Protein 1X3L (pdb70)

B-factor: mean 39.68, std 12.06, range [19.77, 78.97]

Foldseek 3Di:
DDDDAVVVLVVVLVVLLLQLQFLLNLLPVQWDDDPQWIAGVRDIDGQQDAEEEEAAEACQQSNVQNCVVHHPHPEYEGFHAPPSDDDDDHYHYFHADPPAGDVSLQVSQVRLLVVLVPDAQNYEYEYEFEHSLQRRHWDFAPPADSVLLVQLLVLCVVLPHDPVLSLLLSQLGTCQAQQNSVVSHNYAYEYEYEDQDQVPDCCPGSNHSRDHDQHWLVSNCCRCVVSPCLVVRDPSSVVSSVCRVVVVDDIRHHDDDPRHDHDYRHAQVSSQVSSQVVCVVVPAHEEEPEAADEEALLVLLVVVLVQLLCCQPPQPPHHPQHKYKYHHAYFHDDDDDFADFARQLNSQLSSQVSQAPASKKKGKFWSQQDGGPDRFRHWIDHNPLVVVLVVVVHDSVVNVVRNHSVVSRVNRVTTHGPGGSNGGNTMMMMMGHHHD

Nearest PDB structures (foldseek):
  1x3l-assembly1_A  TM=1.002E+00  e=5.441E-95  Pyrococcus horikoshii OT3
  2b8n-assembly2_B  TM=9.222E-01  e=1.715E-51  Thermotoga maritima MSB8
  8x8i-assembly1_B  TM=4.655E-01  e=5.846E-01  Acinetobacter baumannii
  6prw-assembly1_A  TM=2.084E-01  e=1.195E+00  Mycobacterium tuberculosis
  6p7u-assembly2_C  TM=2.061E-01  e=3.287E+00  Mycobacterium tuberculosis H37Rv

Secondary structure (DSSP, 8-state):
-----HHHHHHHHHHHHHHHT-HHHHHHHHEEE-SSEEEETTEEEE--S-EEEEEESTTHHHHHHHHHHHS--SEEEEEEETT-----SSSEEEEE-SSS--HHHHHHHHHHHHHHHH--TTSEEEEEE-TTHHHHS--B-TT--HHHHHHHHHHHHHT---HHHHHHHHHTTBSSTTTHHHHT-SSEEEEEEE--STT--TTTGGG-TTS-----HHHHHHHHHHTT-TTTS-HHHHHHHHHHHHTSSPPSP-S--TTEEEEEEE-HHHHHHHHHHHHHHTT-EEEEEEEEE-SBHHHHHHHHHHHHHHHHHH--SSPSSEEEEEEE--B---SSS--S--HHHHHHHHHTTTTTTSEEEEEEEETTS--SSSS--EEEEETTHHHHHHHTT--HHHHHHTT-HHHHHHHTT-EE-----S----EEEEEEEEE-

GO terms:
  GO:0043798 glycerate 2-kinase activity (F, IDA)

Solvent-accessible surface area: 18915 Å² total; per-residue (Å²): 233,133,100,49,113,37,78,86,13,0,78,113,0,7,23,49,0,32,102,14,0,30,3,45,125,1,0,49,94,7,3,110,53,72,140,60,62,0,52,0,98,62,102,95,17,78,37,125,34,106,7,3,0,0,0,1,0,86,12,0,2,36,0,0,90,0,0,23,66,50,18,140,4,41,49,2,1,0,0,0,38,113,73,86,17,104,167,30,166,134,7,117,45,11,51,0,5,49,106,108,20,39,114,94,0,22,76,0,0,112,45,0,27,66,11,2,101,116,0,100,116,73,10,5,0,0,0,0,2,4,19,20,1,35,9,0,2,4,14,10,19,73,70,12,53,14,95,26,14,57,88,0,30,68,34,0,115,178,44,54,18,134,130,111,20,15,22,5,0,40,7,1,1,2,81,0,5,0,0,20,0,0,81,66,9,81,3,38,0,0,0,0,4,10,1,54,47,44,51,33,82,48,68,34,10,10,0,2,3,4,17,79,1,86,32,43,7,88,40,0,52,134,16,0,81,119,47,108,6,25,134,134,3,25,132,24,0,48,98,3,0,45,69,9,69,140,61,91,28,125,46,2,12,70,129,106,49,121,52,14,46,56,22,44,5,0,2,8,33,46,0,0,75,9,0,11,142,12,0,104,194,53,57,16,135,13,81,68,69,40,37,67,41,122,40,52,0,69,48,8,0,59,133,5,0,42,47,0,67,56,0,8,125,135,7,125,81,44,106,21,63,0,0,0,0,13,0,3,56,7,80,31,94,83,174,62,208,41,36,78,9,6,30,2,0,3,2,0,0,4,0,0,137,68,0,23,94,42,104,2,0,0,0,0,0,12,0,54,3,66,1,38,117,11,110,0,0,0,0,4,0,20,5,70,6,25,115,107,0,117,152,123,64,16,55,3,80,109,16,6,171,87,34,39,0,26,45,3,0,106,106,25,51,1,26,15,108,43,33,140,20,60,20,49,0,13,6,0,2,0,0,0,0,44,53,130

Organism: Pyrococcus horikoshii (strain ATCC 700860 / DSM 12428 / JCM 9974 / NBRC 100139 / OT-3) (NCBI:txid70601)

InterPro domains:
  IPR007835 MOFRL domain [PF05161] (322-426)
  IPR025286 MOFRL-associated domain [PF13660] (13-241)
  IPR037035 Glycerate kinase-like, C-terminal domain superfamily [G3DSA:3.40.1480.10] (267-430)
  IPR038614 Glycerate kinase, N-terminal domain superfamily [G3DSA:3.40.50.10180] (40-266)
  IPR039760 MOFRL domain-containing protein [PTHR12227] (4-434)

CATH classification: 3.40.1480.10 (+1 more: 3.40.50.10180)

Radius of gyration: 24.02 Å; Cα contacts (8 Å, |Δi|>4): 1044; chains: 1; bounding box: 70×51×42 Å

Sequence (436 aa):
MIAMDIREIGLRLVGEAIKAADPYRAVLNAVKVSDDKIIVQGKEFEIKGKVYVIALGKAACEMARAIEDILDVEDGVAVTKYGYGKELKRIKVIEAGHPIPDEKSILGAKEALSILNRARENDIVFILISGGGSALFELPEEGISLEDLKLTTDLLLKSGAKIHEINTVRKHISKVKGGKLAKMIKGTGIVLIISDVVGDNLEAIASGPTVKDPTTFEDAKRILELYDIWEKVPESVRLHIERGLRGEVEETLKEDLPNVHNFLIASNSISCEAIAREAQRLGFKAYIMTTTLEGEAKDAGLFIGSIVQEIAERGRPFEPPVVLVFGGETTVTIEGKGGKGGPNQEIALSATRKISDLEALIVAFDTDGTDGPTDAAGGIVDGTTYKKLREKGIDVEKVLKEHNSYEALKKVGGLLFTGPTGTNVNSIVIAIVTSK

Structure (mmCIF, N/CA/C/O backbone):
data_1X3L
#
_entry.id   1X3L
#
_cell.length_a   190.908
_cell.length_b   52.895
_cell.length_c   52.683
_cell.angle_alpha   90.00
_cell.angle_beta   91.31
_cell.angle_gamma   90.00
#
_symmetry.space_group_name_H-M   'C 1 2 1'
#
loop_
_entity.id
_entity.type
_entity.pdbx_description
1 polymer 'hypothetical protein PH0495'
2 non-polymer 'SULFATE ION'
3 non-polymer 1,2-ETHANEDIOL
4 water water
#
loop_
_atom_site.group_PDB
_atom_site.id
_atom_site.type_symbol
_atom_site.label_atom_id
_atom_site.label_alt_id
_atom_site.label_comp_id
_atom_site.label_asym_id
_atom_site.label_entity_id
_atom_site.label_seq_id
_atom_site.pdbx_PDB_ins_code
_atom_site.Cartn_x
_atom_site.Cartn_y
_atom_site.Cartn_z
_atom_site.occupancy
_atom_site.B_iso_or_equiv
_atom_site.auth_seq_id
_atom_site.auth_comp_id
_atom_site.auth_asym_id
_atom_site.auth_atom_id
_atom_site.pdbx_PDB_model_num
ATOM 1 N N . MET A 1 1 ? -3.768 13.542 22.267 1.00 56.97 1 MET A N 1
ATOM 2 C CA . MET A 1 1 ? -3.258 13.955 23.606 1.00 56.36 1 MET A CA 1
ATOM 3 C C . MET A 1 1 ? -4.246 14.943 24.220 1.00 53.72 1 MET A C 1
ATOM 4 O O . MET A 1 1 ? -5.397 15.026 23.782 1.00 52.12 1 MET A O 1
ATOM 9 N N . ILE A 1 2 ? -3.804 15.695 25.225 1.00 50.00 2 ILE A N 1
ATOM 10 C CA . ILE A 1 2 ? -4.685 16.660 25.880 1.00 47.20 2 ILE A CA 1
ATOM 11 C C . ILE A 1 2 ? -5.206 17.707 24.902 1.00 45.10 2 ILE A C 1
ATOM 12 O O . ILE A 1 2 ? -4.550 18.041 23.910 1.00 43.92 2 ILE A O 1
ATOM 17 N N . ALA A 1 3 ? -6.393 18.221 25.198 1.00 41.48 3 ALA A N 1
ATOM 18 C CA . ALA A 1 3 ? -7.017 19.243 24.372 1.00 40.58 3 ALA A CA 1
ATOM 19 C C . ALA A 1 3 ? -6.419 20.618 24.689 1.00 38.82 3 ALA A C 1
ATOM 20 O O . ALA A 1 3 ? -5.930 20.858 25.797 1.00 35.88 3 ALA A O 1
ATOM 22 N N . MET A 1 4 ? -6.459 21.510 23.704 1.00 37.84 4 MET A N 1
ATOM 23 C CA . MET A 1 4 ? -5.942 22.868 23.851 1.00 37.57 4 MET A CA 1
ATOM 24 C C . MET A 1 4 ? -6.800 23.827 23.038 1.00 37.60 4 MET A C 1
ATOM 25 O O . MET A 1 4 ? -7.226 23.492 21.933 1.00 37.92 4 MET A O 1
ATOM 30 N N . ASP A 1 5 ? -7.058 25.012 23.580 1.00 37.89 5 ASP A N 1
ATOM 31 C CA . ASP A 1 5 ? -7.812 26.013 22.836 1.00 38.11 5 ASP A CA 1
ATOM 32 C C . ASP A 1 5 ? -6.869 26.413 21.703 1.00 35.53 5 ASP A C 1
ATOM 33 O O . ASP A 1 5 ? -5.660 26.199 21.797 1.00 33.42 5 ASP A O 1
ATOM 38 N N . ILE A 1 6 ? -7.408 26.999 20.642 1.00 31.90 6 ILE A N 1
ATOM 39 C CA . ILE A 1 6 ? -6.569 27.396 19.525 1.00 31.54 6 ILE A CA 1
ATOM 40 C C . ILE A 1 6 ? -5.528 28.442 19.963 1.00 30.31 6 ILE A C 1
ATOM 41 O O . ILE A 1 6 ? -4.430 28.496 19.412 1.00 30.90 6 ILE A O 1
ATOM 46 N N . ARG A 1 7 ? -5.863 29.247 20.969 1.00 28.55 7 ARG A N 1
ATOM 47 C CA . ARG A 1 7 ? -4.945 30.274 21.463 1.00 28.18 7 ARG A CA 1
ATOM 48 C C . ARG A 1 7 ? -3.729 29.703 22.188 1.00 27.40 7 ARG A C 1
ATOM 49 O O . ARG A 1 7 ? -2.616 30.207 22.021 1.00 23.14 7 ARG A O 1
ATOM 57 N N . GLU A 1 8 ? -3.934 28.666 22.999 1.00 25.89 8 GLU A N 1
ATOM 58 C CA . GLU A 1 8 ? -2.814 28.046 23.699 1.00 26.31 8 GLU A CA 1
ATOM 59 C C . GLU A 1 8 ? -1.883 27.448 22.646 1.00 24.62 8 GLU A C 1
ATOM 60 O O . GLU A 1 8 ? -0.668 27.508 22.778 1.00 24.88 8 GLU A O 1
ATOM 66 N N . ILE A 1 9 ? -2.460 26.879 21.593 1.00 23.93 9 ILE A N 1
ATOM 67 C CA . ILE A 1 9 ? -1.650 26.292 20.532 1.00 25.01 9 ILE A CA 1
ATOM 68 C C . ILE A 1 9 ? -0.814 27.380 19.868 1.00 26.08 9 ILE A C 1
ATOM 69 O O . ILE A 1 9 ? 0.404 27.240 19.715 1.00 26.09 9 ILE A O 1
ATOM 74 N N . GLY A 1 10 ? -1.471 28.472 19.490 1.00 26.78 10 GLY A N 1
ATOM 75 C CA . GLY A 1 10 ? -0.763 29.568 18.853 1.00 26.66 10 GLY A CA 1
ATOM 76 C C . GLY A 1 10 ? 0.383 30.100 19.701 1.00 26.65 10 GLY A C 1
ATOM 77 O O . GLY A 1 10 ? 1.497 30.277 19.207 1.00 25.67 10 GLY A O 1
ATOM 78 N N . LEU A 1 11 ? 0.118 30.360 20.978 1.00 26.20 11 LEU A N 1
ATOM 79 C CA . LEU A 1 11 ? 1.158 30.881 21.864 1.00 27.29 11 LEU A CA 1
ATOM 80 C C . LEU A 1 11 ? 2.277 29.861 22.082 1.00 26.74 11 LEU A C 1
ATOM 81 O O . LEU A 1 11 ? 3.444 30.226 22.254 1.00 25.15 11 LEU A O 1
ATOM 86 N N . ARG A 1 12 ? 1.919 28.581 22.059 1.00 25.55 12 ARG A N 1
ATOM 87 C CA . ARG A 1 12 ? 2.901 27.512 22.218 1.00 26.05 12 ARG A CA 1
ATOM 88 C C . ARG A 1 12 ? 3.868 27.520 21.025 1.00 24.92 12 ARG A C 1
ATOM 89 O O . ARG A 1 12 ? 5.075 27.345 21.184 1.00 26.06 12 ARG A O 1
ATOM 97 N N . LEU A 1 13 ? 3.329 27.732 19.832 1.00 24.29 13 LEU A N 1
ATOM 98 C CA . LEU A 1 13 ? 4.130 27.764 18.613 1.00 23.99 13 LEU A CA 1
ATOM 99 C C . LEU A 1 13 ? 4.996 29.027 18.556 1.00 24.22 13 LEU A C 1
ATOM 100 O O . LEU A 1 13 ? 6.096 29.005 18.009 1.00 22.42 13 LEU A O 1
ATOM 105 N N . VAL A 1 14 ? 4.498 30.128 19.116 1.00 24.59 14 VAL A N 1
ATOM 106 C CA . VAL A 1 14 ? 5.278 31.360 19.147 1.00 24.55 14 VAL A CA 1
ATOM 107 C C . VAL A 1 14 ? 6.503 31.108 20.036 1.00 25.39 14 VAL A C 1
ATOM 108 O O . VAL A 1 14 ? 7.624 31.493 19.696 1.00 25.30 14 VAL A O 1
ATOM 112 N N . GLY A 1 15 ? 6.276 30.464 21.176 1.00 24.13 15 GLY A N 1
ATOM 113 C CA . GLY A 1 15 ? 7.363 30.160 22.091 1.00 25.02 15 GLY A CA 1
ATOM 114 C C . GLY A 1 15 ? 8.444 29.312 21.436 1.00 25.77 15 GLY A C 1
ATOM 115 O O . GLY A 1 15 ? 9.637 29.516 21.681 1.00 25.20 15 GLY A O 1
ATOM 116 N N . GLU A 1 16 ? 8.033 28.360 20.601 1.00 25.94 16 GLU A N 1
ATOM 117 C CA . GLU A 1 16 ? 8.984 27.490 19.908 1.00 27.01 16 GLU A CA 1
ATOM 118 C C . GLU A 1 16 ? 9.872 28.276 18.945 1.00 26.06 16 GLU A C 1
ATOM 119 O O . GLU A 1 16 ? 11.072 28.030 18.855 1.00 26.58 16 GLU A O 1
ATOM 125 N N . ALA A 1 17 ? 9.274 29.218 18.226 1.00 25.14 17 ALA A N 1
ATOM 126 C CA . ALA A 1 17 ? 10.023 30.026 17.270 1.00 25.48 17 ALA A CA 1
ATOM 127 C C . ALA A 1 17 ? 11.069 30.857 17.997 1.00 25.04 17 ALA A C 1
ATOM 128 O O . ALA A 1 17 ? 12.206 30.968 17.549 1.00 22.70 17 ALA A O 1
ATOM 130 N N . ILE A 1 18 ? 10.678 31.443 19.124 1.00 24.62 18 ILE A N 1
ATOM 131 C CA . ILE A 1 18 ? 11.594 32.270 19.889 1.00 27.61 18 ILE A CA 1
ATOM 132 C C . ILE A 1 18 ? 12.738 31.445 20.476 1.00 28.51 18 ILE A C 1
ATOM 133 O O . ILE A 1 18 ? 13.887 31.869 20.435 1.00 28.68 18 ILE A O 1
ATOM 138 N N . LYS A 1 19 ? 12.426 30.263 21.003 1.00 30.03 19 LYS A N 1
ATOM 139 C CA . LYS A 1 19 ? 13.452 29.392 21.581 1.00 32.21 19 LYS A CA 1
ATOM 140 C C . LYS A 1 19 ? 14.461 28.940 20.525 1.00 30.71 19 LYS A C 1
ATOM 141 O O . LYS A 1 19 ? 15.660 28.882 20.787 1.00 31.70 19 LYS A O 1
ATOM 147 N N . ALA A 1 20 ? 13.973 28.621 19.333 1.00 29.20 20 ALA A N 1
ATOM 148 C CA . ALA A 1 20 ? 14.848 28.173 18.250 1.00 28.75 20 ALA A CA 1
ATOM 149 C C . ALA A 1 20 ? 15.765 29.303 17.775 1.00 28.49 20 ALA A C 1
ATOM 150 O O . ALA A 1 20 ? 16.758 29.058 17.086 1.00 27.15 20 ALA A O 1
ATOM 152 N N . ALA A 1 21 ? 15.423 30.539 18.139 1.00 26.20 21 ALA A N 1
ATOM 153 C CA . ALA A 1 21 ? 16.223 31.695 17.747 1.00 24.80 21 ALA A CA 1
ATOM 154 C C . ALA A 1 21 ? 17.093 32.214 18.891 1.00 26.04 21 ALA A C 1
ATOM 155 O O . ALA A 1 21 ? 17.874 33.147 18.705 1.00 27.58 21 ALA A O 1
ATOM 157 N N . ASP A 1 22 ? 16.958 31.618 20.072 1.00 26.16 22 ASP A N 1
ATOM 158 C CA . ASP A 1 22 ? 17.761 32.030 21.219 1.00 28.27 22 ASP A CA 1
ATOM 159 C C . ASP A 1 22 ? 19.224 31.719 20.920 1.00 27.61 22 ASP A C 1
ATOM 160 O O . ASP A 1 22 ? 19.571 30.571 20.627 1.00 29.32 22 ASP A O 1
ATOM 165 N N . PRO A 1 23 ? 20.105 32.732 20.997 1.00 28.41 23 PRO A N 1
ATOM 166 C CA . PRO A 1 23 ? 21.529 32.518 20.714 1.00 28.86 23 PRO A CA 1
ATOM 167 C C . PRO A 1 23 ? 22.148 31.354 21.485 1.00 30.03 23 PRO A C 1
ATOM 168 O O . PRO A 1 23 ? 22.807 30.497 20.898 1.00 26.90 23 PRO A O 1
ATOM 172 N N . TYR A 1 24 ? 21.930 31.322 22.796 1.00 29.73 24 TYR A N 1
ATOM 173 C CA . TYR A 1 24 ? 22.468 30.251 23.624 1.00 31.69 24 TYR A CA 1
ATOM 174 C C . TYR A 1 24 ? 21.915 28.886 23.187 1.00 32.66 24 TYR A C 1
ATOM 175 O O . TYR A 1 24 ? 22.679 27.964 22.895 1.00 31.68 24 TYR A O 1
ATOM 184 N N . ARG A 1 25 ? 20.591 28.758 23.140 1.00 32.61 25 ARG A N 1
ATOM 185 C CA . ARG A 1 25 ? 19.964 27.501 22.734 1.00 34.08 25 ARG A CA 1
ATOM 186 C C . ARG A 1 25 ? 20.322 27.112 21.303 1.00 33.13 25 ARG A C 1
ATOM 187 O O . ARG A 1 25 ? 20.556 25.941 21.016 1.00 32.78 25 ARG A O 1
ATOM 195 N N . ALA A 1 26 ? 20.352 28.093 20.405 1.00 32.22 26 ALA A N 1
ATOM 196 C CA . ALA A 1 26 ? 20.671 27.823 19.005 1.00 31.14 26 ALA A CA 1
ATOM 197 C C . ALA A 1 26 ? 22.030 27.143 18.863 1.00 31.87 26 ALA A C 1
ATOM 198 O O . ALA A 1 26 ? 22.186 26.216 18.061 1.00 30.82 26 ALA A O 1
ATOM 200 N N . VAL A 1 27 ? 23.014 27.600 19.637 1.00 31.20 27 VAL A N 1
ATOM 201 C CA . VAL A 1 27 ? 24.343 27.000 19.571 1.00 31.14 27 VAL A CA 1
ATOM 202 C C . VAL A 1 27 ? 24.297 25.548 20.035 1.00 32.66 27 VAL A C 1
ATOM 203 O O . VAL A 1 27 ? 24.870 24.671 19.390 1.00 32.91 27 VAL A O 1
ATOM 207 N N . LEU A 1 28 ? 23.613 25.289 21.146 1.00 33.98 28 LEU A N 1
ATOM 208 C CA . LEU A 1 28 ? 23.521 23.924 21.660 1.00 35.33 28 LEU A CA 1
ATOM 209 C C . LEU A 1 28 ? 22.729 23.008 20.727 1.00 36.17 28 LEU A C 1
ATOM 210 O O . LEU A 1 28 ? 23.036 21.822 20.619 1.00 35.07 28 LEU A O 1
ATOM 215 N N . ASN A 1 29 ? 21.714 23.550 20.050 1.00 37.02 29 ASN A N 1
ATOM 216 C CA . ASN A 1 29 ? 20.931 22.740 19.116 1.00 36.61 29 ASN A CA 1
ATOM 217 C C . ASN A 1 29 ? 21.802 22.324 17.934 1.00 36.75 29 ASN A C 1
ATOM 218 O O . ASN A 1 29 ? 21.659 21.224 17.397 1.00 37.20 29 ASN A O 1
ATOM 223 N N . ALA A 1 30 ? 22.705 23.215 17.536 1.00 35.56 30 ALA A N 1
ATOM 224 C CA . ALA A 1 30 ? 23.578 22.978 16.390 1.00 36.83 30 ALA A CA 1
ATOM 225 C C . ALA A 1 30 ? 24.867 22.229 16.687 1.00 36.04 30 ALA A C 1
ATOM 226 O O . ALA A 1 30 ? 25.309 21.409 15.885 1.00 36.32 30 ALA A O 1
ATOM 228 N N . VAL A 1 31 ? 25.467 22.523 17.833 1.00 36.93 31 VAL A N 1
ATOM 229 C CA . VAL A 1 31 ? 26.736 21.923 18.221 1.00 38.83 31 VAL A CA 1
ATOM 230 C C . VAL A 1 31 ? 26.605 20.840 19.283 1.00 40.76 31 VAL A C 1
ATOM 231 O O . VAL A 1 31 ? 26.224 21.118 20.420 1.00 40.05 31 VAL A O 1
ATOM 235 N N . LYS A 1 32 ? 26.926 19.608 18.899 1.00 42.91 32 LYS A N 1
ATOM 236 C CA . LYS A 1 32 ? 26.881 18.472 19.813 1.00 45.40 32 LYS A CA 1
ATOM 237 C C . LYS A 1 32 ? 28.321 18.017 20.036 1.00 47.88 32 LYS A C 1
ATOM 238 O O . LYS A 1 32 ? 29.137 18.053 19.114 1.00 47.30 32 LYS A O 1
ATOM 244 N N . VAL A 1 33 ? 28.642 17.600 21.254 1.00 50.96 33 VAL A N 1
ATOM 245 C CA . VAL A 1 33 ? 29.999 17.159 21.547 1.00 55.12 33 VAL A CA 1
ATOM 246 C C . VAL A 1 33 ? 30.028 15.730 22.069 1.00 58.79 33 VAL A C 1
ATOM 247 O O . VAL A 1 33 ? 29.237 15.359 22.937 1.00 58.35 33 VAL A O 1
ATOM 251 N N . SER A 1 34 ? 30.945 14.935 21.524 1.00 62.70 34 SER A N 1
ATOM 252 C CA . SER A 1 34 ? 31.113 13.549 21.942 1.00 67.07 34 SER A CA 1
ATOM 253 C C . SER A 1 34 ? 32.149 13.488 23.056 1.00 69.24 34 SER A C 1
ATOM 254 O O . SER A 1 34 ? 31.921 13.993 24.155 1.00 70.67 34 SER A O 1
ATOM 257 N N . ASP A 1 35 ? 33.289 12.873 22.770 1.00 71.21 35 ASP A N 1
ATOM 258 C CA . ASP A 1 35 ? 34.353 12.775 23.755 1.00 72.65 35 ASP A CA 1
ATOM 259 C C . ASP A 1 35 ? 35.578 13.359 23.077 1.00 72.70 35 ASP A C 1
ATOM 260 O O . ASP A 1 35 ? 36.471 13.909 23.727 1.00 73.69 35 ASP A O 1
ATOM 265 N N . ASP A 1 36 ? 35.605 13.246 21.756 1.00 71.71 36 ASP A N 1
ATOM 266 C CA . ASP A 1 36 ? 36.720 13.753 20.977 1.00 70.62 36 ASP A CA 1
ATOM 267 C C . ASP A 1 36 ? 36.197 14.352 19.677 1.00 67.79 36 ASP A C 1
ATOM 268 O O . ASP A 1 36 ? 36.957 14.909 18.887 1.00 67.70 36 ASP A O 1
ATOM 273 N N . LYS A 1 37 ? 34.889 14.243 19.467 1.00 64.24 37 LYS A N 1
ATOM 274 C CA . LYS A 1 37 ? 34.274 14.752 18.251 1.00 60.42 37 LYS A CA 1
ATOM 275 C C . LYS A 1 37 ? 33.289 15.891 18.501 1.00 56.93 37 LYS A C 1
ATOM 276 O O . LYS A 1 37 ? 32.592 15.918 19.518 1.00 55.33 37 LYS A O 1
ATOM 282 N N . ILE A 1 38 ? 33.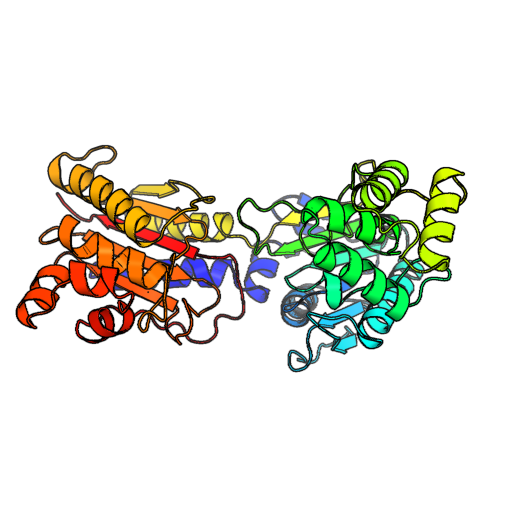249 16.831 17.563 1.00 52.39 38 ILE A N 1
ATOM 283 C CA . ILE A 1 38 ? 32.333 17.964 17.622 1.00 48.84 38 ILE A CA 1
ATOM 284 C C . ILE A 1 38 ? 31.447 17.825 16.391 1.00 45.94 38 ILE A C 1
ATOM 285 O O . ILE A 1 38 ? 31.946 17.805 15.271 1.00 45.84 38 ILE A O 1
ATOM 290 N N . ILE A 1 39 ? 30.140 17.713 16.594 1.00 43.54 39 ILE A N 1
ATOM 291 C CA . ILE A 1 39 ? 29.222 17.553 15.472 1.00 42.13 39 ILE A CA 1
ATOM 292 C C . ILE A 1 39 ? 28.323 18.775 15.299 1.00 39.67 39 ILE A C 1
ATOM 293 O O . ILE A 1 39 ? 27.433 19.036 16.114 1.00 37.53 39 ILE A O 1
ATOM 298 N N . VAL A 1 40 ? 28.566 19.516 14.221 1.00 37.85 40 VAL A N 1
ATOM 299 C CA . VAL A 1 40 ? 27.816 20.728 13.921 1.00 37.57 40 VAL A CA 1
ATOM 300 C C . VAL A 1 40 ? 26.828 20.501 12.784 1.00 37.94 40 VAL A C 1
ATOM 301 O O . VAL A 1 40 ? 27.218 20.333 11.625 1.00 37.38 40 VAL A O 1
ATOM 305 N N . GLN A 1 41 ? 25.544 20.507 13.126 1.00 38.63 41 GLN A N 1
ATOM 306 C CA . GLN A 1 41 ? 24.485 20.279 12.151 1.00 40.45 41 GLN A CA 1
ATOM 307 C C . GLN A 1 41 ? 24.826 19.057 11.295 1.00 41.92 41 GLN A C 1
ATOM 308 O O . GLN A 1 41 ? 24.665 19.073 10.077 1.00 42.56 41 GLN A O 1
ATOM 314 N N . GLY A 1 42 ? 25.315 18.003 11.942 1.00 43.91 42 GLY A N 1
ATOM 315 C CA . GLY A 1 42 ? 25.656 16.788 11.220 1.00 45.40 42 GLY A CA 1
ATOM 316 C C . GLY A 1 42 ? 27.110 16.631 10.808 1.00 46.55 42 GLY A C 1
ATOM 317 O O . GLY A 1 42 ? 27.606 15.508 10.716 1.00 47.20 42 GLY A O 1
ATOM 318 N N . LYS A 1 43 ? 27.794 17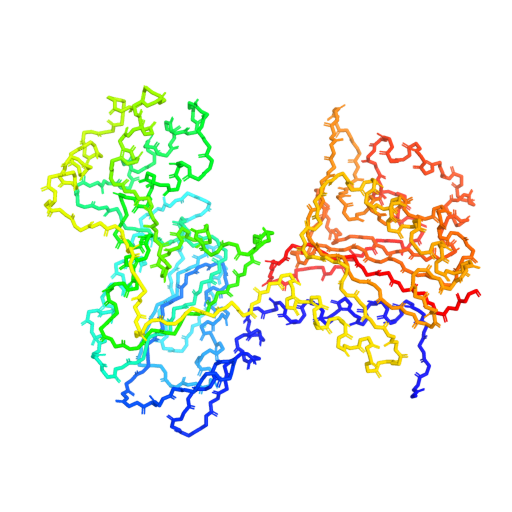.743 10.550 1.00 46.91 43 LYS A N 1
ATOM 319 C CA . LYS A 1 43 ? 29.197 17.713 10.139 1.00 46.72 43 LYS A CA 1
ATOM 320 C C . LYS A 1 43 ? 30.072 17.388 11.346 1.00 46.61 43 LYS A C 1
ATOM 321 O O . LYS A 1 43 ? 30.070 18.115 12.341 1.00 44.50 43 LYS A O 1
ATOM 327 N N . GLU A 1 44 ? 30.827 16.297 11.252 1.00 47.20 44 GLU A N 1
ATOM 328 C CA . GLU A 1 44 ? 31.684 15.865 12.352 1.00 47.86 44 GLU A CA 1
ATOM 329 C C . GLU A 1 44 ? 33.118 16.379 12.254 1.00 46.91 44 GLU A C 1
ATOM 330 O O . GLU A 1 44 ? 33.719 16.377 11.181 1.00 46.60 44 GLU A O 1
ATOM 336 N N . PHE A 1 45 ? 33.657 16.825 13.385 1.00 47.11 45 PHE A N 1
ATOM 337 C CA . PHE A 1 45 ? 35.026 17.327 13.450 1.00 48.09 45 PHE A CA 1
ATOM 338 C C . PHE A 1 45 ? 35.745 16.656 14.608 1.00 49.44 45 PHE A C 1
ATOM 339 O O . PHE A 1 45 ? 35.199 16.549 15.707 1.00 49.16 45 PHE A O 1
ATOM 347 N N . GLU A 1 46 ? 36.972 16.212 14.363 1.00 51.23 46 GLU A N 1
ATOM 348 C CA . GLU A 1 46 ? 37.760 15.561 15.401 1.00 53.50 46 GLU A CA 1
ATOM 349 C C . GLU A 1 46 ? 38.569 16.604 16.158 1.00 52.71 46 GLU A C 1
ATOM 350 O O . GLU A 1 46 ? 39.174 17.487 15.553 1.00 52.34 46 GLU A O 1
ATOM 356 N N . ILE A 1 47 ? 38.571 16.501 17.483 1.00 52.57 47 ILE A N 1
ATOM 357 C CA . ILE A 1 47 ? 39.309 17.434 18.327 1.00 52.60 47 ILE A CA 1
ATOM 358 C C . ILE A 1 47 ? 40.745 16.943 18.485 1.00 53.77 47 ILE A C 1
ATOM 359 O O . ILE A 1 47 ? 41.021 16.057 19.291 1.00 54.01 47 ILE A O 1
ATOM 364 N N . LYS A 1 48 ? 41.660 17.514 17.712 1.00 53.88 48 LYS A N 1
ATOM 365 C CA . LYS A 1 48 ? 43.054 17.107 17.793 1.00 54.83 48 LYS A CA 1
ATOM 366 C C . LYS A 1 48 ? 43.963 18.247 18.229 1.00 53.73 48 LYS A C 1
ATOM 367 O O . LYS A 1 48 ? 45.105 18.351 17.787 1.00 54.15 48 LYS A O 1
ATOM 373 N N . GLY A 1 49 ? 43.446 19.093 19.114 1.00 51.91 49 GLY A N 1
ATOM 374 C CA . GLY A 1 49 ? 44.218 20.217 19.611 1.00 49.58 49 GLY A CA 1
ATOM 375 C C . GLY A 1 49 ? 43.413 20.991 20.633 1.00 48.67 49 GLY A C 1
ATOM 376 O O . GLY A 1 49 ? 42.606 20.410 21.359 1.00 49.72 49 GLY A O 1
ATOM 377 N N . LYS A 1 50 ? 43.627 22.299 20.694 1.00 46.42 50 LYS A N 1
ATOM 378 C CA . LYS A 1 50 ? 42.897 23.141 21.631 1.00 45.78 50 LYS A CA 1
ATOM 379 C C . LYS A 1 50 ? 41.730 23.826 20.926 1.00 45.19 50 LYS A C 1
ATOM 380 O O . LYS A 1 50 ? 41.629 23.796 19.697 1.00 43.43 50 LYS A O 1
ATOM 386 N N . VAL A 1 51 ? 40.848 24.439 21.709 1.00 44.26 51 VAL A N 1
ATOM 387 C CA . VAL A 1 51 ? 39.689 25.135 21.162 1.00 43.50 51 VAL A CA 1
ATOM 388 C C . VAL A 1 51 ? 39.704 26.608 21.555 1.00 43.28 51 VAL A C 1
ATOM 389 O O . VAL A 1 51 ? 39.840 26.947 22.731 1.00 44.97 51 VAL A O 1
ATOM 393 N N . TYR A 1 52 ? 39.564 27.476 20.561 1.00 41.01 52 TYR A N 1
ATOM 394 C CA . TYR A 1 52 ? 39.558 28.914 20.786 1.00 40.54 52 TYR A CA 1
ATOM 395 C C . TYR A 1 52 ? 38.207 29.488 20.372 1.00 39.93 52 TYR A C 1
ATOM 396 O O . TYR A 1 52 ? 37.476 28.879 19.589 1.00 38.55 52 TYR A O 1
ATOM 405 N N . VAL A 1 53 ? 37.876 30.661 20.898 1.00 37.35 53 VAL A N 1
ATOM 406 C CA . VAL A 1 53 ? 36.609 31.295 20.564 1.00 35.77 53 VAL A CA 1
ATOM 407 C C . VAL A 1 53 ? 36.759 32.769 20.230 1.00 35.01 53 VAL A C 1
ATOM 408 O O . VAL A 1 53 ? 37.377 33.526 20.973 1.00 35.63 53 VAL A O 1
ATOM 412 N N . ILE A 1 54 ? 36.191 33.166 19.099 1.00 33.47 54 ILE A N 1
ATOM 413 C CA . ILE A 1 54 ? 36.197 34.557 18.677 1.00 32.03 54 ILE A CA 1
ATOM 414 C C . ILE A 1 54 ? 34.739 34.895 18.375 1.00 33.28 54 ILE A C 1
ATOM 415 O O . ILE A 1 54 ? 34.181 34.433 17.375 1.00 32.34 54 ILE A O 1
ATOM 420 N N . ALA A 1 55 ? 34.127 35.686 19.252 1.00 32.28 55 ALA A N 1
ATOM 421 C CA . ALA A 1 55 ? 32.730 36.071 19.100 1.00 32.72 55 ALA A CA 1
ATOM 422 C C . ALA A 1 55 ? 32.570 37.564 18.851 1.00 32.59 55 ALA A C 1
ATOM 423 O O . ALA A 1 55 ? 33.256 38.385 19.460 1.00 32.43 55 ALA A O 1
ATOM 425 N N . LEU A 1 56 ? 31.653 37.904 17.952 1.00 31.27 56 LEU A N 1
ATOM 426 C CA . LEU A 1 56 ? 31.383 39.291 17.602 1.00 31.55 56 LEU A CA 1
ATOM 427 C C . LEU A 1 56 ? 29.906 39.490 17.277 1.00 33.77 56 LEU A C 1
ATOM 428 O O . LEU A 1 56 ? 29.323 38.754 16.473 1.00 32.33 56 LEU A O 1
ATOM 433 N N . GLY A 1 57 ? 29.309 40.501 17.900 1.00 33.41 57 GLY A N 1
ATOM 434 C CA . GLY A 1 57 ? 27.909 40.784 17.673 1.00 33.35 57 GLY A CA 1
ATOM 435 C C . GLY A 1 57 ? 27.203 40.993 18.992 1.00 34.37 57 GLY A C 1
ATOM 436 O O . GLY A 1 57 ? 27.796 40.829 20.055 1.00 33.61 57 GLY A O 1
ATOM 437 N N . LYS A 1 58 ? 25.926 41.347 18.921 1.00 35.91 58 LYS A N 1
ATOM 438 C CA . LYS A 1 58 ? 25.131 41.593 20.113 1.00 37.37 58 LYS A CA 1
ATOM 439 C C . LYS A 1 58 ? 24.936 40.362 20.997 1.00 37.60 58 LYS A C 1
ATOM 440 O O . LYS A 1 58 ? 24.681 40.496 22.191 1.00 38.13 58 LYS A O 1
ATOM 446 N N . ALA A 1 59 ? 25.064 39.168 20.422 1.00 36.43 59 ALA A N 1
ATOM 447 C CA . ALA A 1 59 ? 24.894 37.935 21.193 1.00 34.94 59 ALA A CA 1
ATOM 448 C C . ALA A 1 59 ? 26.219 37.200 21.406 1.00 34.24 59 ALA A C 1
ATOM 449 O O . ALA A 1 59 ? 26.235 36.015 21.744 1.00 33.93 59 ALA A O 1
ATOM 451 N N . ALA A 1 60 ? 27.325 37.909 21.212 1.00 32.80 60 ALA A N 1
ATOM 452 C CA . ALA A 1 60 ? 28.651 37.327 21.371 1.00 32.72 60 ALA A CA 1
ATOM 453 C C . ALA A 1 60 ? 28.824 36.555 22.682 1.00 33.53 60 ALA A C 1
ATOM 454 O O . ALA A 1 60 ? 29.272 35.405 22.682 1.00 33.14 60 ALA A O 1
ATOM 456 N N . CYS A 1 61 ? 28.471 37.185 23.800 1.00 34.95 61 CYS A N 1
ATOM 457 C CA . CYS A 1 61 ? 28.607 36.543 25.104 1.00 35.32 61 CYS A CA 1
ATOM 458 C C . CYS A 1 61 ? 27.687 35.346 25.282 1.00 34.19 61 CYS A C 1
ATOM 459 O O . CYS A 1 61 ? 28.101 34.317 25.816 1.00 33.36 61 CYS A O 1
ATOM 462 N N . GLU A 1 62 ? 26.439 35.470 24.845 1.00 32.83 62 GLU A N 1
ATOM 463 C CA . GLU A 1 62 ? 25.518 34.350 24.978 1.00 34.14 62 GLU A CA 1
ATOM 464 C C . GLU A 1 62 ? 25.985 33.158 24.141 1.00 32.78 62 GLU A C 1
ATOM 465 O O . GLU A 1 62 ? 25.964 32.021 24.608 1.00 34.80 62 GLU A O 1
ATOM 471 N N . MET A 1 63 ? 26.425 33.411 22.913 1.00 31.98 63 MET A N 1
ATOM 472 C CA . MET A 1 63 ? 26.899 32.324 22.062 1.00 32.19 63 MET A CA 1
ATOM 473 C C . MET A 1 63 ? 28.164 31.703 22.652 1.00 31.81 63 MET A C 1
ATOM 474 O O . MET A 1 63 ? 28.306 30.482 22.688 1.00 29.51 63 MET A O 1
ATOM 479 N N . ALA A 1 64 ? 29.068 32.552 23.130 1.00 32.61 64 ALA A N 1
ATOM 480 C CA . ALA A 1 64 ? 30.318 32.095 23.736 1.00 34.48 64 ALA A CA 1
ATOM 481 C C . ALA A 1 64 ? 30.053 31.234 24.967 1.00 35.85 64 ALA A C 1
ATOM 482 O O . ALA A 1 64 ? 30.730 30.234 25.195 1.00 37.53 64 ALA A O 1
ATOM 484 N N . ARG A 1 65 ? 29.068 31.634 25.764 1.00 36.15 65 ARG A N 1
ATOM 485 C CA . ARG A 1 65 ? 28.715 30.901 26.974 1.00 37.56 65 ARG A CA 1
ATOM 486 C C . ARG A 1 65 ? 28.294 29.468 26.639 1.00 37.86 65 ARG A C 1
ATOM 487 O O . ARG A 1 65 ? 28.625 28.528 27.367 1.00 36.79 65 ARG A O 1
ATOM 495 N N . ALA A 1 66 ? 27.576 29.301 25.532 1.00 36.99 66 ALA A N 1
ATOM 496 C CA . ALA A 1 66 ? 27.129 27.976 25.110 1.00 36.91 66 ALA A CA 1
ATOM 497 C C . ALA A 1 66 ? 28.327 27.085 24.780 1.00 37.82 66 ALA A C 1
ATOM 498 O O . ALA A 1 66 ? 28.367 25.909 25.154 1.00 38.60 66 ALA A O 1
ATOM 500 N N . ILE A 1 67 ? 29.303 27.641 24.072 1.00 38.54 67 ILE A N 1
ATOM 501 C CA . ILE A 1 67 ? 30.488 26.874 23.711 1.00 39.13 67 ILE A CA 1
ATOM 502 C C . ILE A 1 67 ? 31.266 26.437 24.955 1.00 40.66 67 ILE A C 1
ATOM 503 O O . ILE A 1 67 ? 31.713 25.291 25.040 1.00 39.79 67 ILE A O 1
ATOM 508 N N . GLU A 1 68 ? 31.424 27.344 25.917 1.00 41.39 68 GLU A N 1
ATOM 509 C CA . GLU A 1 68 ? 32.146 27.021 27.149 1.00 45.15 68 GLU A CA 1
ATOM 510 C C . GLU A 1 68 ? 31.423 25.960 27.976 1.00 45.34 68 GLU A C 1
ATOM 511 O O . GLU A 1 68 ? 32.055 25.235 28.741 1.00 45.53 68 GLU A O 1
ATOM 517 N N . ASP A 1 69 ? 30.103 25.870 27.832 1.00 46.49 69 ASP A N 1
ATOM 518 C CA . ASP A 1 69 ? 29.345 24.887 28.599 1.00 47.53 69 ASP A CA 1
ATOM 519 C C . ASP A 1 69 ? 29.461 23.473 28.045 1.00 47.71 69 ASP A C 1
ATOM 520 O O . ASP A 1 69 ? 29.103 22.509 28.724 1.00 48.00 69 ASP A O 1
ATOM 525 N N . ILE A 1 70 ? 29.960 23.339 26.821 1.00 45.78 70 ILE A N 1
ATOM 526 C CA . ILE A 1 70 ? 30.101 22.014 26.229 1.00 45.74 70 ILE A CA 1
ATOM 527 C C . ILE A 1 70 ? 31.526 21.691 25.804 1.00 46.02 70 ILE A C 1
ATOM 528 O O . ILE A 1 70 ? 31.811 20.567 25.398 1.00 47.14 70 ILE A O 1
ATOM 533 N N . LEU A 1 71 ? 32.418 22.671 25.901 1.00 46.69 71 LEU A N 1
ATOM 534 C CA . LEU A 1 71 ? 33.811 22.472 25.512 1.00 48.15 71 LEU A CA 1
ATOM 535 C C . LEU A 1 71 ? 34.764 23.310 26.356 1.00 48.54 71 LEU A C 1
ATOM 536 O O . LEU A 1 71 ? 34.429 24.421 26.771 1.00 47.79 71 LEU A O 1
ATOM 541 N N . ASP A 1 72 ? 35.954 22.772 26.612 1.00 49.01 72 ASP A N 1
ATOM 542 C CA . ASP A 1 72 ? 36.956 23.496 27.383 1.00 49.03 72 ASP A CA 1
ATOM 543 C C . ASP A 1 72 ? 37.660 24.434 26.417 1.00 48.82 72 ASP A C 1
ATOM 544 O O . ASP A 1 72 ? 38.295 23.990 25.462 1.00 50.14 72 ASP A O 1
ATOM 549 N N . VAL A 1 73 ? 37.536 25.734 26.659 1.00 47.89 73 VAL A N 1
ATOM 550 C CA . VAL A 1 73 ? 38.145 26.725 25.783 1.00 47.23 73 VAL A CA 1
ATOM 551 C C . VAL A 1 73 ? 39.476 27.248 26.310 1.00 47.45 73 VAL A C 1
ATOM 552 O O . VAL A 1 73 ? 39.553 27.798 27.408 1.00 46.31 73 VAL A O 1
ATOM 556 N N . GLU A 1 74 ? 40.522 27.070 25.511 1.00 47.25 74 GLU A N 1
ATOM 557 C CA . GLU A 1 74 ? 41.856 27.519 25.877 1.00 48.14 74 GLU A CA 1
ATOM 558 C C . GLU A 1 74 ? 41.854 29.020 26.113 1.00 47.71 74 GLU A C 1
ATOM 559 O O . GLU A 1 74 ? 42.405 29.503 27.101 1.00 48.38 74 GLU A O 1
ATOM 565 N N . ASP A 1 75 ? 41.228 29.751 25.197 1.00 46.40 75 ASP A N 1
ATOM 566 C CA . ASP A 1 75 ? 41.152 31.200 25.298 1.00 46.77 75 ASP A CA 1
ATOM 567 C C . ASP A 1 75 ? 40.308 31.762 24.158 1.00 46.28 75 ASP A C 1
ATOM 568 O O . ASP A 1 75 ? 39.950 31.041 23.222 1.00 47.10 75 ASP A O 1
ATOM 573 N N . GLY A 1 76 ? 39.984 33.047 24.247 1.00 43.88 76 GLY A N 1
ATOM 574 C CA . GLY A 1 76 ? 39.186 33.679 23.216 1.00 42.67 76 GLY A CA 1
ATOM 575 C C . GLY A 1 76 ? 38.764 35.085 23.588 1.00 40.98 76 GLY A C 1
ATOM 576 O O . GLY A 1 76 ? 39.180 35.621 24.617 1.00 39.66 76 GLY A O 1
ATOM 577 N N . VAL A 1 77 ? 37.940 35.689 22.742 1.00 38.53 77 VAL A N 1
ATOM 578 C CA . VAL A 1 77 ? 37.448 37.037 22.989 1.00 38.06 77 VAL A CA 1
ATOM 579 C C . VAL A 1 77 ? 36.020 37.180 22.466 1.00 38.03 77 VAL A C 1
ATOM 580 O O . VAL A 1 77 ? 35.654 36.582 21.453 1.00 36.94 77 VAL A O 1
ATOM 584 N N . ALA A 1 78 ? 35.220 37.963 23.178 1.00 36.21 78 ALA A N 1
ATOM 585 C CA . ALA A 1 78 ? 33.838 38.211 22.803 1.00 37.78 78 ALA A CA 1
ATOM 586 C C . ALA A 1 78 ? 33.653 39.720 22.743 1.00 37.70 78 ALA A C 1
ATOM 587 O O . ALA A 1 78 ? 33.821 40.413 23.748 1.00 38.45 78 ALA A O 1
ATOM 589 N N . VAL A 1 79 ? 33.327 40.228 21.559 1.00 37.79 79 VAL A N 1
ATOM 590 C CA . VAL A 1 79 ? 33.134 41.663 21.363 1.00 36.84 79 VAL A CA 1
ATOM 591 C C . VAL A 1 79 ? 31.649 41.956 21.188 1.00 38.29 79 VAL A C 1
ATOM 592 O O . VAL A 1 79 ? 31.020 41.470 20.244 1.00 37.61 79 VAL A O 1
ATOM 596 N N . THR A 1 80 ? 31.090 42.747 22.102 1.00 38.85 80 THR A N 1
ATOM 597 C CA . THR A 1 80 ? 29.670 43.072 22.056 1.00 40.31 80 THR A CA 1
ATOM 598 C C . THR A 1 80 ? 29.404 44.538 22.400 1.00 41.84 80 THR A C 1
ATOM 599 O O . THR A 1 80 ? 30.325 45.287 22.718 1.00 41.40 80 THR A O 1
ATOM 603 N N . LYS A 1 81 ? 28.138 44.939 22.327 1.00 43.20 81 LYS A N 1
ATOM 604 C CA . LYS A 1 81 ? 27.740 46.313 22.619 1.00 44.63 81 LYS A CA 1
ATOM 605 C C . LYS A 1 81 ? 27.889 46.689 24.090 1.00 45.88 81 LYS A C 1
ATOM 606 O O . LYS A 1 81 ? 27.939 45.824 24.967 1.00 45.08 81 LYS A O 1
ATOM 612 N N . TYR A 1 82 ? 27.964 47.991 24.349 1.00 46.40 82 TYR A N 1
ATOM 613 C CA . TYR A 1 82 ? 28.087 48.493 25.711 1.00 48.26 82 TYR A CA 1
ATOM 614 C C . TYR A 1 82 ? 26.831 48.107 26.483 1.00 48.80 82 TYR A C 1
ATOM 615 O O . TYR A 1 82 ? 25.714 48.352 26.026 1.00 49.91 82 TYR A O 1
ATOM 624 N N . GLY A 1 83 ? 27.022 47.493 27.647 1.00 49.98 83 GLY A N 1
ATOM 625 C CA . GLY A 1 83 ? 25.892 47.075 28.457 1.00 52.38 83 GLY A CA 1
ATOM 626 C C . GLY A 1 83 ? 25.576 45.596 28.308 1.00 54.87 83 GLY A C 1
ATOM 627 O O . GLY A 1 83 ? 24.996 44.987 29.208 1.00 55.36 83 GLY A O 1
ATOM 628 N N . TYR A 1 84 ? 25.959 45.012 27.174 1.00 55.31 84 TYR A N 1
ATOM 629 C CA . TYR A 1 84 ? 25.703 43.598 26.911 1.00 56.40 84 TYR A CA 1
ATOM 630 C C . TYR A 1 84 ? 26.663 42.693 27.680 1.00 56.84 84 TYR A C 1
ATOM 631 O O . TYR A 1 84 ? 26.543 41.473 27.641 1.00 55.80 84 TYR A O 1
ATOM 640 N N . GLY A 1 85 ? 27.604 43.318 28.381 1.00 58.40 85 GLY A N 1
ATOM 641 C CA . GLY A 1 85 ? 28.603 42.612 29.171 1.00 59.94 85 GLY A CA 1
ATOM 642 C C . GLY A 1 85 ? 28.505 41.112 29.387 1.00 60.46 85 GLY A C 1
ATOM 643 O O . GLY A 1 85 ? 28.815 40.334 28.491 1.00 61.54 85 GLY A O 1
ATOM 644 N N . LYS A 1 86 ? 28.095 40.701 30.583 1.00 61.03 86 LYS A N 1
ATOM 645 C CA . LYS A 1 86 ? 27.986 39.280 30.917 1.00 61.55 86 LYS A CA 1
ATOM 646 C C . LYS A 1 86 ? 29.340 38.568 30.859 1.00 61.52 86 LYS A C 1
ATOM 647 O O . LYS A 1 86 ? 29.840 38.236 29.786 1.00 61.28 86 LYS A O 1
ATOM 653 N N . GLU A 1 87 ? 29.923 38.341 32.033 1.00 61.15 87 GLU A N 1
ATOM 654 C CA . GLU A 1 87 ? 31.224 37.691 32.167 1.00 60.37 87 GLU A CA 1
ATOM 655 C C . GLU A 1 87 ? 31.280 36.240 31.698 1.00 58.51 87 GLU A C 1
ATOM 656 O O . GLU A 1 87 ? 30.276 35.526 31.719 1.00 58.57 87 GLU A O 1
ATOM 662 N N . LEU A 1 88 ? 32.473 35.814 31.286 1.00 55.67 88 LEU A N 1
ATOM 663 C CA . LEU A 1 88 ? 32.704 34.452 30.813 1.00 53.82 88 LEU A CA 1
ATOM 664 C C . LEU A 1 88 ? 33.828 33.788 31.610 1.00 53.22 88 LEU A C 1
ATOM 665 O O . LEU A 1 88 ? 34.624 34.463 32.261 1.00 51.99 88 LEU A O 1
ATOM 670 N N . LYS A 1 89 ? 33.891 32.463 31.547 1.00 52.77 89 LYS A N 1
ATOM 671 C CA . LYS A 1 89 ? 34.896 31.704 32.281 1.00 53.27 89 LYS A CA 1
ATOM 672 C C . LYS A 1 89 ? 36.318 31.811 31.746 1.00 53.29 89 LYS A C 1
ATOM 673 O O . LYS A 1 89 ? 37.246 32.079 32.508 1.00 52.73 89 LYS A O 1
ATOM 679 N N . ARG A 1 90 ? 36.500 31.607 30.446 1.00 52.87 90 ARG A N 1
ATOM 680 C CA . ARG A 1 90 ? 37.837 31.684 29.870 1.00 52.37 90 ARG A CA 1
ATOM 681 C C . ARG A 1 90 ? 37.917 32.581 28.642 1.00 51.28 90 ARG A C 1
ATOM 682 O O . ARG A 1 90 ? 38.926 32.596 27.939 1.00 50.65 90 ARG A O 1
ATOM 690 N N . ILE A 1 91 ? 36.853 33.333 28.393 1.00 49.91 91 ILE A N 1
ATOM 691 C CA . ILE A 1 91 ? 36.812 34.226 27.246 1.00 47.67 91 ILE A CA 1
ATOM 692 C C . ILE A 1 91 ? 36.749 35.677 27.705 1.00 47.27 91 ILE A C 1
ATOM 693 O O . ILE A 1 91 ? 35.869 36.062 28.477 1.00 45.29 91 ILE A O 1
ATOM 698 N N . LYS A 1 92 ? 37.698 36.475 27.225 1.00 46.71 92 LYS A N 1
ATOM 699 C CA . LYS A 1 92 ? 37.769 37.884 27.582 1.00 46.96 92 LYS A CA 1
ATOM 700 C C . LYS A 1 92 ? 36.626 38.625 26.908 1.00 46.02 92 LYS A C 1
ATOM 701 O O . LYS A 1 92 ? 36.309 38.362 25.746 1.00 44.85 92 LYS A O 1
ATOM 707 N N . VAL A 1 93 ? 36.011 39.552 27.635 1.00 44.41 93 VAL A N 1
ATOM 708 C CA . VAL A 1 93 ? 34.900 40.320 27.091 1.00 43.62 93 VAL A CA 1
ATOM 709 C C . VAL A 1 93 ? 35.237 41.787 26.859 1.00 43.54 93 VAL A C 1
ATOM 710 O O . VAL A 1 93 ? 35.793 42.459 27.730 1.00 44.36 93 VAL A O 1
ATOM 714 N N . ILE A 1 94 ? 34.884 42.277 25.676 1.00 42.38 94 ILE A N 1
ATOM 715 C CA . ILE A 1 94 ? 35.121 43.665 25.307 1.00 40.93 94 ILE A CA 1
ATOM 716 C C . ILE A 1 94 ? 33.843 44.278 24.748 1.00 42.15 94 ILE A C 1
ATOM 717 O O . ILE A 1 94 ? 33.213 43.701 23.860 1.00 41.94 94 ILE A O 1
ATOM 722 N N . GLU A 1 95 ? 33.454 45.437 25.272 1.00 41.42 95 GLU A N 1
ATOM 723 C CA . GLU A 1 95 ? 32.259 46.118 24.783 1.00 41.91 95 GLU A CA 1
ATOM 724 C C . GLU A 1 95 ? 32.735 47.220 23.849 1.00 41.41 95 GLU A C 1
ATOM 725 O O . GLU A 1 95 ? 33.605 48.009 24.212 1.00 42.19 95 GLU A O 1
ATOM 731 N N . ALA A 1 96 ? 32.177 47.272 22.644 1.00 41.08 96 ALA A N 1
ATOM 732 C CA . ALA A 1 96 ? 32.602 48.267 21.671 1.00 40.96 96 ALA A CA 1
ATOM 733 C C . ALA A 1 96 ? 31.475 49.102 21.088 1.00 40.96 96 ALA A C 1
ATOM 734 O O . ALA A 1 96 ? 30.306 48.890 21.392 1.00 41.48 96 ALA A O 1
ATOM 736 N N . GLY A 1 97 ? 31.842 50.047 20.231 1.00 41.97 97 GLY A N 1
ATOM 737 C CA . GLY A 1 97 ? 30.861 50.925 19.622 1.00 43.05 97 GLY A CA 1
ATOM 738 C C . GLY A 1 97 ? 29.972 50.321 18.549 1.00 44.45 97 GLY A C 1
ATOM 739 O O . GLY A 1 97 ? 30.389 49.450 17.776 1.00 43.23 97 GLY A O 1
ATOM 740 N N . HIS A 1 98 ? 28.734 50.805 18.514 1.00 42.91 98 HIS A N 1
ATOM 741 C CA . HIS A 1 98 ? 27.725 50.381 17.551 1.00 43.52 98 HIS A CA 1
ATOM 742 C C . HIS A 1 98 ? 26.550 51.349 17.667 1.00 43.73 98 HIS A C 1
ATOM 743 O O . HIS A 1 98 ? 26.137 51.697 18.774 1.00 43.07 98 HIS A O 1
ATOM 750 N N . PRO A 1 99 ? 25.975 51.777 16.531 1.00 44.04 99 PRO A N 1
ATOM 751 C CA . PRO A 1 99 ? 26.302 51.448 15.139 1.00 44.58 99 PRO A CA 1
ATOM 752 C C . PRO A 1 99 ? 27.573 52.088 14.580 1.00 44.70 99 PRO A C 1
ATOM 753 O O . PRO A 1 99 ? 27.937 51.845 13.432 1.00 47.03 99 PRO A O 1
ATOM 757 N N . ILE A 1 100 ? 28.240 52.914 15.377 1.00 45.55 100 ILE A N 1
ATOM 758 C CA . ILE A 1 100 ? 29.466 53.560 14.920 1.00 44.34 100 ILE A CA 1
ATOM 759 C C . ILE A 1 100 ? 30.644 52.964 15.667 1.00 42.65 100 ILE A C 1
ATOM 760 O O . ILE A 1 100 ? 30.679 52.970 16.897 1.00 41.48 100 ILE A O 1
ATOM 765 N N . PRO A 1 101 ? 31.631 52.440 14.927 1.00 41.41 101 PRO A N 1
ATOM 766 C CA . PRO A 1 101 ? 32.813 51.832 15.540 1.00 40.96 101 PRO A CA 1
ATOM 767 C C . PRO A 1 101 ? 33.676 52.825 16.313 1.00 42.48 101 PRO A C 1
ATOM 768 O O . PRO A 1 101 ? 33.755 54.003 15.957 1.00 41.95 101 PRO A O 1
ATOM 772 N N . ASP A 1 102 ? 34.301 52.346 17.383 1.00 43.53 102 ASP A N 1
ATOM 773 C CA . ASP A 1 102 ? 35.194 53.182 18.177 1.00 45.55 102 ASP A CA 1
ATOM 774 C C . ASP A 1 102 ? 36.479 52.406 18.440 1.00 45.98 102 ASP A C 1
ATOM 775 O O . ASP A 1 102 ? 36.675 51.315 17.890 1.00 45.55 102 ASP A O 1
ATOM 780 N N . GLU A 1 103 ? 37.353 52.956 19.276 1.00 46.23 103 GLU A N 1
ATOM 781 C CA . GLU A 1 103 ? 38.624 52.299 19.563 1.00 47.05 103 GLU A CA 1
ATOM 782 C C . GLU A 1 103 ? 38.492 50.906 20.166 1.00 45.63 103 GLU A C 1
ATOM 783 O O . GLU A 1 103 ? 39.382 50.074 20.001 1.00 45.68 103 GLU A O 1
ATOM 789 N N . LYS A 1 104 ? 37.391 50.644 20.862 1.00 43.83 104 LYS A N 1
ATOM 790 C CA . LYS A 1 104 ? 37.192 49.326 21.452 1.00 43.11 104 LYS A CA 1
ATOM 791 C C . LYS A 1 104 ? 36.931 48.290 20.357 1.00 41.83 104 LYS A C 1
ATOM 792 O O . LYS A 1 104 ? 37.283 47.122 20.505 1.00 41.98 104 LYS A O 1
ATOM 798 N N . SER A 1 105 ? 36.321 48.726 19.257 1.00 39.87 105 SER A N 1
ATOM 799 C CA . SER A 1 105 ? 36.038 47.839 18.132 1.00 40.91 105 SER A CA 1
ATOM 800 C C . SER A 1 105 ? 37.366 47.345 17.588 1.00 40.61 105 SER A C 1
ATOM 801 O O . SER A 1 105 ? 37.528 46.167 17.274 1.00 40.37 105 SER A O 1
ATOM 804 N N . ILE A 1 106 ? 38.313 48.270 17.472 1.00 41.18 106 ILE A N 1
ATOM 805 C CA . ILE A 1 106 ? 39.639 47.954 16.974 1.00 41.34 106 ILE A CA 1
ATOM 806 C C . ILE A 1 106 ? 40.338 47.042 17.963 1.00 41.36 106 ILE A C 1
ATOM 807 O O . ILE A 1 106 ? 40.962 46.055 17.573 1.00 41.94 106 ILE A O 1
ATOM 812 N N . LEU A 1 107 ? 40.221 47.373 19.245 1.00 41.54 107 LEU A N 1
ATOM 813 C CA . LEU A 1 107 ? 40.835 46.572 20.295 1.00 42.57 107 LEU A CA 1
ATOM 814 C C . LEU A 1 107 ? 40.321 45.138 20.204 1.00 42.28 107 LEU A C 1
ATOM 815 O O . LEU A 1 107 ? 41.079 44.181 20.377 1.00 42.04 107 LEU A O 1
ATOM 820 N N . GLY A 1 108 ? 39.027 44.998 19.934 1.00 41.56 108 GLY A N 1
ATOM 821 C CA . GLY A 1 108 ? 38.441 43.675 19.814 1.00 39.84 108 GLY A CA 1
ATOM 822 C C . GLY A 1 108 ? 39.027 42.913 18.640 1.00 37.64 108 GLY A C 1
ATOM 823 O O . GLY A 1 108 ? 39.412 41.753 18.777 1.00 37.25 108 GLY A O 1
ATOM 824 N N . ALA A 1 109 ? 39.096 43.566 17.484 1.00 37.66 109 ALA A N 1
ATOM 825 C CA . ALA A 1 109 ? 39.649 42.944 16.285 1.00 38.22 109 ALA A CA 1
ATOM 826 C C . ALA A 1 109 ? 41.108 42.544 16.517 1.00 39.45 109 ALA A C 1
ATOM 827 O O . ALA A 1 109 ? 41.527 41.445 16.140 1.00 39.19 109 ALA A O 1
ATOM 829 N N . LYS A 1 110 ? 41.879 43.433 17.138 1.00 40.46 110 LYS A N 1
ATOM 830 C CA . LYS A 1 110 ? 43.284 43.144 17.421 1.00 42.58 110 LYS A CA 1
ATOM 831 C C . LYS A 1 110 ? 43.390 41.937 18.341 1.00 42.99 110 LYS A C 1
ATOM 832 O O . LYS A 1 110 ? 44.271 41.092 18.169 1.00 44.00 110 LYS A O 1
ATOM 838 N N . GLU A 1 111 ? 42.494 41.861 19.321 1.00 42.99 111 GLU A N 1
ATOM 839 C CA . GLU A 1 111 ? 42.476 40.737 20.250 1.00 43.63 111 GLU A CA 1
ATOM 840 C C . GLU A 1 111 ? 42.212 39.446 19.482 1.00 42.58 111 GLU A C 1
ATOM 841 O O . GLU A 1 111 ? 42.809 38.408 19.771 1.00 42.06 111 GLU A O 1
ATOM 847 N N . ALA A 1 112 ? 41.312 39.515 18.505 1.00 40.51 112 ALA A N 1
ATOM 848 C CA . ALA A 1 112 ? 40.979 38.345 17.700 1.00 39.93 112 ALA A CA 1
ATOM 849 C C . ALA A 1 112 ? 42.172 37.892 16.854 1.00 38.23 112 ALA A C 1
ATOM 850 O O . ALA A 1 112 ? 42.438 36.698 16.744 1.00 35.34 112 ALA A O 1
ATOM 852 N N . LEU A 1 113 ? 42.889 38.840 16.256 1.00 40.04 113 LEU A N 1
ATOM 853 C CA . LEU A 1 113 ? 44.045 38.483 15.435 1.00 42.33 113 LEU A CA 1
ATOM 854 C C . LEU A 1 113 ? 45.114 37.824 16.302 1.00 43.91 113 LEU A C 1
ATOM 855 O O . LEU A 1 113 ? 45.778 36.875 15.882 1.00 42.97 113 LEU A O 1
ATOM 860 N N . SER A 1 114 ? 45.273 38.339 17.517 1.00 44.92 114 SER A N 1
ATOM 861 C CA . SER A 1 114 ? 46.245 37.801 18.455 1.00 46.22 114 SER A CA 1
ATOM 862 C C . SER A 1 114 ? 45.948 36.326 18.706 1.00 46.25 114 SER A C 1
ATOM 863 O O . SER A 1 114 ? 46.851 35.489 18.714 1.00 46.85 114 SER A O 1
ATOM 866 N N . ILE A 1 115 ? 44.671 36.016 18.904 1.00 44.45 115 ILE A N 1
ATOM 867 C CA . ILE A 1 115 ? 44.240 34.647 19.148 1.00 43.36 115 ILE A CA 1
ATOM 868 C C . ILE A 1 115 ? 44.502 33.751 17.939 1.00 43.69 115 ILE A C 1
ATOM 869 O O . ILE A 1 115 ? 44.928 32.605 18.089 1.00 42.63 115 ILE A O 1
ATOM 874 N N . LEU A 1 116 ? 44.248 34.274 16.744 1.00 42.99 116 LEU A N 1
ATOM 875 C CA . LEU A 1 116 ? 44.458 33.508 15.520 1.00 44.88 116 LEU A CA 1
ATOM 876 C C . LEU A 1 116 ? 45.944 33.327 15.221 1.00 47.14 116 LEU A C 1
ATOM 877 O O . LEU A 1 116 ? 46.339 32.414 14.494 1.00 49.33 116 LEU A O 1
ATOM 882 N N . ASN A 1 117 ? 46.769 34.200 15.780 1.00 48.15 117 ASN A N 1
ATOM 883 C CA . ASN A 1 117 ? 48.202 34.089 15.570 1.00 50.19 117 ASN A CA 1
ATOM 884 C C . ASN A 1 117 ? 48.710 32.923 16.412 1.00 49.77 117 ASN A C 1
ATOM 885 O O . ASN A 1 117 ? 49.620 32.202 16.012 1.00 49.47 117 ASN A O 1
ATOM 890 N N . ARG A 1 118 ? 48.089 32.734 17.573 1.00 50.21 118 ARG A N 1
ATOM 891 C CA . ARG A 1 118 ? 48.458 31.668 18.497 1.00 50.09 118 ARG A CA 1
ATOM 892 C C . ARG A 1 118 ? 47.872 30.300 18.135 1.00 49.16 118 ARG A C 1
ATOM 893 O O . ARG A 1 118 ? 48.484 29.272 18.413 1.00 47.96 118 ARG A O 1
ATOM 901 N N . ALA A 1 119 ? 46.689 30.280 17.527 1.00 48.02 119 ALA A N 1
ATOM 902 C CA . ALA A 1 119 ? 46.063 29.013 17.149 1.00 48.24 119 ALA A CA 1
ATOM 903 C C . ALA A 1 119 ? 46.890 28.302 16.075 1.00 47.56 119 ALA A C 1
ATOM 904 O O . ALA A 1 119 ? 47.331 28.924 15.109 1.00 47.33 119 ALA A O 1
ATOM 906 N N . ARG A 1 120 ? 47.088 26.997 16.247 1.00 47.38 120 ARG A N 1
ATOM 907 C CA . ARG A 1 120 ? 47.881 26.201 15.309 1.00 48.79 120 ARG A CA 1
ATOM 908 C C . ARG A 1 120 ? 47.042 25.446 14.280 1.00 47.03 120 ARG A C 1
ATOM 909 O O . ARG A 1 120 ? 45.821 25.367 14.394 1.00 47.21 120 ARG A O 1
ATOM 917 N N . GLU A 1 121 ? 47.709 24.879 13.279 1.00 44.81 121 GLU A N 1
ATOM 918 C CA . GLU A 1 121 ? 47.024 24.138 12.226 1.00 42.83 121 GLU A CA 1
ATOM 919 C C . GLU A 1 121 ? 46.212 22.957 12.754 1.00 42.70 121 GLU A C 1
ATOM 920 O O . GLU A 1 121 ? 45.386 22.399 12.035 1.00 41.24 121 GLU A O 1
ATOM 926 N N . ASN A 1 122 ? 46.444 22.572 14.005 1.00 42.51 122 ASN A N 1
ATOM 927 C CA . ASN A 1 122 ? 45.720 21.442 14.578 1.00 43.44 122 ASN A CA 1
ATOM 928 C C . ASN A 1 122 ? 44.681 21.861 15.620 1.00 42.73 122 ASN A C 1
ATOM 929 O O . ASN A 1 122 ? 44.055 21.011 16.254 1.00 42.37 122 ASN A O 1
ATOM 934 N N . ASP A 1 123 ? 44.502 23.167 15.799 1.00 41.82 123 ASP A N 1
ATOM 935 C CA . ASP A 1 123 ? 43.519 23.671 16.754 1.00 42.16 123 ASP A CA 1
ATOM 936 C C . ASP A 1 123 ? 42.215 24.031 16.045 1.00 41.85 123 ASP A C 1
ATOM 937 O O . ASP A 1 123 ? 42.180 24.200 14.823 1.00 41.48 123 ASP A O 1
ATOM 942 N N . ILE A 1 124 ? 41.147 24.151 16.824 1.00 40.87 124 ILE A N 1
ATOM 943 C CA . ILE A 1 1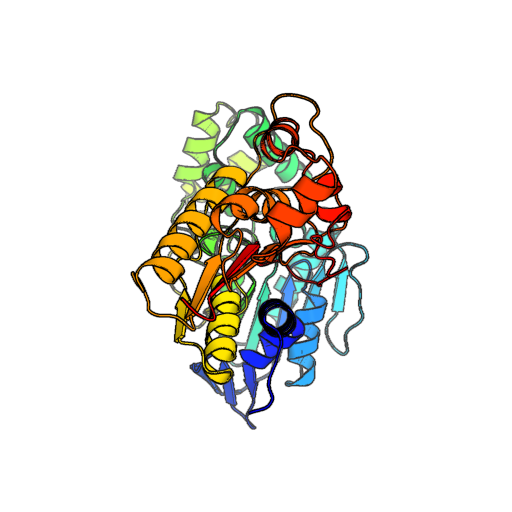24 ? 39.840 24.510 16.293 1.00 40.07 124 ILE A CA 1
ATOM 944 C C . ILE A 1 124 ? 39.497 25.915 16.779 1.00 39.62 124 ILE A C 1
ATOM 945 O O . ILE A 1 124 ? 39.698 26.239 17.953 1.00 39.88 124 ILE A O 1
ATOM 950 N N . VAL A 1 125 ? 38.997 26.750 15.875 1.00 37.26 125 VAL A N 1
ATOM 951 C CA . VAL A 1 125 ? 38.625 28.115 16.230 1.00 35.94 125 VAL A CA 1
ATOM 952 C C . VAL A 1 125 ? 37.166 28.395 15.890 1.00 35.63 125 VAL A C 1
ATOM 953 O O . VAL A 1 125 ? 36.787 28.414 14.719 1.00 35.48 125 VAL A O 1
ATOM 957 N N . PHE A 1 126 ? 36.352 28.608 16.919 1.00 35.61 126 PHE A N 1
ATOM 958 C CA . PHE A 1 126 ? 34.939 28.920 16.731 1.00 34.63 126 PHE A CA 1
ATOM 959 C C . PHE A 1 126 ? 34.797 30.413 16.457 1.00 35.34 126 PHE A C 1
ATOM 960 O O . PHE A 1 126 ? 35.341 31.238 17.191 1.00 36.06 126 PHE A O 1
ATOM 968 N N . ILE A 1 127 ? 34.081 30.759 15.394 1.00 33.82 127 ILE A N 1
ATOM 969 C CA . ILE A 1 127 ? 33.835 32.161 15.065 1.00 32.73 127 ILE A CA 1
ATOM 970 C C . ILE A 1 127 ? 32.327 32.304 15.259 1.00 32.86 127 ILE A C 1
ATOM 971 O O . ILE A 1 127 ? 31.548 31.707 14.519 1.00 33.14 127 ILE A O 1
ATOM 976 N N . LEU A 1 128 ? 31.922 33.071 16.268 1.00 32.28 128 LEU A N 1
ATOM 977 C CA . LEU A 1 128 ? 30.509 33.256 16.583 1.00 30.90 128 LEU A CA 1
ATOM 978 C C . LEU A 1 128 ? 30.041 34.635 16.116 1.00 30.62 128 LEU A C 1
ATOM 979 O O . LEU A 1 128 ? 30.454 35.665 16.651 1.00 31.31 128 LEU A O 1
ATOM 984 N N . ILE A 1 129 ? 29.167 34.645 15.116 1.00 30.94 129 ILE A N 1
ATOM 985 C CA . ILE A 1 129 ? 28.690 35.892 14.537 1.00 31.12 129 ILE A CA 1
ATOM 986 C C . ILE A 1 129 ? 27.202 36.196 14.739 1.00 31.33 129 ILE A C 1
ATOM 987 O O . ILE A 1 129 ? 26.338 35.339 14.542 1.00 30.18 129 ILE A O 1
ATOM 992 N N . SER A 1 130 ? 26.919 37.433 15.136 1.00 33.56 130 SER A N 1
ATOM 993 C CA . SER A 1 130 ? 25.550 37.895 15.342 1.00 34.34 130 SER A CA 1
ATOM 994 C C . SER A 1 130 ? 25.439 39.344 14.874 1.00 35.10 130 SER A C 1
ATOM 995 O O . SER A 1 130 ? 26.403 39.905 14.350 1.00 35.22 130 SER A O 1
ATOM 998 N N . GLY A 1 131 ? 24.263 39.940 15.056 1.00 35.45 131 GLY A N 1
ATOM 999 C CA . GLY A 1 131 ? 24.038 41.306 14.615 1.00 34.11 131 GLY A CA 1
ATOM 1000 C C . GLY A 1 131 ? 24.950 42.364 15.204 1.00 32.42 131 GLY A C 1
ATOM 1001 O O . GLY A 1 131 ? 25.356 42.272 16.362 1.00 32.51 131 GLY A O 1
ATOM 1002 N N . GLY A 1 132 ? 25.273 43.370 14.394 1.00 33.28 132 GLY A N 1
ATOM 1003 C CA . GLY A 1 132 ? 26.131 44.455 14.845 1.00 35.05 132 GLY A CA 1
ATOM 1004 C C . GLY A 1 132 ? 27.627 44.214 14.711 1.00 35.96 132 GLY A C 1
ATOM 1005 O O . GLY A 1 132 ? 28.438 45.064 15.090 1.00 36.03 132 GLY A O 1
ATOM 1006 N N . GLY A 1 133 ? 27.998 43.060 14.165 1.00 35.61 133 GLY A N 1
ATOM 1007 C CA . GLY A 1 133 ? 29.403 42.734 14.004 1.00 34.20 133 GLY A CA 1
ATOM 1008 C C . GLY A 1 133 ? 30.248 43.679 13.163 1.00 34.83 133 GLY A C 1
ATOM 1009 O O . GLY A 1 133 ? 31.464 43.735 13.346 1.00 34.46 133 GLY A O 1
ATOM 1010 N N . SER A 1 134 ? 29.634 44.422 12.247 1.00 34.72 134 SER A N 1
ATOM 1011 C CA . SER A 1 134 ? 30.396 45.338 11.397 1.00 35.54 134 SER A CA 1
ATOM 1012 C C . SER A 1 134 ? 31.045 46.490 12.157 1.00 36.22 134 SER A C 1
ATOM 1013 O O . SER A 1 134 ? 32.215 46.801 11.933 1.00 36.02 134 SER A O 1
ATOM 1016 N N . ALA A 1 135 ? 30.284 47.122 13.046 1.00 36.64 135 ALA A N 1
ATOM 1017 C CA . ALA A 1 135 ? 30.790 48.246 13.828 1.00 36.94 135 ALA A CA 1
ATOM 1018 C C . ALA A 1 135 ? 31.539 47.790 15.078 1.00 37.31 135 ALA A C 1
ATOM 1019 O O . ALA A 1 135 ? 32.544 48.388 15.467 1.00 37.16 135 ALA A O 1
ATOM 1021 N N . LEU A 1 136 ? 31.047 46.724 15.700 1.00 36.67 136 LEU A N 1
ATOM 1022 C CA . LEU A 1 136 ? 31.650 46.188 16.915 1.00 35.44 136 LEU A CA 1
ATOM 1023 C C . LEU A 1 136 ? 32.993 45.509 16.696 1.00 37.13 136 LEU A C 1
ATOM 1024 O O . LEU A 1 136 ? 33.815 45.436 17.609 1.00 37.84 136 LEU A O 1
ATOM 1029 N N . PHE A 1 137 ? 33.210 45.008 15.486 1.00 35.87 137 PHE A N 1
ATOM 1030 C CA . PHE A 1 137 ? 34.429 44.281 15.168 1.00 36.18 137 PHE A CA 1
ATOM 1031 C C . PHE A 1 137 ? 35.052 44.833 13.893 1.00 36.75 137 PHE A C 1
ATOM 1032 O O . PHE A 1 137 ? 34.666 44.448 12.788 1.00 37.01 137 PHE A O 1
ATOM 1040 N N . GLU A 1 138 ? 36.017 45.733 14.047 1.00 37.93 138 GLU A N 1
ATOM 1041 C CA . GLU A 1 138 ? 36.660 46.333 12.889 1.00 39.10 138 GLU A CA 1
ATOM 1042 C C . GLU A 1 138 ? 38.110 46.738 13.115 1.00 38.61 138 GLU A C 1
ATOM 1043 O O . GLU A 1 138 ? 38.502 47.152 14.206 1.00 38.42 138 GLU A O 1
ATOM 1049 N N . LEU A 1 139 ? 38.898 46.600 12.055 1.00 38.83 139 LEU A N 1
ATOM 1050 C CA . LEU A 1 139 ? 40.309 46.948 12.057 1.00 39.7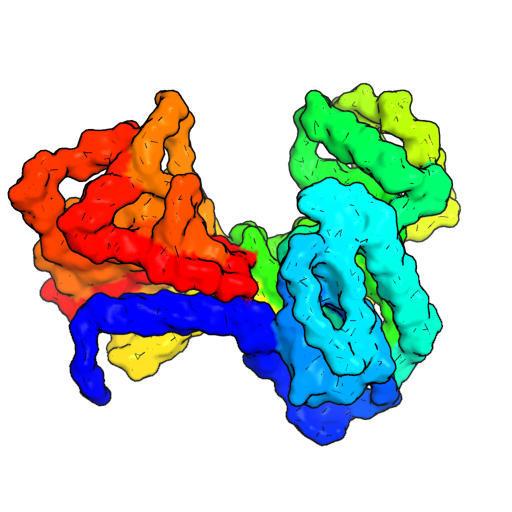9 139 LEU A CA 1
ATOM 1051 C C . LEU A 1 139 ? 40.651 47.412 10.642 1.00 39.46 139 LEU A C 1
ATOM 1052 O O . LEU A 1 139 ? 40.763 46.602 9.725 1.00 39.41 139 LEU A O 1
ATOM 1057 N N . PRO A 1 140 ? 40.798 48.730 10.444 1.00 39.71 140 PRO A N 1
ATOM 1058 C CA . PRO A 1 140 ? 41.124 49.302 9.132 1.00 39.65 140 PRO A CA 1
ATOM 1059 C C . PRO A 1 140 ? 42.455 48.799 8.566 1.00 38.65 140 PRO A C 1
ATOM 1060 O O . PRO A 1 140 ? 43.334 48.381 9.315 1.00 38.09 140 PRO A O 1
ATOM 1064 N N . GLU A 1 141 ? 42.588 48.833 7.243 1.00 38.45 141 GLU A N 1
ATOM 1065 C CA . GLU A 1 141 ? 43.814 48.401 6.581 1.00 39.40 141 GLU A CA 1
ATOM 1066 C C . GLU A 1 141 ? 44.955 49.363 6.925 1.00 39.62 141 GLU A C 1
ATOM 1067 O O . GLU A 1 141 ? 44.732 50.396 7.559 1.00 39.46 141 GLU A O 1
ATOM 1073 N N . GLU A 1 142 ? 46.170 49.037 6.493 1.00 40.62 142 GLU A N 1
ATOM 1074 C CA . GLU A 1 142 ? 47.329 49.868 6.815 1.00 41.49 142 GLU A CA 1
ATOM 1075 C C . GLU A 1 142 ? 47.207 51.345 6.433 1.00 40.54 142 GLU A C 1
ATOM 1076 O O . GLU A 1 142 ? 46.747 51.691 5.345 1.00 39.55 142 GLU A O 1
ATOM 1082 N N . GLY A 1 143 ? 47.611 52.208 7.360 1.00 40.79 143 GLY A N 1
ATOM 1083 C CA . GLY A 1 143 ? 47.564 53.640 7.131 1.00 42.41 143 GLY A CA 1
ATOM 1084 C C . GLY A 1 143 ? 46.192 54.263 7.284 1.00 43.31 143 GLY A C 1
ATOM 1085 O O . GLY A 1 143 ? 46.063 55.485 7.337 1.00 44.00 143 GLY A O 1
ATOM 1086 N N . ILE A 1 144 ? 45.160 53.431 7.364 1.00 44.24 144 ILE A N 1
ATOM 1087 C CA . ILE A 1 144 ? 43.801 53.936 7.494 1.00 43.30 144 ILE A CA 1
ATOM 1088 C C . ILE A 1 144 ? 43.353 53.985 8.949 1.00 44.07 144 ILE A C 1
ATOM 1089 O O . ILE A 1 144 ? 43.387 52.979 9.658 1.00 44.46 144 ILE A O 1
ATOM 1094 N N . SER A 1 145 ? 42.935 55.164 9.391 1.00 45.03 145 SER A N 1
ATOM 1095 C CA . SER A 1 145 ? 42.481 55.344 10.762 1.00 47.00 145 SER A CA 1
ATOM 1096 C C . SER A 1 145 ? 40.975 55.139 10.859 1.00 48.45 145 SER A C 1
ATOM 1097 O O . SER A 1 145 ? 40.255 55.217 9.860 1.00 48.08 145 SER A O 1
ATOM 1100 N N . LEU A 1 146 ? 40.500 54.880 12.070 1.00 50.18 146 LEU A N 1
ATOM 1101 C CA . LEU A 1 146 ? 39.079 54.687 12.287 1.00 52.39 146 LEU A CA 1
ATOM 1102 C C . LEU A 1 146 ? 38.342 55.923 11.797 1.00 52.92 146 LEU A C 1
ATOM 1103 O O . LEU A 1 146 ? 37.219 55.838 11.301 1.00 52.78 146 LEU A O 1
ATOM 1108 N N . GLU A 1 147 ? 38.988 57.077 11.925 1.00 54.56 147 GLU A N 1
ATOM 1109 C CA . GLU A 1 147 ? 38.376 58.322 11.490 1.00 55.44 147 GLU A CA 1
ATOM 1110 C C . GLU A 1 147 ? 38.333 58.399 9.967 1.00 54.62 147 GLU A C 1
ATOM 1111 O O . GLU A 1 147 ? 37.422 59.003 9.398 1.00 54.58 147 GLU A O 1
ATOM 1117 N N . ASP A 1 148 ? 39.317 57.792 9.306 1.00 53.67 148 ASP A N 1
ATOM 1118 C CA . ASP A 1 148 ? 39.337 57.789 7.846 1.00 53.13 148 ASP A CA 1
ATOM 1119 C C . ASP A 1 148 ? 38.170 56.933 7.376 1.00 52.43 148 ASP A C 1
ATOM 1120 O O . ASP A 1 148 ? 37.512 57.246 6.385 1.00 51.96 148 ASP A O 1
ATOM 1125 N N . LEU A 1 149 ? 37.926 55.844 8.098 1.00 52.91 149 LEU A N 1
ATOM 1126 C CA . LEU A 1 149 ? 36.834 54.937 7.772 1.00 54.87 149 LEU A CA 1
ATOM 1127 C C . LEU A 1 149 ? 35.504 55.674 7.872 1.00 54.85 149 LEU A C 1
ATOM 1128 O O . LEU A 1 149 ? 34.683 55.616 6.956 1.00 55.13 149 LEU A O 1
ATOM 1133 N N . LYS A 1 150 ? 35.305 56.380 8.982 1.00 55.87 150 LYS A N 1
ATOM 1134 C CA . LYS A 1 150 ? 34.072 57.131 9.195 1.00 55.89 150 LYS A CA 1
ATOM 1135 C C . LYS A 1 150 ? 33.815 58.124 8.068 1.00 55.83 150 LYS A C 1
ATOM 1136 O O . LYS A 1 150 ? 32.719 58.176 7.517 1.00 55.88 150 LYS A O 1
ATOM 1142 N N . LEU A 1 151 ? 34.826 58.914 7.724 1.00 56.05 151 LEU A N 1
ATOM 1143 C CA . LEU A 1 151 ? 34.673 59.895 6.658 1.00 57.50 151 LEU A CA 1
ATOM 1144 C C . LEU A 1 151 ? 34.309 59.227 5.335 1.00 57.21 151 LEU A C 1
ATOM 1145 O O . LEU A 1 151 ? 33.481 59.736 4.577 1.00 56.48 151 LEU A O 1
ATOM 1150 N N . THR A 1 152 ? 34.930 58.086 5.059 1.00 56.95 152 THR A N 1
ATOM 1151 C CA . THR A 1 152 ? 34.660 57.365 3.822 1.00 57.25 152 THR A CA 1
ATOM 1152 C C . THR A 1 152 ? 33.217 56.870 3.812 1.00 57.53 152 THR A C 1
ATOM 1153 O O . THR A 1 152 ? 32.473 57.118 2.865 1.00 56.26 152 THR A O 1
ATOM 1157 N N . THR A 1 153 ? 32.825 56.173 4.873 1.00 58.79 153 THR A N 1
ATOM 1158 C CA . THR A 1 153 ? 31.466 55.654 4.974 1.00 61.11 153 THR A CA 1
ATOM 1159 C C . THR A 1 153 ? 30.441 56.783 4.888 1.00 62.38 153 THR A C 1
ATOM 1160 O O . THR A 1 153 ? 29.350 56.597 4.347 1.00 61.66 153 THR A O 1
ATOM 1164 N N . ASP A 1 154 ? 30.796 57.954 5.413 1.00 64.22 154 ASP A N 1
ATOM 1165 C CA . ASP A 1 154 ? 29.895 59.105 5.387 1.00 65.89 154 ASP A CA 1
ATOM 1166 C C . ASP A 1 154 ? 29.707 59.676 3.992 1.00 65.64 154 ASP A C 1
ATOM 1167 O O . ASP A 1 154 ? 28.603 60.079 3.625 1.00 66.15 154 ASP A O 1
ATOM 1172 N N . LEU A 1 155 ? 30.786 59.722 3.218 1.00 65.19 155 LEU A N 1
ATOM 1173 C CA . LEU A 1 155 ? 30.715 60.247 1.861 1.00 64.93 155 LEU A CA 1
ATOM 1174 C C . LEU A 1 155 ? 29.927 59.289 0.974 1.00 65.52 155 LEU A C 1
ATOM 1175 O O . LEU A 1 155 ? 29.332 59.697 -0.024 1.00 64.64 155 LEU A O 1
ATOM 1180 N N . LEU A 1 156 ? 29.927 58.013 1.345 1.00 65.74 156 LEU A N 1
ATOM 1181 C CA . LEU A 1 156 ? 29.200 57.008 0.583 1.00 66.65 156 LEU A CA 1
ATOM 1182 C C . LEU A 1 156 ? 27.702 57.232 0.758 1.00 66.85 156 LEU A C 1
ATOM 1183 O O . LEU A 1 156 ? 26.938 57.188 -0.207 1.00 66.61 156 LEU A O 1
ATOM 1188 N N . LEU A 1 157 ? 27.293 57.484 1.996 1.00 67.82 157 LEU A N 1
ATOM 1189 C CA . LEU A 1 157 ? 25.890 57.729 2.307 1.00 68.67 157 LEU A CA 1
ATOM 1190 C C . LEU A 1 157 ? 25.466 59.099 1.783 1.00 69.62 157 LEU A C 1
ATOM 1191 O O . LEU A 1 157 ? 24.462 59.223 1.083 1.00 70.05 157 LEU A O 1
ATOM 1196 N N . LYS A 1 158 ? 26.240 60.125 2.122 1.00 71.21 158 LYS A N 1
ATOM 1197 C CA . LYS A 1 158 ? 25.948 61.485 1.684 1.00 72.39 158 LYS A CA 1
ATOM 1198 C C . LYS A 1 158 ? 25.655 61.584 0.191 1.00 72.67 158 LYS A C 1
ATOM 1199 O O . LYS A 1 158 ? 24.829 62.391 -0.233 1.00 73.06 158 LYS A O 1
ATOM 1205 N N . SER A 1 159 ? 26.334 60.768 -0.608 1.00 73.06 159 SER A N 1
ATOM 1206 C CA . SER A 1 159 ? 26.141 60.801 -2.054 1.00 73.03 159 SER A CA 1
ATOM 1207 C C . SER A 1 159 ? 25.130 59.768 -2.534 1.00 72.77 159 SER A C 1
ATOM 1208 O O . SER A 1 159 ? 24.981 59.546 -3.737 1.00 72.78 159 SER A O 1
ATOM 1211 N N . GLY A 1 160 ? 24.434 59.142 -1.591 1.00 72.37 160 GLY A N 1
ATOM 1212 C CA . GLY A 1 160 ? 23.448 58.141 -1.951 1.00 72.33 160 GLY A CA 1
ATOM 1213 C C . GLY A 1 160 ? 24.067 56.983 -2.704 1.00 72.21 160 GLY A C 1
ATOM 1214 O O . GLY A 1 160 ? 24.081 56.963 -3.935 1.00 72.59 160 GLY A O 1
ATOM 1215 N N . ALA A 1 161 ? 24.586 56.013 -1.960 1.00 71.37 161 ALA A N 1
ATOM 1216 C CA . ALA A 1 161 ? 25.211 54.845 -2.565 1.00 70.33 161 ALA A CA 1
ATOM 1217 C C . ALA A 1 161 ? 24.464 53.582 -2.163 1.00 69.45 161 ALA A C 1
ATOM 1218 O O . ALA A 1 161 ? 24.017 53.456 -1.022 1.00 69.55 161 ALA A O 1
ATOM 1220 N N . LYS A 1 162 ? 24.325 52.649 -3.100 1.00 68.37 162 LYS A N 1
ATOM 1221 C CA . LYS A 1 162 ? 23.632 51.401 -2.811 1.00 67.94 162 LYS A CA 1
ATOM 1222 C C . LYS A 1 162 ? 24.372 50.669 -1.694 1.00 67.72 162 LYS A C 1
ATOM 1223 O O . LYS A 1 162 ? 25.600 50.715 -1.618 1.00 68.73 162 LYS A O 1
ATOM 1229 N N . ILE A 1 163 ? 23.620 50.001 -0.826 1.00 66.98 163 ILE A N 1
ATOM 1230 C CA . ILE A 1 163 ? 24.197 49.289 0.311 1.00 66.49 163 ILE A CA 1
ATOM 1231 C C . ILE A 1 163 ? 25.274 48.249 -0.016 1.00 65.37 163 ILE A C 1
ATOM 1232 O O . ILE A 1 163 ? 26.237 48.092 0.738 1.00 64.72 163 ILE A O 1
ATOM 1237 N N . HIS A 1 164 ? 25.128 47.538 -1.127 1.00 64.37 164 HIS A N 1
ATOM 1238 C CA . HIS A 1 164 ? 26.121 46.529 -1.475 1.00 63.72 164 HIS A CA 1
ATOM 1239 C C . HIS A 1 164 ? 27.393 47.171 -2.030 1.00 61.90 164 HIS A C 1
ATOM 1240 O O . HIS A 1 164 ? 28.476 46.587 -1.951 1.00 61.32 164 HIS A O 1
ATOM 1247 N N . GLU A 1 165 ? 27.257 48.373 -2.586 1.00 59.81 165 GLU A N 1
ATOM 1248 C CA . GLU A 1 165 ? 28.401 49.096 -3.136 1.00 58.51 165 GLU A CA 1
ATOM 1249 C C . GLU A 1 165 ? 29.217 49.667 -1.985 1.00 56.70 165 GLU A C 1
ATOM 1250 O O . GLU A 1 165 ? 30.427 49.848 -2.100 1.00 56.00 165 GLU A O 1
ATOM 1256 N N . ILE A 1 166 ? 28.537 49.953 -0.880 1.00 54.67 166 ILE A N 1
ATOM 1257 C CA . ILE A 1 166 ? 29.179 50.495 0.308 1.00 54.20 166 ILE A CA 1
ATOM 1258 C C . ILE A 1 166 ? 29.924 49.373 1.013 1.00 53.15 166 ILE A C 1
ATOM 1259 O O . ILE A 1 166 ? 30.986 49.591 1.596 1.00 52.34 166 ILE A O 1
ATOM 1264 N N . ASN A 1 167 ? 29.354 48.172 0.951 1.00 51.79 167 ASN A N 1
ATOM 1265 C CA . ASN A 1 167 ? 29.957 46.992 1.558 1.00 50.13 167 ASN A CA 1
ATOM 1266 C C . ASN A 1 167 ? 31.214 46.626 0.777 1.00 47.50 167 ASN A C 1
ATOM 1267 O O . ASN A 1 167 ? 32.193 46.151 1.344 1.00 47.10 167 ASN A O 1
ATOM 1272 N N . THR A 1 168 ? 31.172 46.842 -0.532 1.00 44.92 168 THR A N 1
ATOM 1273 C CA . THR A 1 168 ? 32.310 46.543 -1.393 1.00 44.82 168 THR A CA 1
ATOM 1274 C C . THR A 1 168 ? 33.497 47.418 -1.017 1.00 43.50 168 THR A C 1
ATOM 1275 O O . THR A 1 168 ? 34.625 46.935 -0.891 1.00 42.20 168 THR A O 1
ATOM 1279 N N . VAL A 1 169 ? 33.236 48.708 -0.840 1.00 41.65 169 VAL A N 1
ATOM 1280 C CA . VAL A 1 169 ? 34.287 49.636 -0.471 1.00 40.77 169 VAL A CA 1
ATOM 1281 C C . VAL A 1 169 ? 34.786 49.325 0.935 1.00 40.16 169 VAL A C 1
ATOM 1282 O O . VAL A 1 169 ? 35.988 49.209 1.147 1.00 38.37 169 VAL A O 1
ATOM 1286 N N . ARG A 1 170 ? 33.867 49.166 1.888 1.00 39.72 170 ARG A N 1
ATOM 1287 C CA . ARG A 1 170 ? 34.253 48.879 3.270 1.00 39.60 170 ARG A CA 1
ATOM 1288 C C . ARG A 1 170 ? 35.027 47.569 3.408 1.00 39.19 170 ARG A C 1
ATOM 1289 O O . ARG A 1 170 ? 35.992 47.487 4.177 1.00 37.65 170 ARG A O 1
ATOM 1297 N N . LYS A 1 171 ? 34.613 46.545 2.667 1.00 36.88 171 LYS A N 1
ATOM 1298 C CA . LYS A 1 171 ? 35.305 45.262 2.725 1.00 36.82 171 LYS A CA 1
ATOM 1299 C C . LYS A 1 171 ? 36.751 45.382 2.241 1.00 36.68 171 LYS A C 1
ATOM 1300 O O . LYS A 1 171 ? 37.622 44.629 2.685 1.00 35.52 171 LYS A O 1
ATOM 1306 N N . HIS A 1 172 ? 37.009 46.330 1.343 1.00 35.25 172 HIS A N 1
ATOM 1307 C CA . HIS A 1 172 ? 38.359 46.507 0.813 1.00 35.60 172 HIS A CA 1
ATOM 1308 C C . HIS A 1 172 ? 39.270 47.469 1.574 1.00 36.05 172 HIS A C 1
ATOM 1309 O O . HIS A 1 172 ? 40.339 47.826 1.083 1.00 36.93 172 HIS A O 1
ATOM 1316 N N . ILE A 1 173 ? 38.852 47.893 2.764 1.00 36.23 173 ILE A N 1
ATOM 1317 C CA . ILE A 1 173 ? 39.680 48.770 3.593 1.00 36.62 173 ILE A CA 1
ATOM 1318 C C . ILE A 1 173 ? 39.633 48.277 5.029 1.00 36.83 173 ILE A C 1
ATOM 1319 O O . ILE A 1 173 ? 39.912 49.020 5.971 1.00 36.82 173 ILE A O 1
ATOM 1324 N N . SER A 1 174 ? 39.284 47.003 5.175 1.00 34.82 174 SER A N 1
ATOM 1325 C CA . SER A 1 174 ? 39.203 46.356 6.472 1.00 35.55 174 SER A CA 1
ATOM 1326 C C . SER A 1 174 ? 40.082 45.111 6.469 1.00 35.35 174 SER A C 1
ATOM 1327 O O . SER A 1 174 ? 40.106 44.366 5.496 1.00 36.22 174 SER A O 1
ATOM 1330 N N . LYS A 1 175 ? 40.789 44.876 7.567 1.00 35.31 175 LYS A N 1
ATOM 1331 C CA . LYS A 1 175 ? 41.662 43.716 7.662 1.00 34.97 175 LYS A CA 1
ATOM 1332 C C . LYS A 1 175 ? 40.943 42.440 8.092 1.00 33.71 175 LYS A C 1
ATOM 1333 O O . LYS A 1 175 ? 41.534 41.360 8.072 1.00 33.23 175 LYS A O 1
ATOM 1339 N N . VAL A 1 176 ? 39.670 42.546 8.466 1.00 32.14 176 VAL A N 1
ATOM 1340 C CA . VAL A 1 176 ? 38.935 41.359 8.903 1.00 32.10 176 VAL A CA 1
ATOM 1341 C C . VAL A 1 176 ? 37.662 41.035 8.113 1.00 31.39 176 VAL A C 1
ATOM 1342 O O . VAL A 1 176 ? 37.179 39.900 8.133 1.00 30.55 176 VAL A O 1
ATOM 1346 N N . LYS A 1 177 ? 37.122 42.025 7.417 1.00 29.47 177 LYS A N 1
ATOM 1347 C CA . LYS A 1 177 ? 35.909 41.819 6.638 1.00 29.85 177 LYS A CA 1
ATOM 1348 C C . LYS A 1 177 ? 36.224 41.214 5.272 1.00 29.71 177 LYS A C 1
ATOM 1349 O O . LYS A 1 177 ? 37.387 41.098 4.894 1.00 28.86 177 LYS A O 1
ATOM 1355 N N . GLY A 1 178 ? 35.185 40.819 4.539 1.00 30.42 178 GLY A N 1
ATOM 1356 C CA . GLY A 1 178 ? 35.392 40.240 3.222 1.00 28.50 178 GLY A CA 1
ATOM 1357 C C . GLY A 1 178 ? 36.156 38.931 3.250 1.00 28.41 178 GLY A C 1
ATOM 1358 O O . GLY A 1 178 ? 37.017 38.687 2.401 1.00 29.53 178 GLY A O 1
ATOM 1359 N N . GLY A 1 179 ? 35.844 38.090 4.231 1.00 27.28 179 GLY A N 1
ATOM 1360 C CA . GLY A 1 179 ? 36.499 36.799 4.356 1.00 28.49 179 GLY A CA 1
ATOM 1361 C C . GLY A 1 179 ? 37.928 36.828 4.885 1.00 30.65 179 GLY A C 1
ATOM 1362 O O . GLY A 1 179 ? 38.555 35.777 5.055 1.00 28.18 179 GLY A O 1
ATOM 1363 N N . LYS A 1 180 ? 38.445 38.019 5.169 1.00 30.96 180 LYS A N 1
ATOM 1364 C CA . LYS A 1 180 ? 39.817 38.135 5.646 1.00 31.82 180 LYS A CA 1
ATOM 1365 C C . LYS A 1 180 ? 40.076 37.510 7.009 1.00 33.47 180 LYS A C 1
ATOM 1366 O O . LYS A 1 180 ? 41.179 37.030 7.266 1.00 35.35 180 LYS A O 1
ATOM 1372 N N . LEU A 1 181 ? 39.074 37.500 7.885 1.00 32.76 181 LEU A N 1
ATOM 1373 C CA . LEU A 1 181 ? 39.258 36.892 9.197 1.00 32.79 181 LEU A CA 1
ATOM 1374 C C . LEU A 1 181 ? 39.472 35.390 8.992 1.00 32.34 181 LEU A C 1
ATOM 1375 O O . LEU A 1 181 ? 40.362 34.790 9.594 1.00 32.78 181 LEU A O 1
ATOM 1380 N N . ALA A 1 182 ? 38.660 34.788 8.130 1.00 31.40 182 ALA A N 1
ATOM 1381 C CA . ALA A 1 182 ? 38.780 33.361 7.853 1.00 31.58 182 ALA A CA 1
ATOM 1382 C C . ALA A 1 182 ? 40.143 33.025 7.241 1.00 32.94 182 ALA A C 1
ATOM 1383 O O . ALA A 1 182 ? 40.673 31.942 7.468 1.00 33.09 182 ALA A O 1
ATOM 1385 N N . LYS A 1 183 ? 40.708 33.948 6.468 1.00 33.39 183 LYS A N 1
ATOM 1386 C CA . LYS A 1 183 ? 42.013 33.705 5.853 1.00 35.46 183 LYS A CA 1
ATOM 1387 C C . LYS A 1 183 ? 43.124 33.635 6.896 1.00 36.34 183 LYS A C 1
ATOM 1388 O O . LYS A 1 183 ? 44.203 33.116 6.621 1.00 35.78 183 LYS A O 1
ATOM 1394 N N . MET A 1 184 ? 42.849 34.145 8.094 1.00 37.13 184 MET A N 1
ATOM 1395 C CA . MET A 1 184 ? 43.834 34.151 9.174 1.00 38.99 184 MET A CA 1
ATOM 1396 C C . MET A 1 184 ? 43.804 32.895 10.042 1.00 39.15 184 MET A C 1
ATOM 1397 O O . MET A 1 184 ? 44.655 32.724 10.912 1.00 39.95 184 MET A O 1
ATOM 1402 N N . ILE A 1 185 ? 42.828 32.022 9.815 1.00 37.60 185 ILE A N 1
ATOM 1403 C CA . ILE A 1 185 ? 42.716 30.794 10.602 1.00 37.74 185 ILE A CA 1
ATOM 1404 C C . ILE A 1 185 ? 43.664 29.717 10.070 1.00 39.71 185 ILE A C 1
ATOM 1405 O O . ILE A 1 185 ? 43.507 29.239 8.946 1.00 40.76 185 ILE A O 1
ATOM 1410 N N . LYS A 1 186 ? 44.642 29.334 10.883 1.00 40.67 186 LYS A N 1
ATOM 1411 C CA . LYS A 1 186 ? 45.623 28.329 10.479 1.00 41.79 186 LYS A CA 1
ATOM 1412 C C . LYS A 1 186 ? 45.102 26.905 10.628 1.00 41.73 186 LYS A C 1
ATOM 1413 O O . LYS A 1 186 ? 45.545 26.000 9.918 1.00 43.28 186 LYS A O 1
ATOM 1419 N N . GLY A 1 187 ? 44.164 26.706 11.548 1.00 40.07 187 GLY A N 1
ATOM 1420 C CA . GLY A 1 187 ? 43.615 25.376 11.752 1.00 39.75 187 GLY A CA 1
ATOM 1421 C C . GLY A 1 187 ? 42.234 25.177 11.151 1.00 38.72 187 GLY A C 1
ATOM 1422 O O . GLY A 1 187 ? 41.997 25.467 9.977 1.00 38.48 187 GLY A O 1
ATOM 1423 N N . THR A 1 188 ? 41.317 24.665 11.961 1.00 37.94 188 THR A N 1
ATOM 1424 C CA . THR A 1 188 ? 39.955 24.437 11.508 1.00 37.73 188 THR A CA 1
ATOM 1425 C C . THR A 1 188 ? 39.043 25.537 12.030 1.00 36.58 188 THR A C 1
ATOM 1426 O O . THR A 1 188 ? 38.994 25.798 13.232 1.00 35.82 188 THR A O 1
ATOM 1430 N N . GLY A 1 189 ? 38.326 26.185 11.119 1.00 34.92 189 GLY A N 1
ATOM 1431 C CA . GLY A 1 189 ? 37.416 27.237 11.521 1.00 33.39 189 GLY A CA 1
ATOM 1432 C C . GLY A 1 189 ? 35.964 26.798 11.484 1.00 33.79 189 GLY A C 1
ATOM 1433 O O . GLY A 1 189 ? 35.462 26.351 10.447 1.00 33.18 189 GLY A O 1
ATOM 1434 N N . ILE A 1 190 ? 35.284 26.904 12.621 1.00 32.67 190 ILE A N 1
ATOM 1435 C CA . ILE A 1 190 ? 33.874 26.546 12.691 1.00 31.90 190 ILE A CA 1
ATOM 1436 C C . ILE A 1 190 ? 33.117 27.843 12.971 1.00 32.10 190 ILE A C 1
ATOM 1437 O O . ILE A 1 190 ? 33.181 28.384 14.071 1.00 33.19 190 ILE A O 1
ATOM 1442 N N . VAL A 1 191 ? 32.416 28.342 11.958 1.00 29.82 191 VAL A N 1
ATOM 1443 C CA . VAL A 1 191 ? 31.681 29.594 12.071 1.00 28.63 191 VAL A CA 1
ATOM 1444 C C . VAL A 1 191 ? 30.197 29.377 12.317 1.00 29.14 191 VAL A C 1
ATOM 1445 O O . VAL A 1 191 ? 29.527 28.694 11.543 1.00 28.23 191 VAL A O 1
ATOM 1449 N N . LEU A 1 192 ? 29.697 29.947 13.410 1.00 27.48 192 LEU A N 1
ATOM 1450 C CA . LEU A 1 192 ? 28.286 29.841 13.756 1.00 28.15 192 LEU A CA 1
ATOM 1451 C C . LEU A 1 192 ? 27.685 31.234 13.578 1.00 27.66 192 LEU A C 1
ATOM 1452 O O . LEU A 1 192 ? 28.118 32.201 14.210 1.00 27.56 192 LEU A O 1
ATOM 1457 N N . ILE A 1 193 ? 26.687 31.330 12.712 1.00 25.81 193 ILE A N 1
ATOM 1458 C CA . ILE A 1 193 ? 26.070 32.616 12.412 1.00 26.52 193 ILE A CA 1
ATOM 1459 C C . ILE A 1 193 ? 24.569 32.688 12.701 1.00 26.85 193 ILE A C 1
ATOM 1460 O O . ILE A 1 193 ? 23.838 31.717 12.517 1.00 26.86 193 ILE A O 1
ATOM 1465 N N . ILE A 1 194 ? 24.129 33.853 13.162 1.00 27.11 194 ILE A N 1
ATOM 1466 C CA . ILE A 1 194 ? 22.720 34.105 13.435 1.00 27.19 194 ILE A CA 1
ATOM 1467 C C . ILE A 1 194 ? 22.345 35.199 12.450 1.00 26.78 194 ILE A C 1
ATOM 1468 O O . ILE A 1 194 ? 23.028 36.216 12.365 1.00 27.35 194 ILE A O 1
ATOM 1473 N N . SER A 1 195 ? 21.267 34.991 11.704 1.00 25.88 195 SER A N 1
ATOM 1474 C CA . SER A 1 195 ? 20.861 35.952 10.692 1.00 27.25 195 SER A CA 1
ATOM 1475 C C . SER A 1 195 ? 19.608 36.768 10.959 1.00 27.24 195 SER A C 1
ATOM 1476 O O . SER A 1 195 ? 18.538 36.212 11.187 1.00 24.62 195 SER A O 1
ATOM 1479 N N . ASP A 1 196 ? 19.753 38.090 10.904 1.00 28.70 196 ASP A N 1
ATOM 1480 C CA . ASP A 1 196 ? 18.623 38.993 11.081 1.00 31.63 196 ASP A CA 1
ATOM 1481 C C . ASP A 1 196 ? 18.352 39.642 9.726 1.00 32.23 196 ASP A C 1
ATOM 1482 O O . ASP A 1 196 ? 17.744 40.712 9.636 1.00 34.11 196 ASP A O 1
ATOM 1487 N N . VAL A 1 197 ? 18.808 38.974 8.670 1.00 31.10 197 VAL A N 1
ATOM 1488 C CA . VAL A 1 197 ? 18.635 39.457 7.304 1.00 32.62 197 VAL A CA 1
ATOM 1489 C C . VAL A 1 197 ? 17.662 38.569 6.521 1.00 32.16 197 VAL A C 1
ATOM 1490 O O . VAL A 1 197 ? 17.871 37.360 6.413 1.00 32.05 197 VAL A O 1
ATOM 1494 N N . VAL A 1 198 ? 16.609 39.170 5.976 1.00 30.26 198 VAL A N 1
ATOM 1495 C CA . VAL A 1 198 ? 15.634 38.420 5.195 1.00 31.20 198 VAL A CA 1
ATOM 1496 C C . VAL A 1 198 ? 16.359 37.806 3.998 1.00 32.68 198 VAL A C 1
ATOM 1497 O O . VAL A 1 198 ? 16.978 38.522 3.209 1.00 32.40 198 VAL A O 1
ATOM 1501 N N . GLY A 1 199 ? 16.290 36.485 3.868 1.00 30.78 199 GLY A N 1
ATOM 1502 C CA . GLY A 1 199 ? 16.966 35.826 2.764 1.00 32.82 199 GLY A CA 1
ATOM 1503 C C . GLY A 1 199 ? 18.263 35.174 3.209 1.00 32.95 199 GLY A C 1
ATOM 1504 O O . GLY A 1 199 ? 18.801 34.306 2.522 1.00 33.06 199 GLY A O 1
ATOM 1505 N N . ASP A 1 200 ? 18.776 35.614 4.354 1.00 32.91 200 ASP A N 1
ATOM 1506 C CA . ASP A 1 200 ? 20.000 35.062 4.934 1.00 33.30 200 ASP A CA 1
ATOM 1507 C C . ASP A 1 200 ? 21.275 35.107 4.091 1.00 34.14 200 ASP A C 1
ATOM 1508 O O . ASP A 1 200 ? 22.039 34.141 4.060 1.00 33.19 200 ASP A O 1
ATOM 1513 N N . ASN A 1 201 ? 21.510 36.227 3.416 1.00 36.56 201 ASN A N 1
ATOM 1514 C CA . ASN A 1 201 ? 22.719 36.388 2.617 1.00 37.25 201 ASN A CA 1
ATOM 1515 C C . ASN A 1 201 ? 23.865 36.662 3.592 1.00 36.37 201 ASN A C 1
ATOM 1516 O O . ASN A 1 201 ? 23.926 37.721 4.219 1.00 38.12 201 ASN A O 1
ATOM 1521 N N . LEU A 1 202 ? 24.766 35.694 3.718 1.00 34.76 202 LEU A N 1
ATOM 1522 C CA . LEU A 1 202 ? 25.894 35.791 4.638 1.00 34.97 202 LEU A CA 1
ATOM 1523 C C . LEU A 1 202 ? 26.895 36.907 4.332 1.00 36.31 202 LEU A C 1
ATOM 1524 O O . LEU A 1 202 ? 27.579 37.397 5.233 1.00 35.58 202 LEU A O 1
ATOM 1529 N N . GLU A 1 203 ? 26.983 37.304 3.067 1.00 36.70 203 GLU A N 1
ATOM 1530 C CA . GLU A 1 203 ? 27.912 38.356 2.659 1.00 39.00 203 GLU A CA 1
ATOM 1531 C C . GLU A 1 203 ? 27.671 39.670 3.382 1.00 38.16 203 GLU A C 1
ATOM 1532 O O . GLU A 1 203 ? 28.601 40.449 3.591 1.00 39.29 203 GLU A O 1
ATOM 1538 N N . ALA A 1 204 ? 26.424 39.904 3.771 1.00 37.53 204 ALA A N 1
ATOM 1539 C CA . ALA A 1 204 ? 26.036 41.136 4.443 1.00 38.02 204 ALA A CA 1
ATOM 1540 C C . ALA A 1 204 ? 26.212 41.127 5.956 1.00 37.58 204 ALA A C 1
ATOM 1541 O O . ALA A 1 204 ? 26.566 42.153 6.544 1.00 40.94 204 ALA A O 1
ATOM 1543 N N . ILE A 1 205 ? 25.965 39.983 6.587 1.00 33.91 205 ILE A N 1
ATOM 1544 C CA . ILE A 1 205 ? 26.077 39.879 8.042 1.00 31.96 205 ILE A CA 1
ATOM 1545 C C . ILE A 1 205 ? 27.491 40.165 8.560 1.00 30.46 205 ILE A C 1
ATOM 1546 O O . ILE A 1 205 ? 28.434 39.423 8.277 1.00 26.92 205 ILE A O 1
ATOM 1551 N N . ALA A 1 206 ? 27.618 41.254 9.319 1.00 29.32 206 ALA A N 1
ATOM 1552 C CA . ALA A 1 206 ? 28.893 41.688 9.887 1.00 29.53 206 ALA A CA 1
ATOM 1553 C C . ALA A 1 206 ? 29.915 41.941 8.782 1.00 30.17 206 ALA A C 1
ATOM 1554 O O . ALA A 1 206 ? 31.115 42.026 9.039 1.00 31.49 206 ALA A O 1
ATOM 1556 N N . SER A 1 207 ? 29.423 42.064 7.553 1.00 30.87 207 SER A N 1
ATOM 1557 C CA . SER A 1 207 ? 30.268 42.302 6.388 1.00 32.19 207 SER A CA 1
ATOM 1558 C C . SER A 1 207 ? 31.058 41.066 5.964 1.00 32.10 207 SER A C 1
ATOM 1559 O O . SER A 1 207 ? 32.162 41.172 5.434 1.00 32.16 207 SER A O 1
ATOM 1562 N N . GLY A 1 208 ? 30.467 39.898 6.208 1.00 32.96 208 GLY A N 1
ATOM 1563 C CA . GLY A 1 208 ? 31.063 38.626 5.832 1.00 30.24 208 GLY A CA 1
ATOM 1564 C C . GLY A 1 208 ? 32.546 38.429 6.066 1.00 30.54 208 GLY A C 1
ATOM 1565 O O . GLY A 1 208 ? 33.300 38.233 5.111 1.00 30.77 208 GLY A O 1
ATOM 1566 N N . PRO A 1 209 ? 32.996 38.452 7.329 1.00 29.22 209 PRO A N 1
ATOM 1567 C CA . PRO A 1 209 ? 34.413 38.268 7.650 1.00 28.97 209 PRO A CA 1
ATOM 1568 C C . PRO A 1 209 ? 34.924 36.845 7.388 1.00 29.69 209 PRO A C 1
ATOM 1569 O O . PRO A 1 209 ? 36.134 36.627 7.310 1.00 28.70 209 PRO A O 1
ATOM 1573 N N . THR A 1 210 ? 34.011 35.884 7.248 1.00 29.89 210 THR A N 1
ATOM 1574 C CA . THR A 1 210 ? 34.403 34.493 6.996 1.00 30.59 210 THR A CA 1
ATOM 1575 C C . THR A 1 210 ? 33.802 33.897 5.714 1.00 31.94 210 THR A C 1
ATOM 1576 O O . THR A 1 210 ? 33.867 32.684 5.494 1.00 31.53 210 THR A O 1
ATOM 1580 N N . VAL A 1 211 ? 33.209 34.738 4.873 1.00 32.06 211 VAL A N 1
ATOM 1581 C CA . VAL A 1 211 ? 32.634 34.255 3.625 1.00 32.73 211 VAL A CA 1
ATOM 1582 C C . VAL A 1 211 ? 33.297 34.941 2.440 1.00 33.45 211 VAL A C 1
ATOM 1583 O O . VAL A 1 211 ? 33.866 36.027 2.570 1.00 33.22 211 VAL A O 1
ATOM 1587 N N . LYS A 1 212 ? 33.219 34.307 1.279 1.00 33.57 212 LYS A N 1
ATOM 1588 C CA . LYS A 1 212 ? 33.825 34.870 0.084 1.00 35.97 212 LYS A CA 1
ATOM 1589 C C . LYS A 1 212 ? 33.260 36.240 -0.251 1.00 35.41 212 LYS A C 1
ATOM 1590 O O . LYS A 1 212 ? 32.133 36.570 0.114 1.00 35.24 212 LYS A O 1
ATOM 1596 N N . ASP A 1 213 ? 34.074 37.038 -0.933 1.00 35.93 213 ASP A N 1
ATOM 1597 C CA . ASP A 1 213 ? 33.690 38.369 -1.383 1.00 36.28 213 ASP A CA 1
ATOM 1598 C C . ASP A 1 213 ? 34.163 38.497 -2.828 1.00 37.73 213 ASP A C 1
ATOM 1599 O O . ASP A 1 213 ? 35.351 38.688 -3.092 1.00 38.18 213 ASP A O 1
ATOM 1604 N N . PRO A 1 214 ? 33.231 38.378 -3.785 1.00 38.18 214 PRO A N 1
ATOM 1605 C CA . PRO A 1 214 ? 33.554 38.477 -5.210 1.00 38.09 214 PRO A CA 1
ATOM 1606 C C . PRO A 1 214 ? 33.991 39.862 -5.685 1.00 38.52 214 PRO A C 1
ATOM 1607 O O . PRO A 1 214 ? 34.640 39.976 -6.720 1.00 39.78 214 PRO A O 1
ATOM 1611 N N . THR A 1 215 ? 33.645 40.913 -4.945 1.00 38.10 215 THR A N 1
ATOM 1612 C CA . THR A 1 215 ? 34.035 42.259 -5.359 1.00 39.37 215 THR A CA 1
ATOM 1613 C C . THR A 1 215 ? 35.556 42.434 -5.305 1.00 39.57 215 THR A C 1
ATOM 1614 O O . THR A 1 215 ? 36.257 41.707 -4.594 1.00 38.81 215 THR A O 1
ATOM 1618 N N . THR A 1 216 ? 36.058 43.407 -6.056 1.00 38.57 216 THR A N 1
ATOM 1619 C CA . THR A 1 216 ? 37.490 43.653 -6.134 1.00 39.37 216 THR A CA 1
ATOM 1620 C C . THR A 1 216 ? 37.863 45.093 -5.825 1.00 40.16 216 THR A C 1
ATOM 1621 O O . THR A 1 216 ? 36.994 45.940 -5.614 1.00 39.87 216 THR A O 1
ATOM 1625 N N . PHE A 1 217 ? 39.167 45.361 -5.805 1.00 40.22 217 PHE A N 1
ATOM 1626 C CA . PHE A 1 217 ? 39.670 46.708 -5.559 1.00 39.21 217 PHE A CA 1
ATOM 1627 C C . PHE A 1 217 ? 39.197 47.589 -6.708 1.00 39.68 217 PHE A C 1
ATOM 1628 O O . PHE A 1 217 ? 38.875 48.760 -6.521 1.00 41.21 217 PHE A O 1
ATOM 1636 N N . GLU A 1 218 ? 39.153 47.011 -7.901 1.00 41.65 218 GLU A N 1
ATOM 1637 C CA . GLU A 1 218 ? 38.712 47.739 -9.080 1.00 44.83 218 GLU A CA 1
ATOM 1638 C C . GLU A 1 218 ? 37.245 48.140 -8.916 1.00 44.83 218 GLU A C 1
ATOM 1639 O O . GLU A 1 218 ? 36.856 49.253 -9.275 1.00 44.84 218 GLU A O 1
ATOM 1645 N N . ASP A 1 219 ? 36.435 47.236 -8.366 1.00 42.94 219 ASP A N 1
ATOM 1646 C CA . ASP A 1 219 ? 35.023 47.537 -8.143 1.00 42.10 219 ASP A CA 1
ATOM 1647 C C . ASP A 1 219 ? 34.909 48.681 -7.140 1.00 41.36 219 ASP A C 1
ATOM 1648 O O . ASP A 1 219 ? 34.088 49.583 -7.303 1.00 41.03 219 ASP A O 1
ATOM 1653 N N . ALA A 1 220 ? 35.738 48.640 -6.101 1.00 40.67 220 ALA A N 1
ATOM 1654 C CA . ALA A 1 220 ? 35.725 49.678 -5.077 1.00 40.47 220 ALA A CA 1
ATOM 1655 C C . ALA A 1 220 ? 36.089 51.049 -5.652 1.00 41.58 220 ALA A C 1
ATOM 1656 O O . ALA A 1 220 ? 35.468 52.055 -5.309 1.00 41.33 220 ALA A O 1
ATOM 1658 N N . LYS A 1 221 ? 37.091 51.090 -6.525 1.00 41.78 221 LYS A N 1
ATOM 1659 C CA . LYS A 1 221 ? 37.504 52.352 -7.128 1.00 44.85 221 LYS A CA 1
ATOM 1660 C C . LYS A 1 221 ? 36.404 52.884 -8.046 1.00 46.50 221 LYS A C 1
ATOM 1661 O O . LYS A 1 221 ? 36.056 54.066 -7.991 1.00 46.37 221 LYS A O 1
ATOM 1667 N N . ARG A 1 222 ? 35.863 52.009 -8.890 1.00 49.60 222 ARG A N 1
ATOM 1668 C CA . ARG A 1 222 ? 34.789 52.390 -9.808 1.00 51.95 222 ARG A CA 1
ATOM 1669 C C . ARG A 1 222 ? 33.662 53.055 -9.033 1.00 51.82 222 ARG A C 1
ATOM 1670 O O . ARG A 1 222 ? 33.134 54.090 -9.442 1.00 52.80 222 ARG A O 1
ATOM 1678 N N . ILE A 1 223 ? 33.302 52.445 -7.909 1.00 51.44 223 ILE A N 1
ATOM 1679 C CA . ILE A 1 223 ? 32.234 52.944 -7.053 1.00 51.34 223 ILE A CA 1
ATOM 1680 C C . ILE A 1 223 ? 32.521 54.333 -6.496 1.00 53.65 223 ILE A C 1
ATOM 1681 O O . ILE A 1 223 ? 31.665 55.217 -6.556 1.00 54.72 223 ILE A O 1
ATOM 1686 N N . LEU A 1 224 ? 33.716 54.527 -5.947 1.00 54.54 224 LEU A N 1
ATOM 1687 C CA . LEU A 1 224 ? 34.076 55.824 -5.388 1.00 56.17 224 LEU A CA 1
ATOM 1688 C C . LEU A 1 224 ? 34.065 56.904 -6.461 1.00 56.85 224 LEU A C 1
ATOM 1689 O O . LEU A 1 224 ? 33.665 58.038 -6.206 1.00 58.27 224 LEU A O 1
ATOM 1694 N N . GLU A 1 225 ? 34.500 56.546 -7.664 1.00 58.23 225 GLU A N 1
ATOM 1695 C CA . GLU A 1 225 ? 34.527 57.491 -8.772 1.00 60.13 225 GLU A CA 1
ATOM 1696 C C . GLU A 1 225 ? 33.111 57.758 -9.277 1.00 61.26 225 GLU A C 1
ATOM 1697 O O . GLU A 1 225 ? 32.732 58.906 -9.516 1.00 61.29 225 GLU A O 1
ATOM 1703 N N . LEU A 1 226 ? 32.333 56.691 -9.431 1.00 62.21 226 LEU A N 1
ATOM 1704 C CA . LEU A 1 226 ? 30.960 56.799 -9.907 1.00 63.74 226 LEU A CA 1
ATOM 1705 C C . LEU A 1 226 ? 30.153 57.812 -9.101 1.00 64.41 226 LEU A C 1
ATOM 1706 O O . LEU A 1 226 ? 29.265 58.476 -9.634 1.00 64.59 226 LEU A O 1
ATOM 1711 N N . TYR A 1 227 ? 30.464 57.926 -7.815 1.00 64.95 227 TYR A N 1
ATOM 1712 C CA . TYR A 1 227 ? 29.761 58.856 -6.942 1.00 65.28 227 TYR A CA 1
ATOM 1713 C C . TYR A 1 227 ? 30.594 60.094 -6.641 1.00 65.25 227 TYR A C 1
ATOM 1714 O O . TYR A 1 227 ? 30.353 60.799 -5.661 1.00 65.36 227 TYR A O 1
ATOM 1723 N N . ASP A 1 228 ? 31.571 60.350 -7.505 1.00 65.70 228 ASP A N 1
ATOM 1724 C CA . ASP A 1 228 ? 32.463 61.499 -7.380 1.00 66.54 228 ASP A CA 1
ATOM 1725 C C . ASP A 1 228 ? 32.970 61.788 -5.971 1.00 65.52 228 ASP A C 1
ATOM 1726 O O . ASP A 1 228 ? 32.978 62.940 -5.534 1.00 65.84 228 ASP A O 1
ATOM 1731 N N . ILE A 1 229 ? 33.394 60.747 -5.263 1.00 63.74 229 ILE A N 1
ATOM 1732 C CA . ILE A 1 229 ? 33.929 60.920 -3.918 1.00 62.55 229 ILE A CA 1
ATOM 1733 C C . ILE A 1 229 ? 35.332 60.331 -3.844 1.00 61.83 229 ILE A C 1
ATOM 1734 O O . ILE A 1 229 ? 35.967 60.344 -2.790 1.00 61.08 229 ILE A O 1
ATOM 1739 N N . TRP A 1 230 ? 35.809 59.821 -4.977 1.00 61.43 230 TRP A N 1
ATOM 1740 C CA . TRP A 1 230 ? 37.138 59.225 -5.062 1.00 60.73 230 TRP A CA 1
ATOM 1741 C C . TRP A 1 230 ? 38.207 60.212 -4.606 1.00 61.10 230 TRP A C 1
ATOM 1742 O O . TRP A 1 230 ? 39.159 59.836 -3.921 1.00 61.59 230 TRP A O 1
ATOM 1753 N N . GLU A 1 231 ? 38.043 61.475 -4.984 1.00 61.01 231 GLU A N 1
ATOM 1754 C CA . GLU A 1 231 ? 38.998 62.510 -4.606 1.00 61.30 231 GLU A CA 1
ATOM 1755 C C . GLU A 1 231 ? 38.639 63.104 -3.247 1.00 60.56 231 GLU A C 1
ATOM 1756 O O . GLU A 1 231 ? 39.460 63.768 -2.614 1.00 61.25 231 GLU A O 1
ATOM 1762 N N . LYS A 1 232 ? 37.413 62.856 -2.799 1.00 59.64 232 LYS A N 1
ATOM 1763 C CA . LYS A 1 232 ? 36.957 63.385 -1.520 1.00 58.47 232 LYS A CA 1
ATOM 1764 C C . LYS A 1 232 ? 37.354 62.525 -0.324 1.00 57.37 232 LYS A C 1
ATOM 1765 O O . LYS A 1 232 ? 37.495 63.033 0.788 1.00 58.18 232 LYS A O 1
ATOM 1771 N N . VAL A 1 233 ? 37.534 61.226 -0.545 1.00 55.66 233 VAL A N 1
ATOM 1772 C CA . VAL A 1 233 ? 37.922 60.329 0.541 1.00 54.45 233 VAL A CA 1
ATOM 1773 C C . VAL A 1 233 ? 39.361 60.624 0.946 1.00 53.83 233 VAL A C 1
ATOM 1774 O O . VAL A 1 233 ? 40.138 61.145 0.149 1.00 54.71 233 VAL A O 1
ATOM 1778 N N . PRO A 1 234 ? 39.737 60.296 2.192 1.00 53.11 234 PRO A N 1
ATOM 1779 C CA . PRO A 1 234 ? 41.111 60.557 2.628 1.00 53.35 234 PRO A CA 1
ATOM 1780 C C . PRO A 1 234 ? 42.147 59.913 1.707 1.00 53.15 234 PRO A C 1
ATOM 1781 O O . PRO A 1 234 ? 41.864 58.927 1.021 1.00 51.25 234 PRO A O 1
ATOM 1785 N N . GLU A 1 235 ? 43.346 60.484 1.700 1.00 51.86 235 GLU A N 1
ATOM 1786 C CA . GLU A 1 235 ? 44.434 59.994 0.865 1.00 50.72 235 GLU A CA 1
ATOM 1787 C C . GLU A 1 235 ? 44.763 58.538 1.188 1.00 47.94 235 GLU A C 1
ATOM 1788 O O . GLU A 1 235 ? 45.058 57.749 0.294 1.00 47.00 235 GLU A O 1
ATOM 1794 N N . SER A 1 236 ? 44.703 58.191 2.470 1.00 46.03 236 SER A N 1
ATOM 1795 C CA . SER A 1 236 ? 45.007 56.836 2.918 1.00 43.86 236 SER A CA 1
ATOM 1796 C C . SER A 1 236 ? 44.103 55.793 2.269 1.00 42.66 236 SER A C 1
ATOM 1797 O O . SER A 1 236 ? 44.525 54.659 2.039 1.00 40.85 236 SER A O 1
ATOM 1800 N N . VAL A 1 237 ? 42.860 56.171 1.983 1.00 41.41 237 VAL A N 1
ATOM 1801 C CA . VAL A 1 237 ? 41.927 55.244 1.354 1.00 39.98 237 VAL A CA 1
ATOM 1802 C C . VAL A 1 237 ? 42.308 55.042 -0.109 1.00 40.02 237 VAL A C 1
ATOM 1803 O O . VAL A 1 237 ? 42.372 53.907 -0.585 1.00 39.18 237 VAL A O 1
ATOM 1807 N N . ARG A 1 238 ? 42.569 56.133 -0.824 1.00 39.47 238 ARG A N 1
ATOM 1808 C CA . ARG A 1 238 ? 42.964 56.011 -2.220 1.00 40.25 238 ARG A CA 1
ATOM 1809 C C . ARG A 1 238 ? 44.265 55.224 -2.318 1.00 39.18 238 ARG A C 1
ATOM 1810 O O . ARG A 1 238 ? 44.421 54.371 -3.194 1.00 38.68 238 ARG A O 1
ATOM 1818 N N . LEU A 1 239 ? 45.194 55.502 -1.409 1.00 37.99 239 LEU A N 1
ATOM 1819 C CA . LEU A 1 239 ? 46.484 54.820 -1.428 1.00 38.40 239 LEU A CA 1
ATOM 1820 C C . LEU A 1 239 ? 46.365 53.317 -1.204 1.00 36.44 239 LEU A C 1
ATOM 1821 O O . LEU A 1 239 ? 46.995 52.531 -1.906 1.00 36.75 239 LEU A O 1
ATOM 1826 N N . HIS A 1 240 ? 45.566 52.910 -0.225 1.00 36.25 240 HIS A N 1
ATOM 1827 C CA . HIS A 1 240 ? 45.419 51.486 0.033 1.00 36.32 240 HIS A CA 1
ATOM 1828 C C . HIS A 1 240 ? 44.788 50.780 -1.155 1.00 35.01 240 HIS A C 1
ATOM 1829 O O . HIS A 1 240 ? 45.172 49.664 -1.499 1.00 36.13 240 HIS A O 1
ATOM 1836 N N . ILE A 1 241 ? 43.814 51.435 -1.776 1.00 34.57 241 ILE A N 1
ATOM 1837 C CA . ILE A 1 241 ? 43.135 50.854 -2.923 1.00 37.11 241 ILE A CA 1
ATOM 1838 C C . ILE A 1 241 ? 44.053 50.792 -4.142 1.00 37.10 241 ILE A C 1
ATOM 1839 O O . ILE A 1 241 ? 44.026 49.811 -4.883 1.00 37.99 241 ILE A O 1
ATOM 1844 N N . GLU A 1 242 ? 44.862 51.830 -4.349 1.00 36.81 242 GLU A N 1
ATOM 1845 C CA . GLU A 1 242 ? 45.800 51.837 -5.469 1.00 37.25 242 GLU A CA 1
ATOM 1846 C C . GLU A 1 242 ? 46.805 50.704 -5.261 1.00 36.65 242 GLU A C 1
ATOM 1847 O O . GLU A 1 242 ? 47.204 50.027 -6.214 1.00 37.27 242 GLU A O 1
ATOM 1853 N N . ARG A 1 243 ? 47.215 50.500 -4.013 1.00 35.76 243 ARG A N 1
ATOM 1854 C CA . ARG A 1 243 ? 48.154 49.430 -3.699 1.00 36.94 243 ARG A CA 1
ATOM 1855 C C . ARG A 1 243 ? 47.500 48.092 -4.037 1.00 37.11 243 ARG A C 1
ATOM 1856 O O . ARG A 1 243 ? 48.155 47.182 -4.541 1.00 36.85 243 ARG A O 1
ATOM 1864 N N . GLY A 1 244 ? 46.203 47.981 -3.753 1.00 36.42 244 GLY A N 1
ATOM 1865 C CA . GLY A 1 244 ? 45.480 46.756 -4.054 1.00 35.10 244 GLY A CA 1
ATOM 1866 C C . GLY A 1 244 ? 45.423 46.531 -5.554 1.00 35.44 244 GLY A C 1
ATOM 1867 O O . GLY A 1 244 ? 45.536 45.403 -6.033 1.00 33.87 244 GLY A O 1
ATOM 1868 N N . LEU A 1 245 ? 45.247 47.613 -6.303 1.00 35.62 245 LEU A N 1
ATOM 1869 C CA . LEU A 1 245 ? 45.198 47.517 -7.754 1.00 36.55 245 LEU A CA 1
ATOM 1870 C C . LEU A 1 245 ? 46.550 47.068 -8.301 1.00 36.81 245 LEU A C 1
ATOM 1871 O O . LEU A 1 245 ? 46.619 46.383 -9.319 1.00 35.36 245 LEU A O 1
ATOM 1876 N N . ARG A 1 246 ? 47.625 47.456 -7.622 1.00 37.03 246 ARG A N 1
ATOM 1877 C CA . ARG A 1 246 ? 48.961 47.072 -8.059 1.00 36.91 246 ARG A CA 1
ATOM 1878 C C . ARG A 1 246 ? 49.299 45.660 -7.589 1.00 38.98 246 ARG A C 1
ATOM 1879 O O . ARG A 1 246 ? 50.309 45.087 -7.997 1.00 38.85 246 ARG A O 1
ATOM 1887 N N . GLY A 1 247 ? 48.453 45.102 -6.726 1.00 37.83 247 GLY A N 1
ATOM 1888 C CA . GLY A 1 247 ? 48.695 43.759 -6.230 1.00 37.49 247 GLY A CA 1
ATOM 1889 C C . GLY A 1 247 ? 49.653 43.718 -5.053 1.00 38.28 247 GLY A C 1
ATOM 1890 O O . GLY A 1 247 ? 50.193 42.664 -4.721 1.00 38.23 247 GLY A O 1
ATOM 1891 N N . GLU A 1 248 ? 49.862 44.866 -4.419 1.00 37.90 248 GLU A N 1
ATOM 1892 C CA . GLU A 1 248 ? 50.761 44.959 -3.270 1.00 39.23 248 GLU A CA 1
ATOM 1893 C C . GLU A 1 248 ? 50.105 44.466 -1.979 1.00 40.27 248 GLU A C 1
ATOM 1894 O O . GLU A 1 248 ? 50.790 44.106 -1.021 1.00 40.20 248 GLU A O 1
ATOM 1900 N N . VAL A 1 249 ? 48.778 44.462 -1.950 1.00 40.96 249 VAL A N 1
ATOM 1901 C CA . VAL A 1 249 ? 48.052 43.987 -0.778 1.00 42.29 249 VAL A CA 1
ATOM 1902 C C . VAL A 1 249 ? 47.056 42.922 -1.225 1.00 42.07 249 VAL A C 1
ATOM 1903 O O . VAL A 1 249 ? 46.546 42.969 -2.345 1.00 42.18 249 VAL A O 1
ATOM 1907 N N . GLU A 1 250 ? 46.784 41.959 -0.352 1.00 40.89 250 GLU A N 1
ATOM 1908 C CA . GLU A 1 250 ? 45.880 40.875 -0.695 1.00 39.90 250 GLU A CA 1
ATOM 1909 C C . GLU A 1 250 ? 44.442 41.312 -0.913 1.00 38.29 250 GLU A C 1
ATOM 1910 O O . GLU A 1 250 ? 43.950 42.259 -0.300 1.00 38.14 250 GLU A O 1
ATOM 1916 N N . GLU A 1 251 ? 43.782 40.603 -1.816 1.00 37.42 251 GLU A N 1
ATOM 1917 C CA . GLU A 1 251 ? 42.395 40.855 -2.166 1.00 36.45 251 GLU A CA 1
ATOM 1918 C C . GLU A 1 251 ? 41.520 40.218 -1.078 1.00 35.86 251 GLU A C 1
ATOM 1919 O O . GLU A 1 251 ? 42.029 39.488 -0.222 1.00 35.03 251 GLU A O 1
ATOM 1925 N N . THR A 1 252 ? 40.222 40.519 -1.081 1.00 35.45 252 THR A N 1
ATOM 1926 C CA . THR A 1 252 ? 39.317 39.911 -0.108 1.00 33.83 252 THR A CA 1
ATOM 1927 C C . THR A 1 252 ? 39.185 38.452 -0.552 1.00 35.63 252 THR A C 1
ATOM 1928 O O . THR A 1 252 ? 39.511 38.124 -1.694 1.00 34.22 252 THR A O 1
ATOM 1932 N N . LEU A 1 253 ? 38.726 37.577 0.339 1.00 35.70 253 LEU A N 1
ATOM 1933 C CA . LEU A 1 253 ? 38.594 36.158 0.018 1.00 35.34 253 LEU A CA 1
ATOM 1934 C C . LEU A 1 253 ? 37.801 35.909 -1.264 1.00 36.19 253 LEU A C 1
ATOM 1935 O O . LEU A 1 253 ? 36.666 36.363 -1.403 1.00 35.70 253 LEU A O 1
ATOM 1940 N N . LYS A 1 254 ? 38.405 35.175 -2.193 1.00 37.14 254 LYS A N 1
ATOM 1941 C CA . LYS A 1 254 ? 37.770 34.871 -3.472 1.00 38.87 254 LYS A CA 1
ATOM 1942 C C . LYS A 1 254 ? 37.378 33.401 -3.611 1.00 40.10 254 LYS A C 1
ATOM 1943 O O . LYS A 1 254 ? 36.427 33.074 -4.315 1.00 41.66 254 LYS A O 1
ATOM 1949 N N . GLU A 1 255 ? 38.104 32.522 -2.929 1.00 41.64 255 GLU A N 1
ATOM 1950 C CA . GLU A 1 255 ? 37.850 31.089 -3.011 1.00 44.42 255 GLU A CA 1
ATOM 1951 C C . GLU A 1 255 ? 37.399 30.488 -1.682 1.00 44.47 255 GLU A C 1
ATOM 1952 O O . GLU A 1 255 ? 37.535 31.107 -0.627 1.00 44.57 255 GLU A O 1
ATOM 1958 N N . ASP A 1 256 ? 36.870 29.270 -1.745 1.00 42.87 256 ASP A N 1
ATOM 1959 C CA . ASP A 1 256 ? 36.423 28.568 -0.550 1.00 43.63 256 ASP A CA 1
ATOM 1960 C C . ASP A 1 256 ? 37.633 28.003 0.182 1.00 41.99 256 ASP A C 1
ATOM 1961 O O . ASP A 1 256 ? 38.601 27.578 -0.445 1.00 41.37 256 ASP A O 1
ATOM 1966 N N . LEU A 1 257 ? 37.575 28.013 1.510 1.00 39.95 257 LEU A N 1
ATOM 1967 C CA . LEU A 1 257 ? 38.647 27.477 2.339 1.00 38.34 257 LEU A CA 1
ATOM 1968 C C . LEU A 1 257 ? 38.152 26.154 2.922 1.00 38.86 257 LEU A C 1
ATOM 1969 O O . LEU A 1 257 ? 37.260 26.132 3.773 1.00 38.60 257 LEU A O 1
ATOM 1974 N N . PRO A 1 258 ? 38.726 25.031 2.471 1.00 38.84 258 PRO A N 1
ATOM 1975 C CA . PRO A 1 258 ? 38.326 23.706 2.957 1.00 39.15 258 PRO A CA 1
ATOM 1976 C C . PRO A 1 258 ? 38.378 23.568 4.476 1.00 38.07 258 PRO A C 1
ATOM 1977 O O . PRO A 1 258 ? 37.695 22.721 5.049 1.00 39.87 258 PRO A O 1
ATOM 1981 N N . ASN A 1 259 ? 39.182 24.405 5.122 1.00 35.75 259 ASN A N 1
ATOM 1982 C CA . ASN A 1 259 ? 39.337 24.352 6.571 1.00 34.78 259 ASN A CA 1
ATOM 1983 C C . ASN A 1 259 ? 38.416 25.288 7.369 1.00 33.95 259 ASN A C 1
ATOM 1984 O O . ASN A 1 259 ? 38.402 25.238 8.596 1.00 33.46 259 ASN A O 1
ATOM 1989 N N . VAL A 1 260 ? 37.661 26.145 6.684 1.00 33.75 260 VAL A N 1
ATOM 1990 C CA . VAL A 1 260 ? 36.747 27.063 7.366 1.00 32.63 260 VAL A CA 1
ATOM 1991 C C . VAL A 1 260 ? 35.320 26.754 6.921 1.00 33.44 260 VAL A C 1
ATOM 1992 O O . VAL A 1 260 ? 34.989 26.858 5.741 1.00 33.08 260 VAL A O 1
ATOM 1996 N N . HIS A 1 261 ? 34.479 26.380 7.879 1.00 32.92 261 HIS A N 1
ATOM 1997 C CA . HIS A 1 261 ? 33.101 26.011 7.595 1.00 33.40 261 HIS A CA 1
ATOM 1998 C C . HIS A 1 261 ? 32.090 26.973 8.207 1.00 32.25 261 HIS A C 1
ATOM 1999 O O . HIS A 1 261 ? 32.133 27.266 9.398 1.00 30.49 261 HIS A O 1
ATOM 2006 N N . ASN A 1 262 ? 31.172 27.447 7.378 1.00 31.73 262 ASN A N 1
ATOM 2007 C CA . ASN A 1 262 ? 30.146 28.374 7.822 1.00 31.46 262 ASN A CA 1
ATOM 2008 C C . ASN A 1 262 ? 28.821 27.662 8.057 1.00 31.04 262 ASN A C 1
ATOM 2009 O O . ASN A 1 262 ? 28.341 26.921 7.200 1.00 29.96 262 ASN A O 1
ATOM 2014 N N . PHE A 1 263 ? 28.250 27.889 9.235 1.00 30.14 263 PHE A N 1
ATOM 2015 C CA . PHE A 1 263 ? 26.978 27.293 9.622 1.00 31.09 263 PHE A CA 1
ATOM 2016 C C . PHE A 1 263 ? 26.018 28.394 10.068 1.00 31.29 263 PHE A C 1
ATOM 2017 O O . PHE A 1 263 ? 26.369 29.241 10.891 1.00 31.66 263 PHE A O 1
ATOM 2025 N N . LEU A 1 264 ? 24.813 28.388 9.515 1.00 29.29 264 LEU A N 1
ATOM 2026 C CA . LEU A 1 264 ? 23.797 29.354 9.900 1.00 30.53 264 LEU A CA 1
ATOM 2027 C C . LEU A 1 264 ? 22.994 28.569 10.939 1.00 29.19 264 LEU A C 1
ATOM 2028 O O . LEU A 1 264 ? 22.348 27.573 10.601 1.00 28.60 264 LEU A O 1
ATOM 2033 N N . ILE A 1 265 ? 23.044 28.998 12.198 1.00 27.12 265 ILE A N 1
ATOM 2034 C CA . ILE A 1 265 ? 22.358 28.263 13.262 1.00 25.83 265 ILE A CA 1
ATOM 2035 C C . ILE A 1 265 ? 21.091 28.882 13.848 1.00 26.51 265 ILE A C 1
ATOM 2036 O O . ILE A 1 265 ? 20.432 28.280 14.696 1.00 25.61 265 ILE A O 1
ATOM 2041 N N . ALA A 1 266 ? 20.753 30.088 13.415 1.00 26.78 266 ALA A N 1
ATOM 2042 C CA . ALA A 1 266 ? 19.537 30.741 13.890 1.00 25.96 266 ALA A CA 1
ATOM 2043 C C . ALA A 1 266 ? 19.122 31.651 12.757 1.00 26.10 266 ALA A C 1
ATOM 2044 O O . ALA A 1 266 ? 19.938 32.417 12.240 1.00 26.95 266 ALA A O 1
ATOM 2046 N N . SER A 1 267 ? 17.860 31.552 12.360 1.00 25.73 267 SER A N 1
ATOM 2047 C CA . SER A 1 267 ? 17.347 32.349 11.253 1.00 26.19 267 SER A CA 1
ATOM 2048 C C . SER A 1 267 ? 15.835 32.240 11.245 1.00 26.52 267 SER A C 1
ATOM 2049 O O . SER A 1 267 ? 15.258 31.436 11.971 1.00 26.57 267 SER A O 1
ATOM 2052 N N . ASN A 1 268 ? 15.196 33.043 10.409 1.00 27.20 268 ASN A N 1
ATOM 2053 C CA . ASN A 1 268 ? 13.750 33.015 10.319 1.00 27.59 268 ASN A CA 1
ATOM 2054 C C . ASN A 1 268 ? 13.297 31.613 9.895 1.00 27.57 268 ASN A C 1
ATOM 2055 O O . ASN A 1 268 ? 12.358 31.059 10.464 1.00 27.54 268 ASN A O 1
ATOM 2060 N N . SER A 1 269 ? 13.982 31.038 8.908 1.00 27.32 269 SER A N 1
ATOM 2061 C CA . SER A 1 269 ? 13.655 29.701 8.416 1.00 27.56 269 SER A CA 1
ATOM 2062 C C . SER A 1 269 ? 13.767 28.636 9.514 1.00 27.01 269 SER A C 1
ATOM 2063 O O . SER A 1 269 ? 12.906 27.757 9.635 1.00 24.64 269 SER A O 1
ATOM 2066 N N . ILE A 1 270 ? 14.828 28.713 10.309 1.00 26.14 270 ILE A N 1
ATOM 2067 C CA . ILE A 1 270 ? 15.018 27.748 11.386 1.00 26.56 270 ILE A CA 1
ATOM 2068 C C . ILE A 1 270 ? 13.901 27.885 12.418 1.00 27.12 270 ILE A C 1
ATOM 2069 O O . ILE A 1 270 ? 13.440 26.888 12.984 1.00 28.07 270 ILE A O 1
ATOM 2074 N N . SER A 1 271 ? 13.444 29.113 12.648 1.00 25.50 271 SER A N 1
ATOM 2075 C CA . SER A 1 271 ? 12.357 29.316 13.599 1.00 26.43 271 SER A CA 1
ATOM 2076 C C . SER A 1 271 ? 11.033 28.826 13.004 1.00 23.46 271 SER A C 1
ATOM 2077 O O . SER A 1 271 ? 10.196 28.274 13.718 1.00 26.43 271 SER A O 1
ATOM 2080 N N . CYS A 1 272 ? 10.849 29.013 11.700 1.00 23.58 272 CYS A N 1
ATOM 2081 C CA . CYS A 1 272 ? 9.624 28.555 11.041 1.00 22.95 272 CYS A CA 1
ATOM 2082 C C . CYS A 1 272 ? 9.561 27.025 11.060 1.00 24.29 272 CYS A C 1
ATOM 2083 O O . CYS A 1 272 ? 8.486 26.436 11.182 1.00 25.22 272 CYS A O 1
ATOM 2086 N N . GLU A 1 273 ? 10.721 26.386 10.944 1.00 24.20 273 GLU A N 1
ATOM 2087 C CA . GLU A 1 273 ? 10.779 24.933 10.953 1.00 25.67 273 GLU A CA 1
ATOM 2088 C C . GLU A 1 273 ? 10.463 24.427 12.359 1.00 25.59 273 GLU A C 1
ATOM 2089 O O . GLU A 1 273 ? 9.803 23.398 12.522 1.00 24.65 273 GLU A O 1
ATOM 2095 N N . ALA A 1 274 ? 10.918 25.163 13.370 1.00 24.22 274 ALA A N 1
ATOM 2096 C CA . ALA A 1 274 ? 10.644 24.792 14.753 1.00 24.39 274 ALA A CA 1
ATOM 2097 C C . ALA A 1 274 ? 9.135 24.841 14.983 1.00 23.78 274 ALA A C 1
ATOM 2098 O O . ALA A 1 274 ? 8.584 24.019 15.716 1.00 26.12 274 ALA A O 1
ATOM 2100 N N . ILE A 1 275 ? 8.471 25.809 14.353 1.00 24.79 275 ILE A N 1
ATOM 2101 C CA . ILE A 1 275 ? 7.018 25.956 14.470 1.00 23.48 275 ILE A CA 1
ATOM 2102 C C . ILE A 1 275 ? 6.300 24.789 13.793 1.00 23.13 275 ILE A C 1
ATOM 2103 O O . ILE A 1 275 ? 5.398 24.176 14.373 1.00 22.04 275 ILE A O 1
ATOM 2108 N N . ALA A 1 276 ? 6.701 24.497 12.558 1.00 22.78 276 ALA A N 1
ATOM 2109 C CA . ALA A 1 276 ? 6.093 23.420 11.779 1.00 25.22 276 ALA A CA 1
ATOM 2110 C C . ALA A 1 276 ? 6.274 22.058 12.448 1.00 25.43 276 ALA A C 1
ATOM 2111 O O . ALA A 1 276 ? 5.384 21.213 12.404 1.00 27.20 276 ALA A O 1
ATOM 2113 N N . ARG A 1 277 ? 7.434 21.860 13.061 1.00 26.02 277 ARG A N 1
ATOM 2114 C CA . ARG A 1 277 ? 7.750 20.613 13.745 1.00 28.29 277 ARG A CA 1
ATOM 2115 C C . ARG A 1 277 ? 6.836 20.411 14.957 1.00 26.93 277 ARG A C 1
ATOM 2116 O O . ARG A 1 277 ? 6.287 19.328 15.158 1.00 26.85 277 ARG A O 1
ATOM 2124 N N . GLU A 1 278 ? 6.669 21.455 15.763 1.00 26.37 278 GLU A N 1
ATOM 2125 C CA . GLU A 1 278 ? 5.814 21.368 16.945 1.00 25.51 278 GLU A CA 1
ATOM 2126 C C . GLU A 1 278 ? 4.355 21.217 16.506 1.00 26.29 278 GLU A C 1
ATOM 2127 O O . GLU A 1 278 ? 3.598 20.446 17.097 1.00 25.37 278 GLU A O 1
ATOM 2133 N N . ALA A 1 279 ? 3.971 21.943 15.460 1.00 23.49 279 ALA A N 1
ATOM 2134 C CA . ALA A 1 279 ? 2.609 21.869 14.948 1.00 24.65 279 ALA A CA 1
ATOM 2135 C C . ALA A 1 279 ? 2.277 20.424 14.575 1.00 25.47 279 ALA A C 1
ATOM 2136 O O . ALA A 1 279 ? 1.201 19.923 14.896 1.00 25.53 279 ALA A O 1
ATOM 2138 N N . GLN A 1 280 ? 3.200 19.757 13.894 1.00 26.35 280 GLN A N 1
ATOM 2139 C CA . GLN A 1 280 ? 2.975 18.370 13.502 1.00 28.21 280 GLN A CA 1
ATOM 2140 C C . GLN A 1 280 ? 2.828 17.475 14.730 1.00 28.32 280 GLN A C 1
ATOM 2141 O O . GLN A 1 280 ? 2.004 16.566 14.740 1.00 27.66 280 GLN A O 1
ATOM 2147 N N . ARG A 1 281 ? 3.610 17.743 15.773 1.00 30.27 281 ARG A N 1
ATOM 2148 C CA . ARG A 1 281 ? 3.529 16.950 16.997 1.00 32.18 281 ARG A CA 1
ATOM 2149 C C . ARG A 1 281 ? 2.167 17.126 17.660 1.00 33.00 281 ARG A C 1
ATOM 2150 O O . ARG A 1 281 ? 1.664 16.216 18.322 1.00 33.93 281 ARG A O 1
ATOM 2158 N N . LEU A 1 282 ? 1.563 18.295 17.473 1.00 30.86 282 LEU A N 1
ATOM 2159 C CA . LEU A 1 282 ? 0.257 18.566 18.059 1.00 30.02 282 LEU A CA 1
ATOM 2160 C C . LEU A 1 282 ? -0.886 18.025 17.194 1.00 29.74 282 LEU A C 1
ATOM 2161 O O . LEU A 1 282 ? -2.056 18.223 17.510 1.00 28.93 282 LEU A O 1
ATOM 2166 N N . GLY A 1 283 ? -0.542 17.349 16.100 1.00 30.06 283 GLY A N 1
ATOM 2167 C CA . GLY A 1 283 ? -1.558 16.768 15.238 1.00 30.77 283 GLY A CA 1
ATOM 2168 C C . GLY A 1 283 ? -1.990 17.562 14.017 1.00 33.12 283 GLY A C 1
ATOM 2169 O O . GLY A 1 283 ? -2.964 17.193 13.359 1.00 32.78 283 GLY A O 1
ATOM 2170 N N . PHE A 1 284 ? -1.283 18.643 13.701 1.00 31.54 284 PHE A N 1
ATOM 2171 C CA . PHE A 1 284 ? -1.634 19.458 12.541 1.00 31.30 284 PHE A CA 1
ATOM 2172 C C . PHE A 1 284 ? -0.694 19.171 11.381 1.00 32.00 284 PHE A C 1
ATOM 2173 O O . PHE A 1 284 ? 0.436 18.723 11.573 1.00 30.98 284 PHE A O 1
ATOM 2181 N N . LYS A 1 285 ? -1.173 19.426 10.169 1.00 32.13 285 LYS A N 1
ATOM 2182 C CA . LYS A 1 285 ? -0.317 19.320 9.002 1.00 31.28 285 LYS A CA 1
ATOM 2183 C C . LYS A 1 285 ? 0.217 20.755 9.023 1.00 29.35 285 LYS A C 1
ATOM 2184 O O . LYS A 1 285 ? -0.536 21.685 9.318 1.00 29.36 285 LYS A O 1
ATOM 2190 N N . ALA A 1 286 ? 1.497 20.948 8.746 1.00 26.81 286 ALA A N 1
ATOM 2191 C CA . ALA A 1 286 ? 2.065 22.291 8.784 1.00 27.94 286 ALA A CA 1
ATOM 2192 C C . ALA A 1 286 ? 2.829 22.600 7.512 1.00 28.94 286 ALA A C 1
ATOM 2193 O O . ALA A 1 286 ? 3.525 21.738 6.978 1.00 29.86 286 ALA A O 1
ATOM 2195 N N . TYR A 1 287 ? 2.718 23.839 7.043 1.00 26.28 287 TYR A N 1
ATOM 2196 C CA . TYR A 1 287 ? 3.392 24.236 5.819 1.00 26.67 287 TYR A CA 1
ATOM 2197 C C . TYR A 1 287 ? 4.050 25.595 5.942 1.00 27.43 287 TYR A C 1
ATOM 2198 O O . TYR A 1 287 ? 3.441 26.547 6.436 1.00 25.23 287 TYR A O 1
ATOM 2207 N N . ILE A 1 288 ? 5.303 25.677 5.505 1.00 26.05 288 ILE A N 1
ATOM 2208 C CA . ILE A 1 288 ? 6.025 26.939 5.528 1.00 25.18 288 ILE A CA 1
ATOM 2209 C C . ILE A 1 288 ? 5.777 27.515 4.141 1.00 26.97 288 ILE A C 1
ATOM 2210 O O . ILE A 1 288 ? 6.268 26.987 3.140 1.00 26.86 288 ILE A O 1
ATOM 2215 N N . MET A 1 289 ? 4.985 28.581 4.095 1.00 26.31 289 MET A N 1
ATOM 2216 C CA . MET A 1 289 ? 4.609 29.229 2.844 1.00 27.66 289 MET A CA 1
ATOM 2217 C C . MET A 1 289 ? 5.743 30.050 2.249 1.00 27.18 289 MET A C 1
ATOM 2218 O O . MET A 1 289 ? 5.874 30.141 1.028 1.00 26.12 289 MET A O 1
ATOM 2223 N N . THR A 1 290 ? 6.550 30.646 3.122 1.00 26.93 290 THR A N 1
ATOM 2224 C CA . THR A 1 290 ? 7.689 31.448 2.699 1.00 26.53 290 THR A CA 1
ATOM 2225 C C . THR A 1 290 ? 8.475 31.953 3.903 1.00 26.55 290 THR A C 1
ATOM 2226 O O . THR A 1 290 ? 7.974 31.973 5.029 1.00 25.27 290 THR A O 1
ATOM 2230 N N . THR A 1 291 ? 9.714 32.353 3.658 1.00 25.88 291 THR A N 1
ATOM 2231 C CA . THR A 1 291 ? 10.571 32.880 4.709 1.00 27.40 291 THR A CA 1
ATOM 2232 C C . THR A 1 291 ? 11.132 34.213 4.235 1.00 27.43 291 THR A C 1
ATOM 2233 O O . THR A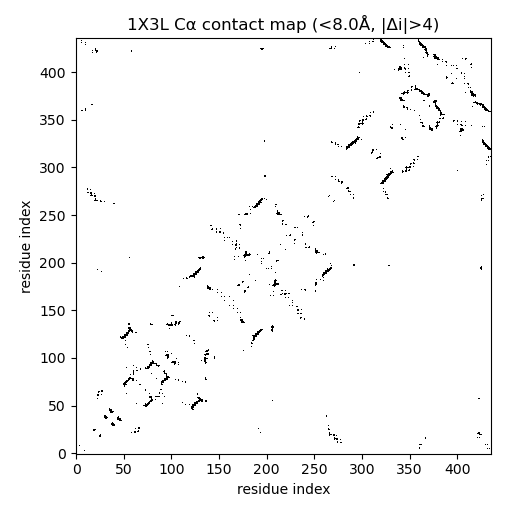 1 291 ? 12.019 34.784 4.869 1.00 27.83 291 THR A O 1
ATOM 2237 N N . THR A 1 292 ? 10.597 34.704 3.121 1.00 25.92 292 THR A N 1
ATOM 2238 C CA . THR A 1 292 ? 11.047 35.963 2.542 1.00 27.89 292 THR A CA 1
ATOM 2239 C C . THR A 1 292 ? 9.889 36.911 2.229 1.00 29.44 292 THR A C 1
ATOM 2240 O O . THR A 1 292 ? 9.947 37.687 1.270 1.00 30.07 292 THR A O 1
ATOM 2244 N N . LEU A 1 293 ? 8.834 36.837 3.034 1.00 27.92 293 LEU A N 1
ATOM 2245 C CA . LEU A 1 293 ? 7.683 37.708 2.858 1.00 28.85 293 LEU A CA 1
ATOM 2246 C C . LEU A 1 293 ? 8.141 39.151 3.044 1.00 31.27 293 LEU A C 1
ATOM 2247 O O . LEU A 1 293 ? 8.845 39.471 4.007 1.00 32.15 293 LEU A O 1
ATOM 2252 N N . GLU A 1 294 ? 7.748 40.016 2.118 1.00 31.97 294 GLU A N 1
ATOM 2253 C CA . GLU A 1 294 ? 8.088 41.431 2.180 1.00 34.24 294 GLU A CA 1
ATOM 2254 C C . GLU A 1 294 ? 6.919 42.197 1.576 1.00 34.58 294 GLU A C 1
ATOM 2255 O O . GLU A 1 294 ? 6.164 41.642 0.780 1.00 38.32 294 GLU A O 1
ATOM 2261 N N . GLY A 1 295 ? 6.766 43.464 1.947 1.00 33.21 295 GLY A N 1
ATOM 2262 C CA . GLY A 1 295 ? 5.662 44.249 1.420 1.00 29.30 295 GLY A CA 1
ATOM 2263 C C . GLY A 1 295 ? 4.861 44.929 2.519 1.00 27.88 295 GLY A C 1
ATOM 2264 O O . GLY A 1 295 ? 5.238 44.886 3.689 1.00 26.32 295 GLY A O 1
ATOM 2265 N N . GLU A 1 296 ? 3.751 45.551 2.139 1.00 27.52 296 GLU A N 1
ATOM 2266 C CA . GLU A 1 296 ? 2.893 46.270 3.078 1.00 27.70 296 GLU A CA 1
ATOM 2267 C C . GLU A 1 296 ? 2.180 45.337 4.059 1.00 27.55 296 GLU A C 1
ATOM 2268 O O . GLU A 1 296 ? 1.494 44.390 3.660 1.00 24.57 296 GLU A O 1
ATOM 2274 N N . ALA A 1 297 ? 2.349 45.624 5.346 1.00 26.88 297 ALA A N 1
ATOM 2275 C CA . ALA A 1 297 ? 1.745 44.834 6.414 1.00 27.11 297 ALA A CA 1
ATOM 2276 C C . ALA A 1 297 ? 0.244 44.619 6.259 1.00 26.14 297 ALA A C 1
ATOM 2277 O O . ALA A 1 297 ? -0.229 43.483 6.284 1.00 25.32 297 ALA A O 1
ATOM 2279 N N . LYS A 1 298 ? -0.503 45.711 6.114 1.00 26.50 298 LYS A N 1
ATOM 2280 C CA . LYS A 1 298 ? -1.958 45.642 5.972 1.00 28.30 298 LYS A CA 1
ATOM 2281 C C . LYS A 1 298 ? -2.380 44.634 4.904 1.00 27.23 298 LYS A C 1
ATOM 2282 O O . LYS A 1 298 ? -3.281 43.814 5.108 1.00 24.51 298 LYS A O 1
ATOM 2288 N N . ASP A 1 299 ? -1.711 44.703 3.763 1.00 26.12 299 ASP A N 1
ATOM 2289 C CA . ASP A 1 299 ? -1.998 43.820 2.647 1.00 25.96 299 ASP A CA 1
ATOM 2290 C C . ASP A 1 299 ? -1.571 42.375 2.912 1.00 25.13 299 ASP A C 1
ATOM 2291 O O . ASP A 1 299 ? -2.234 41.437 2.463 1.00 24.78 299 ASP A O 1
ATOM 2296 N N . ALA A 1 300 ? -0.483 42.187 3.654 1.00 23.24 300 ALA A N 1
ATOM 2297 C CA . ALA A 1 300 ? -0.051 40.831 3.985 1.00 23.45 300 ALA A CA 1
ATOM 2298 C C . ALA A 1 300 ? -1.167 40.185 4.810 1.00 23.02 300 ALA A C 1
ATOM 2299 O O . ALA A 1 300 ? -1.465 39.000 4.658 1.00 22.94 300 ALA A O 1
ATOM 2301 N N . GLY A 1 301 ? -1.802 40.980 5.671 1.00 24.01 301 GLY A N 1
ATOM 2302 C CA . GLY A 1 301 ? -2.888 40.465 6.491 1.00 21.98 301 GLY A CA 1
ATOM 2303 C C . GLY A 1 301 ? -4.106 40.084 5.657 1.00 23.89 301 GLY A C 1
ATOM 2304 O O . GLY A 1 301 ? -4.800 39.104 5.946 1.00 23.08 301 GLY A O 1
ATOM 2305 N N . LEU A 1 302 ?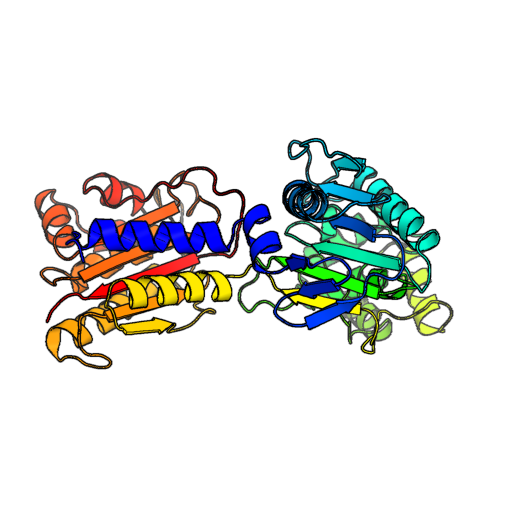 -4.385 40.865 4.621 1.00 23.85 302 LEU A N 1
ATOM 2306 C CA . LEU A 1 302 ? -5.519 40.570 3.754 1.00 23.78 302 LEU A CA 1
ATOM 2307 C C . LEU A 1 302 ? -5.249 39.309 2.941 1.00 22.90 302 LEU A C 1
ATOM 2308 O O . LEU A 1 302 ? -6.149 38.506 2.726 1.00 25.84 302 LEU A O 1
ATOM 2313 N N . PHE A 1 303 ? -4.006 39.131 2.499 1.00 24.75 303 PHE A N 1
ATOM 2314 C CA . PHE A 1 303 ? -3.649 37.970 1.688 1.00 26.84 303 PHE A CA 1
ATOM 2315 C C . PHE A 1 303 ? -3.627 36.674 2.504 1.00 26.89 303 PHE A C 1
ATOM 2316 O O . PHE A 1 303 ? -4.153 35.656 2.064 1.00 24.72 303 PHE A O 1
ATOM 2324 N N . ILE A 1 304 ? -3.037 36.715 3.693 1.00 25.49 304 ILE A N 1
ATOM 2325 C CA . ILE A 1 304 ? -3.007 35.537 4.555 1.00 25.48 304 ILE A CA 1
ATOM 2326 C C . ILE A 1 304 ? -4.448 35.219 4.960 1.00 27.46 304 ILE A C 1
ATOM 2327 O O . ILE A 1 304 ? -4.858 34.054 5.009 1.00 27.10 304 ILE A O 1
ATOM 2332 N N . GLY A 1 305 ? -5.223 36.269 5.219 1.00 26.10 305 GLY A N 1
ATOM 2333 C CA . GLY A 1 305 ? -6.616 36.082 5.578 1.00 25.37 305 GLY A CA 1
ATOM 2334 C C . GLY A 1 305 ? -7.408 35.435 4.447 1.00 25.51 305 GLY A C 1
ATOM 2335 O O . GLY A 1 305 ? -8.294 34.621 4.705 1.00 24.52 305 GLY A O 1
ATOM 2336 N N . SER A 1 306 ? -7.090 35.780 3.199 1.00 25.33 306 SER A N 1
ATOM 2337 C CA . SER A 1 306 ? -7.805 35.211 2.049 1.00 24.83 306 SER A CA 1
ATOM 2338 C C . SER A 1 306 ? -7.525 33.716 1.905 1.00 24.06 306 SER A C 1
ATOM 2339 O O . SER A 1 306 ? -8.396 32.954 1.486 1.00 22.97 306 SER A O 1
ATOM 2343 N N . ILE A 1 307 ? -6.309 33.297 2.242 1.00 23.50 307 ILE A N 1
ATOM 2344 C CA . ILE A 1 307 ? -5.965 31.884 2.158 1.00 25.24 307 ILE A CA 1
ATOM 2345 C C . ILE A 1 307 ? -6.681 31.137 3.288 1.00 24.88 307 ILE A C 1
ATOM 2346 O O . ILE A 1 307 ? -7.179 30.029 3.093 1.00 22.65 307 ILE A O 1
ATOM 2351 N N . VAL A 1 308 ? -6.737 31.752 4.467 1.00 25.41 308 VAL A N 1
ATOM 2352 C CA . VAL A 1 308 ? -7.423 31.141 5.599 1.00 25.53 308 VAL A CA 1
ATOM 2353 C C . VAL A 1 308 ? -8.895 30.950 5.252 1.00 25.78 308 VAL A C 1
ATOM 2354 O O . VAL A 1 308 ? -9.491 29.944 5.621 1.00 27.30 308 VAL A O 1
ATOM 2358 N N . GLN A 1 309 ? -9.474 31.916 4.539 1.00 26.66 309 GLN A N 1
ATOM 2359 C CA . GLN A 1 309 ? -10.873 31.833 4.120 1.00 28.11 309 GLN A CA 1
ATOM 2360 C C . GLN A 1 309 ? -11.111 30.617 3.224 1.00 26.15 309 GLN A C 1
ATOM 2361 O O . GLN A 1 309 ? -12.058 29.857 3.422 1.00 26.18 309 GLN A O 1
ATOM 2367 N N . GLU A 1 310 ? -10.252 30.463 2.223 1.00 24.12 310 GLU A N 1
ATOM 2368 C CA . GLU A 1 310 ? -10.354 29.368 1.265 1.00 24.56 310 GLU A CA 1
ATOM 2369 C C . GLU A 1 310 ? -10.264 28.012 1.970 1.00 24.07 310 GLU A C 1
ATOM 2370 O O . GLU A 1 310 ? -11.028 27.096 1.673 1.00 22.77 310 GLU A O 1
ATOM 2376 N N . ILE A 1 311 ? -9.328 27.899 2.905 1.00 23.62 311 ILE A N 1
ATOM 2377 C CA . ILE A 1 311 ? -9.126 26.665 3.661 1.00 26.03 311 ILE A CA 1
ATOM 2378 C C . ILE A 1 311 ? -10.361 26.298 4.491 1.00 28.17 311 ILE A C 1
ATOM 2379 O O . ILE A 1 311 ? -10.833 25.162 4.451 1.00 27.80 311 ILE A O 1
ATOM 2384 N N . ALA A 1 312 ? -10.888 27.264 5.236 1.00 29.23 312 ALA A N 1
ATOM 2385 C CA . ALA A 1 312 ? -12.056 27.017 6.074 1.00 32.60 312 ALA A CA 1
ATOM 2386 C C . ALA A 1 312 ? -13.324 26.811 5.251 1.00 35.64 312 ALA A C 1
ATOM 2387 O O . ALA A 1 312 ? -14.238 26.093 5.661 1.00 35.24 312 ALA A O 1
ATOM 2389 N N . GLU A 1 313 ? -13.367 27.429 4.077 1.00 36.97 313 GLU A N 1
ATOM 2390 C CA . GLU A 1 313 ? -14.540 27.345 3.222 1.00 38.12 313 GLU A CA 1
ATOM 2391 C C . GLU A 1 313 ? -14.578 26.148 2.273 1.00 37.42 313 GLU A C 1
ATOM 2392 O O . GLU A 1 313 ? -15.627 25.527 2.112 1.00 36.23 313 GLU A O 1
ATOM 2398 N N . ARG A 1 314 ? -13.444 25.821 1.657 1.00 35.02 314 ARG A N 1
ATOM 2399 C CA . ARG A 1 314 ? -13.391 24.727 0.685 1.00 34.38 314 ARG A CA 1
ATOM 2400 C C . ARG A 1 314 ? -12.338 23.648 0.918 1.00 33.44 314 ARG A C 1
ATOM 2401 O O . ARG A 1 314 ? -12.211 22.727 0.111 1.00 33.91 314 ARG A O 1
ATOM 2409 N N . GLY A 1 315 ? -11.574 23.756 1.998 1.00 32.88 315 GLY A N 1
ATOM 2410 C CA . GLY A 1 315 ? -10.558 22.755 2.267 1.00 31.04 315 GLY A CA 1
ATOM 2411 C C . GLY A 1 315 ? -9.400 22.761 1.278 1.00 31.82 315 GLY A C 1
ATOM 2412 O O . GLY A 1 315 ? -8.788 21.726 1.032 1.00 31.27 315 GLY A O 1
ATOM 2413 N N . ARG A 1 316 ? -9.106 23.925 0.705 1.00 30.09 316 ARG A N 1
ATOM 2414 C CA . ARG A 1 316 ? -7.998 24.075 -0.239 1.00 28.63 316 ARG A CA 1
ATOM 2415 C C . ARG A 1 316 ? -7.360 25.439 0.035 1.00 26.59 316 ARG A C 1
ATOM 2416 O O . ARG A 1 316 ? -8.034 26.361 0.483 1.00 24.70 316 ARG A O 1
ATOM 2424 N N . PRO A 1 317 ? -6.051 25.585 -0.224 1.00 27.23 317 PRO A N 1
ATOM 2425 C CA . PRO A 1 317 ? -5.116 24.587 -0.755 1.00 26.87 317 PRO A CA 1
ATOM 2426 C C . PRO A 1 317 ? -4.835 23.395 0.166 1.00 28.56 317 PRO A C 1
ATOM 2427 O O . PRO A 1 317 ? -4.263 22.398 -0.276 1.00 29.16 317 PRO A O 1
ATOM 2431 N N . PHE A 1 318 ? -5.237 23.503 1.432 1.00 28.44 318 PHE A N 1
ATOM 2432 C CA . PHE A 1 318 ? -5.040 22.429 2.408 1.00 29.41 318 PHE A CA 1
ATOM 2433 C C . PHE A 1 318 ? -6.327 22.183 3.191 1.00 30.84 318 PHE A C 1
ATOM 2434 O O . PHE A 1 318 ? -7.149 23.086 3.338 1.00 33.60 318 PHE A O 1
ATOM 2442 N N . GLU A 1 319 ? -6.492 20.964 3.697 1.00 31.90 319 GLU A N 1
ATOM 2443 C CA . GLU A 1 319 ? -7.657 20.604 4.506 1.00 33.34 319 GLU A CA 1
ATOM 2444 C C . GLU A 1 319 ? -7.317 20.829 5.979 1.00 32.72 319 GLU A C 1
ATOM 2445 O O . GLU A 1 319 ? -6.236 20.451 6.428 1.00 32.87 319 GLU A O 1
ATOM 2451 N N . PRO A 1 320 ? -8.228 21.451 6.752 1.00 33.53 320 PRO A N 1
ATOM 2452 C CA . PRO A 1 320 ? -7.935 21.669 8.177 1.00 34.15 320 PRO A CA 1
ATOM 2453 C C . PRO A 1 320 ? -7.935 20.280 8.829 1.00 34.58 320 PRO A C 1
ATOM 2454 O O . PRO A 1 320 ? -8.489 19.341 8.263 1.00 34.16 320 PRO A O 1
ATOM 2458 N N . PRO A 1 321 ? -7.320 20.127 10.016 1.00 34.26 321 PRO A N 1
ATOM 2459 C CA . PRO A 1 321 ? -6.615 21.134 10.817 1.00 32.98 321 PRO A CA 1
ATOM 2460 C C . PRO A 1 321 ? -5.252 21.396 10.209 1.00 32.06 321 PRO A C 1
ATOM 2461 O O . PRO A 1 321 ? -4.500 20.463 9.925 1.00 32.52 321 PRO A O 1
ATOM 2465 N N . VAL A 1 322 ? -4.921 22.665 10.016 1.00 29.21 322 VAL A N 1
ATOM 2466 C CA . VAL A 1 322 ? -3.651 22.982 9.396 1.00 27.00 322 VAL A CA 1
ATOM 2467 C C . VAL A 1 322 ? -3.015 24.236 9.968 1.00 26.57 322 VAL A C 1
ATOM 2468 O O . VAL A 1 322 ? -3.700 25.105 10.510 1.00 27.49 322 VAL A O 1
ATOM 2472 N N . VAL A 1 323 ? -1.691 24.292 9.881 1.00 26.09 323 VAL A N 1
ATOM 2473 C CA . VAL A 1 323 ? -0.919 25.438 10.340 1.00 26.98 323 VAL A CA 1
ATOM 2474 C C . VAL A 1 323 ? -0.079 25.933 9.167 1.00 27.47 323 VAL A C 1
ATOM 2475 O O . VAL A 1 323 ? 0.608 25.142 8.509 1.00 25.73 323 VAL A O 1
ATOM 2479 N N . LEU A 1 324 ? -0.152 27.234 8.896 1.00 26.78 324 LEU A N 1
ATOM 2480 C CA . LEU A 1 324 ? 0.621 27.833 7.813 1.00 25.76 324 LEU A CA 1
ATOM 2481 C C . LEU A 1 324 ? 1.595 28.832 8.417 1.00 26.26 324 LEU A C 1
ATOM 2482 O O . LEU A 1 324 ? 1.242 29.584 9.323 1.00 22.62 324 LEU A O 1
ATOM 2487 N N . VAL A 1 325 ? 2.825 28.841 7.912 1.00 26.03 325 VAL A N 1
ATOM 2488 C CA . VAL A 1 325 ? 3.840 29.746 8.433 1.00 25.66 325 VAL A CA 1
ATOM 2489 C C . VAL A 1 325 ? 4.379 30.676 7.351 1.00 25.94 325 VAL A C 1
ATOM 2490 O O . VAL A 1 325 ? 4.787 30.232 6.273 1.00 23.35 325 VAL A O 1
ATOM 2494 N N . PHE A 1 326 ? 4.371 31.972 7.649 1.00 25.63 326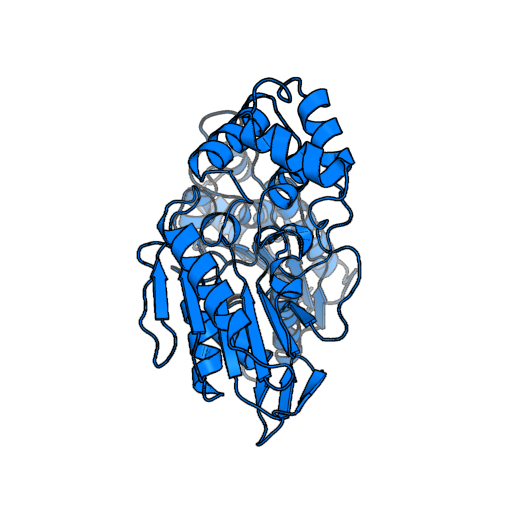 PHE A N 1
ATOM 2495 C CA . PHE A 1 326 ? 4.860 32.991 6.724 1.00 25.46 326 PHE A CA 1
ATOM 2496 C C . PHE A 1 326 ? 5.931 33.812 7.449 1.00 26.93 326 PHE A C 1
ATOM 2497 O O . PHE A 1 326 ? 5.630 34.518 8.410 1.00 28.16 326 PHE A O 1
ATOM 2505 N N . GLY A 1 327 ? 7.172 33.725 6.992 1.00 27.50 327 GLY A N 1
ATOM 2506 C CA . GLY A 1 327 ? 8.233 34.481 7.628 1.00 26.19 327 GLY A CA 1
ATOM 2507 C C . GLY A 1 327 ? 8.779 35.558 6.713 1.00 28.21 327 GLY A C 1
ATOM 2508 O O . GLY A 1 327 ? 8.641 35.476 5.485 1.00 28.10 327 GLY A O 1
ATOM 2509 N N . GLY A 1 328 ? 9.393 36.571 7.317 1.00 28.54 328 GLY A N 1
ATOM 2510 C CA . GLY A 1 328 ? 9.975 37.673 6.566 1.00 27.89 328 GLY A CA 1
ATOM 2511 C C . GLY A 1 328 ? 9.932 38.933 7.406 1.00 28.64 328 GLY A C 1
ATOM 2512 O O . GLY A 1 328 ? 10.157 38.889 8.612 1.00 28.05 328 GLY A O 1
ATOM 2513 N N . GLU A 1 329 ? 9.639 40.064 6.777 1.00 29.21 329 GLU A N 1
ATOM 2514 C CA . GLU A 1 329 ? 9.548 41.325 7.502 1.00 30.86 329 GLU A CA 1
ATOM 2515 C C . GLU A 1 329 ? 8.744 42.303 6.654 1.00 30.48 329 GLU A C 1
ATOM 2516 O O . GLU A 1 329 ? 9.216 42.768 5.616 1.00 32.68 329 GLU A O 1
ATOM 2522 N N . THR A 1 330 ? 7.518 42.589 7.077 1.00 29.04 330 THR A N 1
ATOM 2523 C CA . THR A 1 330 ? 6.671 43.512 6.333 1.00 28.76 330 THR A CA 1
ATOM 2524 C C . THR A 1 330 ? 6.904 44.925 6.842 1.00 28.90 330 THR A C 1
ATOM 2525 O O . THR A 1 330 ? 7.604 45.129 7.830 1.00 27.87 330 THR A O 1
ATOM 2529 N N . THR A 1 331 ? 6.306 45.899 6.172 1.00 29.64 331 THR A N 1
ATOM 2530 C CA . THR A 1 331 ? 6.473 47.284 6.575 1.00 32.86 331 THR A CA 1
ATOM 2531 C C . THR A 1 331 ? 5.171 48.066 6.484 1.00 30.95 331 THR A C 1
ATOM 2532 O O . THR A 1 331 ? 4.250 47.697 5.753 1.00 30.40 331 THR A O 1
ATOM 2536 N N . VAL A 1 332 ? 5.104 49.153 7.237 1.00 29.98 332 VAL A N 1
ATOM 2537 C CA . VAL A 1 332 ? 3.937 50.008 7.223 1.00 31.38 332 VAL A CA 1
ATOM 2538 C C . VAL A 1 332 ? 4.356 51.342 6.611 1.00 33.33 332 VAL A C 1
ATOM 2539 O O . VAL A 1 332 ? 5.286 51.995 7.088 1.00 29.12 332 VAL A O 1
ATOM 2543 N N . THR A 1 333 ? 3.679 51.724 5.537 1.00 35.17 333 THR A N 1
ATOM 2544 C CA . THR A 1 333 ? 3.964 52.980 4.859 1.00 38.61 333 THR A CA 1
ATOM 2545 C C . THR A 1 333 ? 3.122 54.069 5.506 1.00 40.65 333 THR A C 1
ATOM 2546 O O . THR A 1 333 ? 1.894 54.045 5.422 1.00 41.20 333 THR A O 1
ATOM 2550 N N . ILE A 1 334 ? 3.778 55.019 6.161 1.00 44.08 334 ILE A N 1
ATOM 2551 C CA . ILE A 1 334 ? 3.060 56.102 6.817 1.00 49.63 334 ILE A CA 1
ATOM 2552 C C . ILE A 1 334 ? 3.306 57.442 6.133 1.00 52.05 334 ILE A C 1
ATOM 2553 O O . ILE A 1 334 ? 4.448 57.886 6.005 1.00 50.92 334 ILE A O 1
ATOM 2558 N N . GLU A 1 335 ? 2.225 58.075 5.693 1.00 55.85 335 GLU A N 1
ATOM 2559 C CA . GLU A 1 335 ? 2.311 59.370 5.031 1.00 60.90 335 GLU A CA 1
ATOM 2560 C C . GLU A 1 335 ? 1.718 60.404 5.975 1.00 62.17 335 GLU A C 1
ATOM 2561 O O . GLU A 1 335 ? 0.589 60.859 5.790 1.00 63.43 335 GLU A O 1
ATOM 2567 N N . GLY A 1 336 ? 2.495 60.761 6.993 1.00 62.92 336 GLY A N 1
ATOM 2568 C CA . GLY A 1 336 ? 2.053 61.724 7.985 1.00 62.97 336 GLY A CA 1
ATOM 2569 C C . GLY A 1 336 ? 2.591 61.316 9.343 1.00 62.84 336 GLY A C 1
ATOM 2570 O O . GLY A 1 336 ? 3.661 60.709 9.431 1.00 63.33 336 GLY A O 1
ATOM 2571 N N . LYS A 1 337 ? 1.860 61.640 10.403 1.00 62.45 337 LYS A N 1
ATOM 2572 C CA . LYS A 1 337 ? 2.295 61.280 11.749 1.00 61.94 337 LYS A CA 1
ATOM 2573 C C . LYS A 1 337 ? 1.894 59.846 12.092 1.00 60.71 337 LYS A C 1
ATOM 2574 O O . LYS A 1 337 ? 2.705 59.072 12.613 1.00 60.21 337 LYS A O 1
ATOM 2580 N N . GLY A 1 338 ? 0.644 59.498 11.792 1.00 57.54 338 GLY A N 1
ATOM 2581 C CA . GLY A 1 338 ? 0.159 58.160 12.076 1.00 54.35 338 GLY A CA 1
ATOM 2582 C C . GLY A 1 338 ? -0.132 57.961 13.551 1.00 52.65 338 GLY A C 1
ATOM 2583 O O . GLY A 1 338 ? 0.184 58.823 14.376 1.00 52.20 338 GLY A O 1
ATOM 2584 N N . GLY A 1 339 ? -0.736 56.824 13.883 1.00 49.54 339 GLY A N 1
ATOM 2585 C CA . GLY A 1 339 ? -1.062 56.527 15.267 1.00 44.81 339 GLY A CA 1
ATOM 2586 C C . GLY A 1 339 ? -0.071 55.564 15.893 1.00 41.89 339 GLY A C 1
ATOM 2587 O O . GLY A 1 339 ? 1.078 55.488 15.467 1.00 41.80 339 GLY A O 1
ATOM 2588 N N . LYS A 1 340 ? -0.518 54.824 16.903 1.00 39.44 340 LYS A N 1
ATOM 2589 C CA . LYS A 1 340 ? 0.338 53.864 17.595 1.00 37.34 340 LYS A CA 1
ATOM 2590 C C . LYS A 1 340 ? 0.148 52.486 16.958 1.00 34.47 340 LYS A C 1
ATOM 2591 O O . LYS A 1 340 ? -0.982 52.067 16.709 1.00 33.46 340 LYS A O 1
ATOM 2597 N N . GLY A 1 341 ? 1.248 51.787 16.693 1.00 32.39 341 GLY A N 1
ATOM 2598 C CA . GLY A 1 341 ? 1.145 50.474 16.078 1.00 30.09 341 GLY A CA 1
ATOM 2599 C C . GLY A 1 341 ? 2.418 50.034 15.383 1.00 28.41 341 GLY A C 1
ATOM 2600 O O . GLY A 1 341 ? 3.475 50.624 15.594 1.00 29.49 341 GLY A O 1
ATOM 2601 N N . GLY A 1 342 ? 2.312 48.992 14.557 1.00 27.03 342 GLY A N 1
ATOM 2602 C CA . GLY A 1 342 ? 3.463 48.467 13.839 1.00 25.28 342 GLY A CA 1
ATOM 2603 C C . GLY A 1 342 ? 3.061 47.457 12.771 1.00 24.94 342 GLY A C 1
ATOM 2604 O O . GLY A 1 342 ? 1.882 47.129 12.656 1.00 24.46 342 GLY A O 1
ATOM 2605 N N . PRO A 1 343 ? 4.022 46.919 11.995 1.00 24.70 343 PRO A N 1
ATOM 2606 C CA . PRO A 1 343 ? 3.745 45.943 10.930 1.00 25.45 343 PRO A CA 1
ATOM 2607 C C . PRO A 1 343 ? 2.902 44.733 11.344 1.00 25.39 343 PRO A C 1
ATOM 2608 O O . PRO A 1 343 ? 1.795 44.539 10.843 1.00 26.85 343 PRO A O 1
ATOM 2612 N N . ASN A 1 344 ? 3.429 43.924 12.257 1.00 24.38 344 ASN A N 1
ATOM 2613 C CA . ASN A 1 344 ? 2.723 42.716 12.684 1.00 25.13 344 ASN A CA 1
ATOM 2614 C C . ASN A 1 344 ? 1.354 43.026 13.306 1.00 24.71 344 ASN A C 1
ATOM 2615 O O . ASN A 1 344 ? 0.388 42.292 13.143 1.00 24.72 344 ASN A O 1
ATOM 2620 N N . GLN A 1 345 ? 1.233 44.145 14.010 1.00 24.60 345 GLN A N 1
ATOM 2621 C CA . GLN A 1 345 ? -0.062 44.510 14.565 1.00 25.45 345 GLN A CA 1
ATOM 2622 C C . GLN A 1 345 ? -1.030 44.806 13.420 1.00 25.34 345 GLN A C 1
ATOM 2623 O O . GLN A 1 345 ? -2.217 44.489 13.508 1.00 26.35 345 GLN A O 1
ATOM 2629 N N . GLU A 1 346 ? -0.534 45.401 12.338 1.00 24.01 346 GLU A N 1
ATOM 2630 C CA . GLU A 1 346 ? -1.423 45.693 11.218 1.00 26.42 346 GLU A CA 1
ATOM 2631 C C . GLU A 1 346 ? -1.770 44.433 10.425 1.00 23.83 346 GLU A C 1
ATOM 2632 O O . GLU A 1 346 ? -2.862 44.327 9.877 1.00 23.89 346 GLU A O 1
ATOM 2638 N N . ILE A 1 347 ? -0.851 43.473 10.377 1.00 24.46 347 ILE A N 1
ATOM 2639 C CA . ILE A 1 347 ? -1.122 42.218 9.681 1.00 24.44 347 ILE A CA 1
ATOM 2640 C C . ILE A 1 347 ? -2.296 41.542 10.386 1.00 25.48 347 ILE A C 1
ATOM 2641 O O . ILE A 1 347 ? -3.283 41.147 9.756 1.00 26.22 347 ILE A O 1
ATOM 2646 N N . ALA A 1 348 ? -2.168 41.407 11.703 1.00 23.16 348 ALA A N 1
ATOM 2647 C CA . ALA A 1 348 ? -3.192 40.775 12.529 1.00 25.20 348 ALA A CA 1
ATOM 2648 C C . ALA A 1 348 ? -4.543 41.476 12.443 1.00 25.08 348 ALA A C 1
ATOM 2649 O O . ALA A 1 348 ? -5.569 40.836 12.205 1.00 24.55 348 ALA A O 1
ATOM 2651 N N . LEU A 1 349 ? -4.540 42.792 12.636 1.00 24.91 349 LEU A N 1
ATOM 2652 C CA . LEU A 1 349 ? -5.784 43.549 12.610 1.00 25.48 349 LEU A CA 1
ATOM 2653 C C . LEU A 1 349 ? -6.446 43.536 11.237 1.00 23.71 349 LEU A C 1
ATOM 2654 O O . LEU A 1 349 ? -7.667 43.414 11.129 1.00 24.74 349 LEU A O 1
ATOM 2659 N N . SER A 1 350 ? -5.641 43.641 10.187 1.00 23.10 350 SER A N 1
ATOM 2660 C CA . SER A 1 350 ? -6.183 43.667 8.831 1.00 24.44 350 SER A CA 1
ATOM 2661 C C . SER A 1 350 ? -6.876 42.353 8.480 1.00 25.85 350 SER A C 1
ATOM 2662 O O . SER A 1 350 ? -7.870 42.332 7.750 1.00 25.43 350 SER A O 1
ATOM 2665 N N . ALA A 1 351 ? -6.351 41.256 9.012 1.00 24.32 351 ALA A N 1
ATOM 2666 C CA . ALA A 1 351 ? -6.903 39.940 8.733 1.00 24.77 351 ALA A CA 1
ATOM 2667 C C . ALA A 1 351 ? -8.179 39.609 9.498 1.00 25.01 351 ALA A C 1
ATOM 2668 O O . ALA A 1 351 ? -8.887 38.686 9.113 1.00 23.66 351 ALA A O 1
ATOM 2670 N N . THR A 1 352 ? -8.479 40.353 10.565 1.00 25.06 352 THR A N 1
ATOM 2671 C CA . THR A 1 352 ? -9.670 40.071 11.374 1.00 26.92 352 THR A CA 1
ATOM 2672 C C . THR A 1 352 ? -10.987 39.916 10.625 1.00 29.75 352 THR A C 1
ATOM 2673 O O . THR A 1 352 ? -11.757 39.000 10.914 1.00 30.00 352 THR A O 1
ATOM 2677 N N . ARG A 1 353 ? -11.264 40.796 9.669 1.00 31.39 353 ARG A N 1
ATOM 2678 C CA . ARG A 1 353 ? -12.529 40.700 8.953 1.00 32.37 353 ARG A CA 1
ATOM 2679 C C . ARG A 1 353 ? -12.657 39.433 8.119 1.00 32.18 353 ARG A C 1
ATOM 2680 O O . ARG A 1 353 ? -13.699 38.777 8.132 1.00 30.95 353 ARG A O 1
ATOM 2688 N N . LYS A 1 354 ? -11.597 39.071 7.408 1.00 31.15 354 LYS A N 1
ATOM 2689 C CA . LYS A 1 354 ? -11.648 37.877 6.577 1.00 31.07 354 LYS A CA 1
ATOM 2690 C C . LYS A 1 354 ? -11.745 36.567 7.350 1.00 30.28 354 LYS A C 1
ATOM 2691 O O . LYS A 1 354 ? -12.229 35.578 6.808 1.00 31.78 354 LYS A O 1
ATOM 2697 N N . ILE A 1 355 ? -11.294 36.538 8.603 1.00 27.24 355 ILE A N 1
ATOM 2698 C CA . ILE A 1 355 ? -11.373 35.291 9.359 1.00 27.37 355 ILE A CA 1
ATOM 2699 C C . ILE A 1 355 ? -12.508 35.301 10.374 1.00 28.78 355 ILE A C 1
ATOM 2700 O O . ILE A 1 355 ? -12.625 34.388 11.194 1.00 27.59 355 ILE A O 1
ATOM 2705 N N . SER A 1 356 ? -13.340 36.336 10.315 1.00 28.92 356 SER A N 1
ATOM 2706 C CA . SER A 1 356 ? -14.478 36.457 11.218 1.00 30.60 356 SER A CA 1
ATOM 2707 C C . SER A 1 356 ? -15.367 35.212 11.145 1.00 31.29 356 SER A C 1
ATOM 2708 O O . SER A 1 356 ? -15.701 34.737 10.059 1.00 30.54 356 SER A O 1
ATOM 2711 N N . ASP A 1 357 ? -15.733 34.687 12.312 1.00 32.49 357 ASP A N 1
ATOM 2712 C CA . ASP A 1 357 ? -16.586 33.504 12.421 1.00 35.31 357 ASP A CA 1
ATOM 2713 C C . ASP A 1 357 ? -15.949 32.176 12.007 1.00 34.73 357 ASP A C 1
ATOM 2714 O O . ASP A 1 357 ? -16.624 31.146 11.965 1.00 34.71 357 ASP A O 1
ATOM 2719 N N . LEU A 1 358 ? -14.657 32.187 11.702 1.00 32.19 358 LEU A N 1
ATOM 2720 C CA . LEU A 1 358 ? -13.984 30.951 11.326 1.00 31.47 358 LEU A CA 1
ATOM 2721 C C . LEU A 1 358 ? -13.246 30.375 12.538 1.00 31.92 358 LEU A C 1
ATOM 2722 O O . LEU A 1 358 ? -12.928 31.100 13.486 1.00 33.34 358 LEU A O 1
ATOM 2727 N N . GLU A 1 359 ? -13.005 29.070 12.518 1.00 30.12 359 GLU A N 1
ATOM 2728 C CA . GLU A 1 359 ? -12.278 28.409 13.598 1.00 30.84 359 GLU A CA 1
ATOM 2729 C C . GLU A 1 359 ? -10.811 28.563 13.218 1.00 30.61 359 GLU A C 1
ATOM 2730 O O . GLU A 1 359 ? -10.143 27.598 12.834 1.00 28.32 359 GLU A O 1
ATOM 2736 N N . ALA A 1 360 ? -10.319 29.793 13.311 1.00 28.40 360 ALA A N 1
ATOM 2737 C CA . ALA A 1 360 ? -8.948 30.070 12.931 1.00 27.79 360 ALA A CA 1
ATOM 2738 C C . ALA A 1 360 ? -8.298 31.114 13.820 1.00 27.24 360 ALA A C 1
ATOM 2739 O O . ALA A 1 360 ? -8.972 31.845 14.549 1.00 27.43 360 ALA A O 1
ATOM 2741 N N . LEU A 1 361 ? -6.976 31.176 13.752 1.00 25.09 361 LEU A N 1
ATOM 2742 C CA . LEU A 1 361 ? -6.224 32.139 14.534 1.00 25.17 361 LEU A CA 1
ATOM 2743 C C . LEU A 1 361 ? -5.029 32.591 13.725 1.00 24.75 361 LEU A C 1
ATOM 2744 O O . LEU A 1 361 ? -4.462 31.818 12.951 1.00 24.15 361 LEU A O 1
ATOM 2749 N N . ILE A 1 362 ? -4.684 33.863 13.868 1.00 23.41 362 ILE A N 1
ATOM 2750 C CA . ILE A 1 362 ? -3.525 34.413 13.192 1.00 24.28 362 ILE A CA 1
ATOM 2751 C C . ILE A 1 362 ? -2.725 35.193 14.219 1.00 24.62 362 ILE A C 1
ATOM 2752 O O . ILE A 1 362 ? -3.257 36.074 14.903 1.00 22.57 362 ILE A O 1
ATOM 2757 N N . VAL A 1 363 ? -1.453 34.845 14.356 1.00 22.69 363 VAL A N 1
ATOM 2758 C CA . VAL A 1 363 ? -0.593 35.572 15.271 1.00 23.22 363 VAL A CA 1
ATOM 2759 C C . VAL A 1 363 ? 0.628 36.002 14.463 1.00 23.66 363 VAL A C 1
ATOM 2760 O O . VAL A 1 363 ? 1.298 35.173 13.845 1.00 23.49 363 VAL A O 1
ATOM 2764 N N . ALA A 1 364 ? 0.880 37.307 14.430 1.00 23.97 364 ALA A N 1
ATOM 2765 C CA . ALA A 1 364 ? 2.018 37.863 13.694 1.00 23.86 364 ALA A CA 1
ATOM 2766 C C . ALA A 1 364 ? 2.900 38.555 14.726 1.00 25.08 364 ALA A C 1
ATOM 2767 O O . ALA A 1 364 ? 2.419 39.381 15.495 1.00 23.65 364 ALA A O 1
ATOM 2769 N N . PHE A 1 365 ? 4.186 38.227 14.742 1.00 24.77 365 PHE A N 1
ATOM 2770 C CA . PHE A 1 365 ? 5.076 38.820 15.726 1.00 25.62 365 PHE A CA 1
ATOM 2771 C C . PHE A 1 365 ? 6.504 38.986 15.237 1.00 26.63 365 PHE A C 1
ATOM 2772 O O . PHE A 1 365 ? 6.968 38.247 14.376 1.00 26.77 365 PHE A O 1
ATOM 2780 N N . ASP A 1 366 ? 7.195 39.965 15.809 1.00 25.95 366 ASP A N 1
ATOM 2781 C CA . ASP A 1 366 ? 8.586 40.233 15.474 1.00 27.76 366 ASP A CA 1
ATOM 2782 C C . ASP A 1 366 ? 9.408 39.528 16.556 1.00 27.84 366 ASP A C 1
ATOM 2783 O O . ASP A 1 366 ? 9.202 39.773 17.749 1.00 28.76 366 ASP A O 1
ATOM 2788 N N . THR A 1 367 ? 10.328 38.658 16.151 1.00 25.74 367 THR A N 1
ATOM 2789 C CA . THR A 1 367 ? 11.133 37.925 17.119 1.00 26.13 367 THR A CA 1
ATOM 2790 C C . THR A 1 367 ? 12.071 38.790 17.955 1.00 27.49 367 THR A C 1
ATOM 2791 O O . THR A 1 367 ? 12.655 38.296 18.917 1.00 27.30 367 THR A O 1
ATOM 2795 N N . ASP A 1 368 ? 12.230 40.068 17.611 1.00 27.97 368 ASP A N 1
ATOM 2796 C CA . ASP A 1 368 ? 13.111 40.902 18.424 1.00 30.23 368 ASP A CA 1
ATOM 2797 C C . ASP A 1 368 ? 12.368 41.507 19.608 1.00 29.20 368 ASP A C 1
ATOM 2798 O O . ASP A 1 368 ? 12.948 42.251 20.393 1.00 32.66 368 ASP A O 1
ATOM 2803 N N . GLY A 1 369 ? 11.080 41.193 19.730 1.00 28.33 369 GLY A N 1
ATOM 2804 C CA . GLY A 1 369 ? 10.313 41.686 20.862 1.00 27.92 369 GLY A CA 1
ATOM 2805 C C . GLY A 1 369 ? 9.532 42.976 20.720 1.00 28.02 369 GLY A C 1
ATOM 2806 O O . GLY A 1 369 ? 8.686 43.274 21.568 1.00 26.57 369 GLY A O 1
ATOM 2807 N N . THR A 1 370 ? 9.810 43.754 19.678 1.00 27.71 370 THR A N 1
ATOM 2808 C CA . THR A 1 370 ? 9.081 45.000 19.474 1.00 29.33 370 THR A CA 1
ATOM 2809 C C . THR A 1 370 ? 8.548 45.072 18.056 1.00 29.93 370 THR A C 1
ATOM 2810 O O . THR A 1 370 ? 9.119 44.499 17.127 1.00 31.71 370 THR A O 1
ATOM 2814 N N . ASP A 1 371 ? 7.449 45.793 17.897 1.00 29.80 371 ASP A N 1
ATOM 2815 C CA . ASP A 1 371 ? 6.793 45.941 16.605 1.00 28.03 371 ASP A CA 1
ATOM 2816 C C . ASP A 1 371 ? 6.425 47.419 16.502 1.00 29.28 371 ASP A C 1
ATOM 2817 O O . ASP A 1 371 ? 5.592 47.910 17.261 1.00 29.41 371 ASP A O 1
ATOM 2822 N N . GLY A 1 372 ? 7.051 48.130 15.571 1.00 29.95 372 GLY A N 1
ATOM 2823 C CA . GLY A 1 372 ? 6.777 49.551 15.449 1.00 32.04 372 GLY A CA 1
ATOM 2824 C C . GLY A 1 372 ? 7.319 50.232 16.698 1.00 33.64 372 GLY A C 1
ATOM 2825 O O . GLY A 1 372 ? 8.103 49.624 17.430 1.00 33.38 372 GLY A O 1
ATOM 2826 N N . PRO A 1 373 ? 6.936 51.489 16.970 1.00 35.06 373 PRO A N 1
ATOM 2827 C CA . PRO A 1 373 ? 7.418 52.202 18.160 1.00 36.67 373 PRO A CA 1
ATOM 2828 C C . PRO A 1 373 ? 6.561 51.856 19.382 1.00 37.39 373 PRO A C 1
ATOM 2829 O O . PRO A 1 373 ? 6.014 52.743 20.039 1.00 38.67 373 PRO A O 1
ATOM 2833 N N . THR A 1 374 ? 6.433 50.564 19.670 1.00 35.85 374 THR A N 1
ATOM 2834 C CA . THR A 1 374 ? 5.637 50.116 20.808 1.00 34.47 374 THR A CA 1
ATOM 2835 C C . THR A 1 374 ? 6.358 48.996 21.537 1.00 31.69 374 THR A C 1
ATOM 2836 O O . THR A 1 374 ? 7.380 48.498 21.070 1.00 31.23 374 THR A O 1
ATOM 2840 N N . ASP A 1 375 ? 5.806 48.592 22.676 1.00 31.18 375 ASP A N 1
ATOM 2841 C CA . ASP A 1 375 ? 6.393 47.524 23.473 1.00 30.15 375 ASP A CA 1
ATOM 2842 C C . ASP A 1 375 ? 5.810 46.146 23.158 1.00 29.47 375 ASP A C 1
ATOM 2843 O O . ASP A 1 375 ? 6.220 45.140 23.751 1.00 26.87 375 ASP A O 1
ATOM 2848 N N . ALA A 1 376 ? 4.850 46.109 22.235 1.00 26.56 376 ALA A N 1
ATOM 2849 C CA . ALA A 1 376 ? 4.231 44.849 21.819 1.00 25.10 376 ALA A CA 1
ATOM 2850 C C . ALA A 1 376 ? 5.078 44.226 20.717 1.00 25.77 376 ALA A C 1
ATOM 2851 O O . ALA A 1 376 ? 5.716 44.939 19.940 1.00 25.85 376 ALA A O 1
ATOM 2853 N N . ALA A 1 377 ? 5.087 42.898 20.646 1.00 25.66 377 ALA A N 1
ATOM 2854 C CA . ALA A 1 377 ? 5.847 42.208 19.613 1.00 26.24 377 ALA A CA 1
ATOM 2855 C C . ALA A 1 377 ? 4.979 41.994 18.372 1.00 25.78 377 ALA A C 1
ATOM 2856 O O . ALA A 1 377 ? 5.486 41.711 17.285 1.00 25.84 377 ALA A O 1
ATOM 2858 N N . GLY A 1 378 ? 3.670 42.134 18.532 1.00 24.62 378 GLY A N 1
ATOM 2859 C CA . GLY A 1 378 ? 2.786 41.941 17.397 1.00 25.48 378 GLY A CA 1
ATOM 2860 C C . GLY A 1 378 ? 1.335 41.797 17.807 1.00 25.46 378 GLY A C 1
ATOM 2861 O O . GLY A 1 378 ? 0.936 42.275 18.867 1.00 25.14 378 GLY A O 1
ATOM 2862 N N . GLY A 1 379 ? 0.543 41.134 16.968 1.00 24.76 379 GLY A N 1
ATOM 2863 C CA . GLY A 1 379 ? -0.863 40.953 17.272 1.00 23.39 379 GLY A CA 1
ATOM 2864 C C . GLY A 1 379 ? -1.304 39.505 17.190 1.00 24.52 379 GLY A C 1
ATOM 2865 O O . GLY A 1 379 ? -0.651 38.678 16.556 1.00 21.91 379 GLY A O 1
ATOM 2866 N N . ILE A 1 380 ? -2.413 39.195 17.849 1.00 23.64 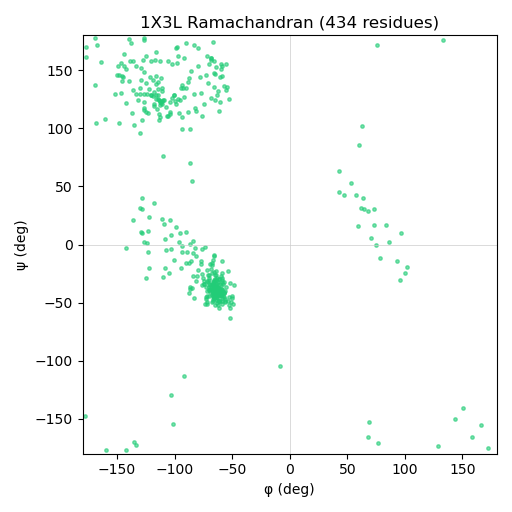380 ILE A N 1
ATOM 2867 C CA . ILE A 1 380 ? -2.956 37.843 17.836 1.00 25.35 380 ILE A CA 1
ATOM 2868 C C . ILE A 1 380 ? -4.474 37.992 17.794 1.00 25.96 380 ILE A C 1
ATOM 2869 O O . ILE A 1 380 ? -5.071 38.626 18.660 1.00 27.22 380 ILE A O 1
ATOM 2874 N N . VAL A 1 381 ? -5.084 37.419 16.760 1.00 25.17 381 VAL A N 1
ATOM 2875 C CA . VAL A 1 381 ? -6.520 37.517 16.554 1.00 23.54 381 VAL A CA 1
ATOM 2876 C C . VAL A 1 381 ? -7.111 36.171 16.168 1.00 24.31 381 VAL A C 1
ATOM 2877 O O . VAL A 1 381 ? -6.405 35.290 15.680 1.00 26.14 381 VAL A O 1
ATOM 2881 N N . ASP A 1 382 ? -8.409 36.006 16.391 1.00 25.03 382 ASP A N 1
ATOM 2882 C CA . ASP A 1 382 ? -9.070 34.766 16.020 1.00 26.22 382 ASP A CA 1
ATOM 2883 C C . ASP A 1 382 ? -10.395 35.076 15.341 1.00 26.57 382 ASP A C 1
ATOM 2884 O O . ASP A 1 382 ? -10.669 36.232 15.014 1.00 25.65 382 ASP A O 1
ATOM 2889 N N . GLY A 1 383 ? -11.208 34.044 15.125 1.00 26.79 383 GLY A N 1
ATOM 2890 C CA . GLY A 1 383 ? -12.493 34.223 14.465 1.00 25.55 383 GLY A CA 1
ATOM 2891 C C . GLY A 1 383 ? -13.533 35.041 15.215 1.00 26.96 383 GLY A C 1
ATOM 2892 O O . GLY A 1 383 ? -14.582 35.384 14.655 1.00 27.49 383 GLY A O 1
ATOM 2893 N N . THR A 1 384 ? -13.263 35.362 16.475 1.00 27.43 384 THR A N 1
ATOM 2894 C CA . THR A 1 384 ? -14.211 36.150 17.257 1.00 29.79 384 THR A CA 1
ATOM 2895 C C . THR A 1 384 ? -13.801 37.616 17.338 1.00 30.03 384 THR A C 1
ATOM 2896 O O . THR A 1 384 ? -14.596 38.465 17.741 1.00 29.62 384 THR A O 1
ATOM 2900 N N . THR A 1 385 ? -12.564 37.910 16.953 1.00 29.03 385 THR A N 1
ATOM 2901 C CA . THR A 1 385 ? -12.044 39.269 17.060 1.00 28.86 385 THR A CA 1
ATOM 2902 C C . THR A 1 385 ? -12.787 40.377 16.322 1.00 30.85 385 THR A C 1
ATOM 2903 O O . THR A 1 385 ? -13.072 41.425 16.906 1.00 28.71 385 THR A O 1
ATOM 2907 N N . TYR A 1 386 ? -13.097 40.166 15.048 1.00 31.00 386 TYR A N 1
ATOM 2908 C CA . TYR A 1 386 ? -13.786 41.198 14.292 1.00 31.92 386 TYR A CA 1
ATOM 2909 C C . TYR A 1 386 ? -15.051 41.676 15.012 1.00 32.25 386 TYR A C 1
ATOM 2910 O O . TYR A 1 386 ? -15.236 42.873 15.227 1.00 30.37 386 TYR A O 1
ATOM 2919 N N . LYS A 1 387 ? -15.910 40.740 15.403 1.00 31.97 387 LYS A N 1
ATOM 2920 C CA . LYS A 1 387 ? -17.145 41.112 16.078 1.00 33.00 387 LYS A CA 1
ATOM 2921 C C . LYS A 1 387 ? -16.922 41.788 17.424 1.00 33.90 387 LYS A C 1
ATOM 2922 O O . LYS A 1 387 ? -17.724 42.630 17.837 1.00 31.32 387 LYS A O 1
ATOM 2928 N N . LYS A 1 388 ? -15.837 41.437 18.109 1.00 32.26 388 LYS A N 1
ATOM 2929 C CA . LYS A 1 388 ? -15.548 42.070 19.389 1.00 32.16 388 LYS A CA 1
ATOM 2930 C C . LYS A 1 388 ? -15.178 43.530 19.129 1.00 31.32 388 LYS A C 1
ATOM 2931 O O . LYS A 1 388 ? -15.533 44.417 19.906 1.00 30.87 388 LYS A O 1
ATOM 2937 N N . LEU A 1 389 ? -14.481 43.772 18.023 1.00 29.98 389 LEU A N 1
ATOM 2938 C CA . LEU A 1 389 ? -14.083 45.123 17.643 1.00 31.35 389 LEU A CA 1
ATOM 2939 C C . LEU A 1 389 ? -15.326 45.942 17.277 1.00 34.79 389 LEU A C 1
ATOM 2940 O O . LEU A 1 389 ? -15.463 47.101 17.680 1.00 34.59 389 LEU A O 1
ATOM 2945 N N . ARG A 1 390 ? -16.234 45.330 16.520 1.00 35.03 390 ARG A N 1
ATOM 2946 C CA . ARG A 1 390 ? -17.456 46.005 16.106 1.00 37.97 390 ARG A CA 1
ATOM 2947 C C . ARG A 1 390 ? -18.365 46.282 17.302 1.00 39.77 390 ARG A C 1
ATOM 2948 O O . ARG A 1 390 ? -19.079 47.283 17.326 1.00 40.14 390 ARG A O 1
ATOM 2956 N N . GLU A 1 391 ? -18.337 45.399 18.295 1.00 39.87 391 GLU A N 1
ATOM 2957 C CA . GLU A 1 391 ? -19.151 45.586 19.488 1.00 42.76 391 GLU A CA 1
ATOM 2958 C C . GLU A 1 391 ? -18.692 46.807 20.268 1.00 42.81 391 GLU A C 1
ATOM 2959 O O . GLU A 1 391 ? -19.459 47.379 21.042 1.00 43.41 391 GLU A O 1
ATOM 2965 N N . LYS A 1 392 ? -17.436 47.198 20.078 1.00 41.56 392 LYS A N 1
ATOM 2966 C CA . LYS A 1 392 ? -16.911 48.369 20.760 1.00 40.80 392 LYS A CA 1
ATOM 2967 C C . LYS A 1 392 ? -16.959 49.563 19.825 1.00 40.48 392 LYS A C 1
ATOM 2968 O O . LYS A 1 392 ? -16.322 50.585 20.070 1.00 40.90 392 LYS A O 1
ATOM 2974 N N . GLY A 1 393 ? -17.725 49.422 18.749 1.00 41.11 393 GLY A N 1
ATOM 2975 C CA . GLY A 1 393 ? -17.857 50.499 17.783 1.00 43.58 393 GLY A CA 1
ATOM 2976 C C . GLY A 1 393 ? -16.561 50.905 17.101 1.00 44.63 393 GLY A C 1
ATOM 2977 O O . GLY A 1 393 ? -16.388 52.066 16.733 1.00 45.35 393 GLY A O 1
ATOM 2978 N N . ILE A 1 394 ? -15.647 49.957 16.920 1.00 43.76 394 ILE A N 1
ATOM 2979 C CA . ILE A 1 394 ? -14.376 50.263 16.271 1.00 43.20 394 ILE A CA 1
ATOM 2980 C C . ILE A 1 394 ? -14.440 50.021 14.769 1.00 42.97 394 ILE A C 1
ATOM 2981 O O . ILE A 1 394 ? -14.832 48.945 14.316 1.00 43.18 394 ILE A O 1
ATOM 2986 N N . ASP A 1 395 ? -14.069 51.037 13.999 1.00 42.48 395 ASP A N 1
ATOM 2987 C CA . ASP A 1 395 ? -14.061 50.920 12.549 1.00 41.43 395 ASP A CA 1
ATOM 2988 C C . ASP A 1 395 ? -12.652 50.498 12.152 1.00 39.54 395 ASP A C 1
ATOM 2989 O O . ASP A 1 395 ? -11.734 51.317 12.089 1.00 39.36 395 ASP A O 1
ATOM 2994 N N . VAL A 1 396 ? -12.489 49.204 11.897 1.00 38.76 396 VAL A N 1
ATOM 2995 C CA . VAL A 1 396 ? -11.192 48.642 11.545 1.00 38.17 396 VAL A CA 1
ATOM 2996 C C . VAL A 1 396 ? -10.499 49.325 10.367 1.00 38.08 396 VAL A C 1
ATOM 2997 O O . VAL A 1 396 ? -9.317 49.661 10.455 1.00 36.38 396 VAL A O 1
ATOM 3001 N N . GLU A 1 397 ? -11.224 49.528 9.270 1.00 38.43 397 GLU A N 1
ATOM 3002 C CA . GLU A 1 397 ? -10.642 50.172 8.093 1.00 39.30 397 GLU A CA 1
ATOM 3003 C C . GLU A 1 397 ? -10.090 51.550 8.447 1.00 37.65 397 GLU A C 1
ATOM 3004 O O . GLU A 1 397 ? -9.009 51.926 8.003 1.00 37.36 397 GLU A O 1
ATOM 3010 N N . LYS A 1 398 ? -10.836 52.299 9.252 1.00 38.38 398 LYS A N 1
ATOM 3011 C CA . LYS A 1 398 ? -10.407 53.633 9.661 1.00 39.54 398 LYS A CA 1
ATOM 3012 C C . LYS A 1 398 ? -9.167 53.552 10.543 1.00 36.60 398 LYS A C 1
ATOM 3013 O O . LYS A 1 398 ? -8.247 54.356 10.405 1.00 37.24 398 LYS A O 1
ATOM 3019 N N . VAL A 1 399 ? -9.147 52.581 11.452 1.00 36.05 399 VAL A N 1
ATOM 3020 C CA . VAL A 1 399 ? -8.007 52.408 12.352 1.00 32.66 399 VAL A CA 1
ATOM 3021 C C . VAL A 1 399 ? -6.742 52.120 11.554 1.00 32.03 399 VAL A C 1
ATOM 3022 O O . VAL A 1 399 ? -5.677 52.662 11.845 1.00 32.03 399 VAL A O 1
ATOM 3026 N N . LEU A 1 400 ? -6.861 51.265 10.543 1.00 32.38 400 LEU A N 1
ATOM 3027 C CA . LEU A 1 400 ? -5.714 50.922 9.708 1.00 32.09 400 LEU A CA 1
ATOM 3028 C C . LEU A 1 400 ? -5.272 52.128 8.882 1.00 33.19 400 LEU A C 1
ATOM 3029 O O . LEU A 1 400 ? -4.081 52.367 8.708 1.00 33.63 400 LEU A O 1
ATOM 3034 N N . LYS A 1 401 ? -6.238 52.893 8.384 1.00 35.56 401 LYS A N 1
ATOM 3035 C CA . LYS A 1 401 ? -5.936 54.083 7.592 1.00 38.68 401 LYS A CA 1
ATOM 3036 C C . LYS A 1 401 ? -5.131 55.063 8.445 1.00 38.39 401 LYS A C 1
ATOM 3037 O O . LYS A 1 401 ? -4.181 55.679 7.975 1.00 37.45 401 LYS A O 1
ATOM 3043 N N . GLU A 1 402 ? -5.517 55.185 9.711 1.00 39.32 402 GLU A N 1
ATOM 3044 C CA . GLU A 1 402 ? -4.838 56.076 10.645 1.00 39.92 402 GLU A CA 1
ATOM 3045 C C . GLU A 1 402 ? -3.589 55.444 11.251 1.00 38.68 402 GLU A C 1
ATOM 3046 O O . GLU A 1 402 ? -2.874 56.090 12.017 1.00 36.46 402 GLU A O 1
ATOM 3052 N N . HIS A 1 403 ? -3.328 54.183 10.912 1.00 36.75 403 HIS A N 1
ATOM 3053 C CA . HIS A 1 403 ? -2.166 53.475 11.445 1.00 35.00 403 HIS A CA 1
ATOM 3054 C C . HIS A 1 403 ? -2.147 53.546 12.967 1.00 34.09 403 HIS A C 1
ATOM 3055 O O . HIS A 1 403 ? -1.157 53.931 13.585 1.00 35.27 403 HIS A O 1
ATOM 3062 N N . ASN A 1 404 ? -3.261 53.149 13.561 1.00 32.47 404 ASN A N 1
ATOM 3063 C CA . ASN A 1 404 ? -3.422 53.169 15.003 1.00 32.16 404 ASN A CA 1
ATOM 3064 C C . ASN A 1 404 ? -3.896 51.777 15.452 1.00 30.95 404 ASN A C 1
ATOM 3065 O O . ASN A 1 404 ? -4.742 51.656 16.343 1.00 29.17 404 ASN A O 1
ATOM 3070 N N . SER A 1 405 ? -3.342 50.729 14.837 1.00 27.68 405 SER A N 1
ATOM 3071 C CA . SER A 1 405 ? -3.749 49.357 15.158 1.00 26.46 405 SER A CA 1
ATOM 3072 C C . SER A 1 405 ? -3.493 48.947 16.611 1.00 26.25 405 SER A C 1
ATOM 3073 O O . SER A 1 405 ? -4.217 48.121 17.155 1.00 26.81 405 SER A O 1
ATOM 3076 N N . TYR A 1 406 ? -2.474 49.520 17.239 1.00 25.82 406 TYR A N 1
ATOM 3077 C CA . TYR A 1 406 ? -2.175 49.183 18.632 1.00 29.46 406 TYR A CA 1
ATOM 3078 C C . TYR A 1 406 ? -3.389 49.431 19.526 1.00 30.18 406 TYR A C 1
ATOM 3079 O O . TYR A 1 406 ? -3.756 48.584 20.341 1.00 31.35 406 TYR A O 1
ATOM 3088 N N . GLU A 1 407 ? -4.012 50.595 19.369 1.00 30.88 407 GLU A N 1
ATOM 3089 C CA . GLU A 1 407 ? -5.163 50.951 20.187 1.00 31.12 407 GLU A CA 1
ATOM 3090 C C . GLU A 1 407 ? -6.368 50.038 19.987 1.00 31.65 407 GLU A C 1
ATOM 3091 O O . GLU A 1 407 ? -7.131 49.791 20.927 1.00 31.48 407 GLU A O 1
ATOM 3097 N N . ALA A 1 408 ? -6.551 49.535 18.771 1.00 28.51 408 ALA A N 1
ATOM 3098 C CA . ALA A 1 408 ? -7.682 48.651 18.505 1.00 29.40 408 ALA A CA 1
ATOM 3099 C C . ALA A 1 408 ? -7.437 47.285 19.128 1.00 29.04 408 ALA A C 1
ATOM 3100 O O . ALA A 1 408 ? -8.285 46.765 19.852 1.00 30.31 408 ALA A O 1
ATOM 3102 N N . LEU A 1 409 ? -6.272 46.711 18.840 1.00 29.33 409 LEU A N 1
ATOM 3103 C CA . LEU A 1 409 ? -5.919 45.399 19.372 1.00 27.92 409 LEU A CA 1
ATOM 3104 C C . LEU A 1 409 ? -5.907 45.403 20.897 1.00 27.88 409 LEU A C 1
ATOM 3105 O O . LEU A 1 409 ? -6.273 44.413 21.527 1.00 25.21 409 LEU A O 1
ATOM 3110 N N . LYS A 1 410 ? -5.490 46.525 21.475 1.00 27.33 410 LYS A N 1
ATOM 3111 C CA . LYS A 1 410 ? -5.417 46.671 22.925 1.00 30.94 410 LYS A CA 1
ATOM 3112 C C . LYS A 1 410 ? -6.759 46.460 23.626 1.00 30.29 410 LYS A C 1
ATOM 3113 O O . LYS A 1 410 ? -6.804 45.983 24.759 1.00 31.77 410 LYS A O 1
ATOM 3119 N N . LYS A 1 411 ? -7.848 46.801 22.946 1.00 31.50 411 LYS A N 1
ATOM 3120 C CA . LYS A 1 411 ? -9.182 46.693 23.531 1.00 32.11 411 LYS A CA 1
ATOM 3121 C C . LYS A 1 411 ? -9.859 45.336 23.423 1.00 31.53 411 LYS A C 1
ATOM 3122 O O . LYS A 1 411 ? -10.853 45.083 24.100 1.00 32.39 411 LYS A O 1
ATOM 3128 N N . VAL A 1 412 ? -9.329 44.459 22.581 1.00 31.22 412 VAL A N 1
ATOM 3129 C CA . VAL A 1 412 ? -9.924 43.143 22.408 1.00 30.40 412 VAL A CA 1
ATOM 3130 C C . VAL A 1 412 ? -8.949 42.006 22.714 1.00 30.86 412 VAL A C 1
ATOM 3131 O O . VAL A 1 412 ? -9.116 40.884 22.234 1.00 33.41 412 VAL A O 1
ATOM 3135 N N . GLY A 1 413 ? -7.935 42.306 23.519 1.00 30.70 413 GLY A N 1
ATOM 3136 C CA . GLY A 1 413 ? -6.946 41.308 23.891 1.00 29.82 413 GLY A CA 1
ATOM 3137 C C . GLY A 1 413 ? -6.133 40.797 22.720 1.00 29.35 413 GLY A C 1
ATOM 3138 O O . GLY A 1 413 ? -5.674 39.656 22.733 1.00 29.49 413 GLY A O 1
ATOM 3139 N N . GLY A 1 414 ? -5.929 41.653 21.724 1.00 28.00 414 GLY A N 1
ATOM 3140 C CA . GLY A 1 414 ? -5.196 41.256 20.534 1.00 27.30 414 GLY A CA 1
ATOM 3141 C C . GLY A 1 414 ? -3.720 41.589 20.472 1.00 27.03 414 GLY A C 1
ATOM 3142 O O . GLY A 1 414 ? -3.072 41.313 19.465 1.00 26.91 414 GLY A O 1
ATOM 3143 N N . LEU A 1 415 ? -3.178 42.184 21.528 1.00 27.22 415 LEU A N 1
ATOM 3144 C CA . LEU A 1 415 ? -1.761 42.513 21.538 1.00 28.57 415 LEU A CA 1
ATOM 3145 C C . LEU A 1 415 ? -0.943 41.343 22.059 1.00 30.38 415 LEU A C 1
ATOM 3146 O O . LEU A 1 415 ? -1.370 40.624 22.959 1.00 30.62 415 LEU A O 1
ATOM 3151 N N . LEU A 1 416 ? 0.234 41.155 21.476 1.00 30.70 416 LEU A N 1
ATOM 3152 C CA . LEU A 1 416 ? 1.131 40.096 21.904 1.00 31.94 416 LEU A CA 1
ATOM 3153 C C . LEU A 1 416 ? 2.379 40.755 22.476 1.00 31.73 416 LEU A C 1
ATOM 3154 O O . LEU A 1 416 ? 3.092 41.462 21.763 1.00 31.09 416 LEU A O 1
ATOM 3159 N N . PHE A 1 417 ? 2.621 40.540 23.766 1.00 29.64 417 PHE A N 1
ATOM 3160 C CA . PHE A 1 417 ? 3.789 41.090 24.449 1.00 29.87 417 PHE A CA 1
ATOM 3161 C C . PHE A 1 417 ? 4.719 39.956 24.838 1.00 30.53 417 PHE A C 1
ATOM 3162 O O . PHE A 1 417 ? 4.331 39.071 25.594 1.00 29.85 417 PHE A O 1
ATOM 3170 N N . THR A 1 418 ? 5.949 39.988 24.337 1.00 31.31 418 THR A N 1
ATOM 3171 C CA . THR A 1 418 ? 6.924 38.955 24.664 1.00 31.17 418 THR A CA 1
ATOM 3172 C C . THR A 1 418 ? 7.936 39.505 25.666 1.00 32.82 418 THR A C 1
ATOM 3173 O O . THR A 1 418 ? 8.554 38.755 26.427 1.00 31.41 418 THR A O 1
ATOM 3177 N N . GLY A 1 419 ? 8.097 40.825 25.668 1.00 31.92 419 GLY A N 1
ATOM 3178 C CA . GLY A 1 419 ? 9.088 41.426 26.536 1.00 31.54 419 GLY A CA 1
ATOM 3179 C C . GLY A 1 419 ? 10.404 41.142 25.835 1.00 32.04 419 GLY A C 1
ATOM 3180 O O . GLY A 1 419 ? 10.387 40.666 24.692 1.00 31.05 419 GLY A O 1
ATOM 3181 N N . PRO A 1 420 ? 11.557 41.409 26.465 1.00 31.65 420 PRO A N 1
ATOM 3182 C CA . PRO A 1 420 ? 12.832 41.133 25.791 1.00 32.84 420 PRO A CA 1
ATOM 3183 C C . PRO A 1 420 ? 12.959 39.665 25.374 1.00 33.53 420 PRO A C 1
ATOM 3184 O O . PRO A 1 420 ? 12.628 38.756 26.140 1.00 34.16 420 PRO A O 1
ATOM 3188 N N . THR A 1 421 ? 13.440 39.446 24.155 1.00 32.96 421 THR A N 1
ATOM 3189 C CA . THR A 1 421 ? 13.596 38.102 23.616 1.00 33.08 421 THR A CA 1
ATOM 3190 C C . THR A 1 421 ? 15.054 37.668 23.515 1.00 34.23 421 THR A C 1
ATOM 3191 O O . THR A 1 421 ? 15.349 36.476 23.423 1.00 33.78 421 THR A O 1
ATOM 3195 N N . GLY A 1 422 ? 15.964 38.635 23.515 1.00 35.08 422 GLY A N 1
ATOM 3196 C CA . GLY A 1 422 ? 17.375 38.307 23.424 1.00 36.21 422 GLY A CA 1
ATOM 3197 C C . GLY A 1 422 ? 17.831 37.839 22.051 1.00 36.00 422 GLY A C 1
ATOM 3198 O O . GLY A 1 422 ? 18.900 37.242 21.920 1.00 37.75 422 GLY A O 1
ATOM 3199 N N . THR A 1 423 ? 17.033 38.098 21.019 1.00 35.04 423 THR A N 1
ATOM 3200 C CA . THR A 1 423 ? 17.417 37.690 19.671 1.00 32.70 423 THR A CA 1
ATOM 3201 C C . THR A 1 423 ? 16.682 38.472 18.587 1.00 31.85 423 THR A C 1
ATOM 3202 O O . THR A 1 423 ? 15.913 39.393 18.882 1.00 31.45 423 THR A O 1
ATOM 3206 N N . ASN A 1 424 ? 16.931 38.109 17.333 1.00 30.16 424 ASN A N 1
ATOM 3207 C CA . ASN A 1 424 ? 16.286 38.770 16.209 1.00 29.85 424 ASN A CA 1
ATOM 3208 C C . ASN A 1 424 ? 16.473 38.036 14.890 1.00 30.15 424 ASN A C 1
ATOM 3209 O O . ASN A 1 424 ? 17.553 38.059 14.296 1.00 28.49 424 ASN A O 1
ATOM 3214 N N . VAL A 1 425 ? 15.414 37.367 14.445 1.00 28.51 425 VAL A N 1
ATOM 3215 C CA . VAL A 1 425 ? 15.441 36.665 13.171 1.00 28.17 425 VAL A CA 1
ATOM 3216 C C . VAL A 1 425 ? 14.227 37.135 12.380 1.00 27.62 425 VAL A C 1
ATOM 3217 O O . VAL A 1 425 ? 13.657 36.397 11.581 1.00 26.53 425 VAL A O 1
ATOM 3221 N N . ASN A 1 426 ? 13.849 38.385 12.632 1.00 26.78 426 ASN A N 1
ATOM 3222 C CA . ASN A 1 426 ? 12.735 39.093 11.991 1.00 26.78 426 ASN A CA 1
ATOM 3223 C C . ASN A 1 426 ? 11.356 38.526 12.380 1.00 27.37 426 ASN A C 1
ATOM 3224 O O . ASN A 1 426 ? 11.160 37.984 13.460 1.00 27.86 426 ASN A O 1
ATOM 3229 N N . SER A 1 427 ? 10.367 38.678 11.504 1.00 26.99 427 SER A N 1
ATOM 3230 C CA . SER A 1 427 ? 9.000 38.304 11.858 1.00 27.29 427 SER A CA 1
ATOM 3231 C C . SER A 1 427 ? 8.405 37.037 11.276 1.00 27.04 427 SER A C 1
ATOM 3232 O O . SER A 1 427 ? 8.824 36.552 10.225 1.00 26.36 427 SER A O 1
ATOM 3235 N N . ILE A 1 428 ? 7.392 36.527 11.973 1.00 26.30 428 ILE A N 1
ATOM 3236 C CA . ILE A 1 428 ? 6.692 35.325 11.555 1.00 25.04 428 ILE A CA 1
ATOM 3237 C C . ILE A 1 428 ? 5.196 35.462 11.779 1.00 25.88 428 ILE A C 1
ATOM 3238 O O . ILE A 1 428 ? 4.755 36.026 12.789 1.00 25.30 428 ILE A O 1
ATOM 3243 N N . VAL A 1 429 ? 4.425 34.954 10.824 1.00 21.27 429 VAL A N 1
ATOM 3244 C CA . VAL A 1 429 ? 2.981 34.962 10.920 1.00 22.44 429 VAL A CA 1
ATOM 3245 C C . VAL A 1 429 ? 2.555 33.504 10.969 1.00 23.29 429 VAL A C 1
ATOM 3246 O O . VAL A 1 429 ? 2.927 32.714 10.102 1.00 24.60 429 VAL A O 1
ATOM 3250 N N . ILE A 1 430 ? 1.795 33.137 11.988 1.00 22.23 430 ILE A N 1
ATOM 3251 C CA . ILE A 1 430 ? 1.326 31.766 12.086 1.00 23.95 430 ILE A CA 1
ATOM 3252 C C . ILE A 1 430 ? -0.185 31.782 11.895 1.00 24.37 430 ILE A C 1
ATOM 3253 O O . ILE A 1 430 ? -0.889 32.498 12.607 1.00 25.17 430 ILE A O 1
ATOM 3258 N N . ALA A 1 431 ? -0.681 31.021 10.922 1.00 22.31 431 ALA A N 1
ATOM 3259 C CA . ALA A 1 431 ? -2.119 30.952 10.680 1.00 23.04 431 ALA A CA 1
ATOM 3260 C C . ALA A 1 431 ? -2.602 29.541 11.004 1.00 25.14 431 ALA A C 1
ATOM 3261 O O . ALA A 1 431 ? -2.098 28.556 10.462 1.00 24.94 431 ALA A O 1
ATOM 3263 N N . ILE A 1 432 ? -3.580 29.441 11.895 1.00 25.29 432 ILE A N 1
ATOM 3264 C CA . ILE A 1 432 ? -4.094 28.140 12.290 1.00 26.14 432 ILE A CA 1
ATOM 3265 C C . ILE A 1 432 ? -5.562 27.977 11.936 1.00 27.41 432 ILE A C 1
ATOM 3266 O O . ILE A 1 432 ? -6.373 28.857 12.211 1.00 27.75 432 ILE A O 1
ATOM 3271 N N . VAL A 1 433 ? -5.897 26.858 11.302 1.00 28.44 433 VAL A N 1
ATOM 3272 C CA . VAL A 1 433 ? -7.290 26.560 10.977 1.00 29.29 433 VAL A CA 1
ATOM 3273 C C . VAL A 1 433 ? -7.539 25.174 11.567 1.00 30.30 433 VAL A C 1
ATOM 3274 O O . VAL A 1 433 ? -6.914 24.196 11.165 1.00 29.08 433 VAL A O 1
ATOM 3278 N N . THR A 1 434 ? -8.437 25.095 12.541 1.00 32.63 434 THR A N 1
ATOM 3279 C CA . THR A 1 434 ? -8.716 23.823 13.191 1.00 33.96 434 THR A CA 1
ATOM 3280 C C . THR A 1 434 ? -9.896 23.077 12.587 1.00 36.31 434 THR A C 1
ATOM 3281 O O . THR A 1 434 ? -10.021 21.867 12.755 1.00 37.95 434 THR A O 1
ATOM 3285 N N . SER A 1 435 ? -10.755 23.786 11.868 1.00 37.30 435 SER A N 1
ATOM 3286 C CA . SER A 1 435 ? -11.921 23.142 11.282 1.00 40.24 435 SER A CA 1
ATOM 3287 C C . SER A 1 435 ? -12.548 23.997 10.191 1.00 41.80 435 SER A C 1
ATOM 3288 O O . SER A 1 435 ? -12.360 25.213 10.166 1.00 40.14 435 SER A O 1
ATOM 3291 N N . LYS A 1 436 ? -13.289 23.355 9.288 1.00 43.50 436 LYS A N 1
ATOM 3292 C CA . LYS A 1 436 ? -13.962 24.062 8.202 1.00 46.58 436 LYS A CA 1
ATOM 3293 C C . LYS A 1 436 ? -15.283 24.653 8.694 1.00 47.80 436 LYS A C 1
ATOM 3294 O O . LYS A 1 436 ? -15.769 24.200 9.753 1.00 48.80 436 LYS A O 1
#